Protein AF-A0A537E2J3-F1 (afdb_monomer_lite)

Secondary structure (DSSP, 8-state):
-TTSS----------SSS-THHHHTT-GGGB---TTTTTSSS-S-SSTTPPP-SS-SBSS----HHHHHHHHHHHH-S-S--TT---TT-S-SS-SSTTTTB-TTTSSBPHHHHHHHHHHHHHHHT-S-----S-------SEETTEEEEE-B----BTTTBSSSHHHHHH-B-SS-SSTT------SS--S---TTT--SHHHHHHHHHHS-BSEEEETTEEEEEEESSEEEEEEE-GGG-SS-PPTT--EEEEEEE-TT-B-TTSPBP-HHHHHHHHHHHHHHT-GGGGGGTTEEEEEEEETTEEEEEES---TTHHHHHH-SBP--HHHHBSS-HHHHHHHHHTT---GGGSSB-GGGGSTT--TTTTT----SSSEESS-GGGTTTTTSGGG-SSPPTT----PEESS-S-SS--TT--TTSHHHHHHHHHHTGGG--TTHHHHHHHTBTPPPPBPPSS--TTSHHHHHT-TTSTT--BPTTSTTPPSSSSPBPPPB-HHHHHHHHHH-S---SS-EETTEE--TTT-PPTT-PPPPS-EEEPPPPSSPPTT--SPPTTSPEEE--S-SSSTTS-TTTS-TT-

Radius of gyration: 25.93 Å; chains: 1; bounding box: 65×57×87 Å

pLDDT: mean 76.49, std 18.07, range [23.62, 98.62]

Structure (mmCIF, N/CA/C/O backbone):
data_AF-A0A537E2J3-F1
#
_entry.id   AF-A0A537E2J3-F1
#
loop_
_atom_site.group_PDB
_atom_site.id
_atom_site.type_symbol
_atom_site.label_atom_id
_atom_site.label_alt_id
_atom_site.label_comp_id
_atom_site.label_asym_id
_atom_site.label_entity_id
_atom_site.label_seq_id
_atom_site.pdbx_PDB_ins_code
_atom_site.Cartn_x
_atom_site.Cartn_y
_atom_site.Cartn_z
_atom_site.occupancy
_atom_site.B_iso_or_equiv
_atom_site.auth_seq_id
_atom_site.auth_comp_id
_atom_site.auth_asym_id
_atom_site.auth_atom_id
_atom_site.pdbx_PDB_model_num
ATOM 1 N N . MET A 1 1 ? 17.687 15.403 23.736 1.00 25.48 1 MET A N 1
ATOM 2 C CA . MET A 1 1 ? 16.658 15.844 24.706 1.00 25.48 1 MET A CA 1
ATOM 3 C C . MET A 1 1 ? 15.280 15.195 24.515 1.00 25.48 1 MET A C 1
ATOM 5 O O . MET A 1 1 ? 14.528 15.176 25.472 1.00 25.48 1 MET A O 1
ATOM 9 N N . ALA A 1 2 ? 14.959 14.573 23.372 1.00 26.92 2 ALA A N 1
ATOM 10 C CA . ALA A 1 2 ? 13.655 13.929 23.126 1.00 26.92 2 ALA A CA 1
ATOM 11 C C . ALA A 1 2 ? 13.539 12.438 23.547 1.00 26.92 2 ALA A C 1
ATOM 13 O O . ALA A 1 2 ? 12.649 11.749 23.069 1.00 26.92 2 ALA A O 1
ATOM 14 N N . MET A 1 3 ? 14.452 11.906 24.376 1.00 23.62 3 MET A N 1
ATOM 15 C CA . MET A 1 3 ? 14.365 10.521 24.899 1.00 23.62 3 MET A CA 1
ATOM 16 C C . MET A 1 3 ? 13.876 10.452 26.354 1.00 23.62 3 MET A C 1
ATOM 18 O O . MET A 1 3 ? 13.542 9.376 26.830 1.00 23.62 3 MET A O 1
ATOM 22 N N . SER A 1 4 ? 13.809 11.583 27.062 1.00 26.31 4 SER A N 1
ATOM 23 C CA . SER A 1 4 ? 13.528 11.611 28.506 1.00 26.31 4 SER A CA 1
ATOM 24 C C . SER A 1 4 ? 12.052 11.831 28.857 1.00 26.31 4 SER A C 1
ATOM 26 O O . SER A 1 4 ? 11.719 11.828 30.033 1.00 26.31 4 SER A O 1
ATOM 28 N N . TRP A 1 5 ? 11.183 12.038 27.860 1.00 25.59 5 TRP A N 1
ATOM 29 C CA . TRP A 1 5 ? 9.795 12.479 28.073 1.00 25.59 5 TRP A CA 1
ATOM 30 C C . TRP A 1 5 ? 8.735 11.570 27.436 1.00 25.59 5 TRP A C 1
ATOM 32 O O . TRP A 1 5 ? 7.557 11.882 27.521 1.00 25.59 5 TRP A O 1
ATOM 42 N N . GLY A 1 6 ? 9.118 10.470 26.775 1.00 29.50 6 GLY A N 1
ATOM 43 C CA . GLY A 1 6 ? 8.148 9.542 26.167 1.00 29.50 6 GLY A CA 1
ATOM 44 C C . GLY A 1 6 ? 7.271 10.138 25.055 1.00 29.50 6 GLY A C 1
ATOM 45 O O . GLY A 1 6 ? 6.302 9.511 24.654 1.00 29.50 6 GLY A O 1
ATOM 46 N N . MET A 1 7 ? 7.594 11.329 24.540 1.00 33.50 7 MET A N 1
ATOM 47 C CA . MET A 1 7 ? 6.721 12.059 23.618 1.00 33.50 7 MET A CA 1
ATOM 48 C C . MET A 1 7 ? 6.933 11.607 22.172 1.00 33.50 7 MET A C 1
ATOM 50 O O . MET A 1 7 ? 8.017 11.790 21.608 1.00 33.50 7 MET A O 1
ATOM 54 N N . TYR A 1 8 ? 5.888 11.038 21.572 1.00 39.81 8 TYR A N 1
ATOM 55 C CA . TYR A 1 8 ? 5.808 10.779 20.140 1.00 39.81 8 TYR A CA 1
ATOM 56 C C . TYR A 1 8 ? 5.172 11.987 19.446 1.00 39.81 8 TYR A C 1
ATOM 58 O O . TYR A 1 8 ? 3.992 12.264 19.619 1.00 39.81 8 TYR A O 1
ATOM 66 N N . THR A 1 9 ? 5.959 12.722 18.663 1.00 39.19 9 THR A N 1
ATOM 67 C CA . THR A 1 9 ? 5.446 13.681 17.679 1.00 39.19 9 THR A CA 1
ATOM 68 C C . THR A 1 9 ? 5.300 12.918 16.366 1.00 39.19 9 THR A C 1
ATOM 70 O O . THR A 1 9 ? 6.249 12.836 15.583 1.00 39.19 9 THR A O 1
ATOM 73 N N . ALA A 1 10 ? 4.171 12.234 16.185 1.00 43.91 10 ALA A N 1
ATOM 74 C CA . ALA A 1 10 ? 3.848 11.625 14.900 1.00 43.91 10 ALA A CA 1
ATOM 75 C C . ALA A 1 10 ? 3.782 12.723 13.832 1.00 43.91 10 ALA A C 1
ATOM 77 O O . ALA A 1 10 ? 3.267 13.804 14.109 1.00 43.91 10 ALA A O 1
ATOM 78 N N . GLY A 1 11 ? 4.240 12.440 12.612 1.00 44.47 11 GLY A N 1
ATOM 79 C CA . GLY A 1 11 ? 3.848 13.258 11.468 1.00 44.47 11 GLY A CA 1
ATOM 80 C C . GLY A 1 11 ? 2.328 13.185 11.326 1.00 44.47 11 GLY A C 1
ATOM 81 O O . GLY A 1 11 ? 1.771 12.094 11.189 1.00 44.47 11 GLY A O 1
ATOM 82 N N . PHE A 1 12 ? 1.653 14.328 11.421 1.00 50.12 12 PHE A N 1
ATOM 83 C CA . PHE A 1 12 ? 0.200 14.399 11.318 1.00 50.12 12 PHE A CA 1
ATOM 84 C C . PHE A 1 12 ? -0.210 14.235 9.851 1.00 50.12 12 PHE A C 1
ATOM 86 O O . PHE A 1 12 ? 0.031 15.107 9.016 1.00 50.12 12 PHE A O 1
ATOM 93 N N . GLY A 1 13 ? -0.825 13.101 9.521 1.00 49.31 13 GLY A N 1
ATOM 94 C CA . GLY A 1 13 ? -1.487 12.907 8.235 1.00 49.31 13 GLY A CA 1
ATOM 95 C C . GLY A 1 13 ? -2.960 13.284 8.347 1.00 49.31 13 GLY A C 1
ATOM 96 O O . GLY A 1 13 ? -3.644 12.714 9.186 1.00 49.31 13 GLY A O 1
ATOM 97 N N . VAL A 1 14 ? -3.438 14.177 7.473 1.00 56.12 14 VAL A N 1
ATOM 98 C CA . VAL A 1 14 ? -4.856 14.561 7.299 1.00 56.12 14 VAL A CA 1
ATOM 99 C C . VAL A 1 14 ? -5.506 15.136 8.566 1.00 56.12 14 VAL A C 1
ATOM 101 O O . VAL A 1 14 ? -6.127 14.440 9.360 1.00 56.12 14 VAL A O 1
ATOM 104 N N . VAL A 1 15 ? -5.381 16.458 8.711 1.00 58.16 15 VAL A N 1
ATOM 105 C CA . VAL A 1 15 ? -5.930 17.262 9.823 1.00 58.16 15 VAL A CA 1
ATOM 106 C C . VAL A 1 15 ? -7.208 18.018 9.442 1.00 58.16 15 VAL A C 1
ATOM 108 O O . VAL A 1 15 ? -7.598 18.969 10.115 1.00 58.16 15 VAL A O 1
ATOM 111 N N . PHE A 1 16 ? -7.840 17.651 8.323 1.00 59.03 16 PHE A N 1
ATOM 112 C CA . PHE A 1 16 ? -9.027 18.335 7.822 1.00 59.03 16 PHE A CA 1
ATOM 113 C C . PHE A 1 16 ? -10.144 17.340 7.469 1.00 59.03 16 PHE A C 1
ATOM 115 O O . PHE A 1 16 ? -9.893 16.401 6.713 1.00 59.03 16 PHE A O 1
ATOM 122 N N . PRO A 1 17 ? -11.384 17.557 7.947 1.00 61.22 17 PRO A N 1
ATOM 123 C CA . PRO A 1 17 ? -11.822 18.693 8.773 1.00 61.22 17 PRO A CA 1
ATOM 124 C C . PRO A 1 17 ? -11.400 18.634 10.256 1.00 61.22 17 PRO A C 1
ATOM 126 O O . PRO A 1 17 ? -11.631 19.602 10.971 1.00 61.22 17 PRO A O 1
ATOM 129 N N . PHE A 1 18 ? -10.794 17.535 10.702 1.00 72.50 18 PHE A N 1
ATOM 130 C CA . PHE A 1 18 ? -10.233 17.314 12.044 1.00 72.50 18 PHE A CA 1
ATOM 131 C C . PHE A 1 18 ? -9.154 16.221 11.956 1.00 72.50 18 PHE A C 1
ATOM 133 O O . PHE A 1 18 ? -9.018 15.581 10.911 1.00 72.50 18 PHE A O 1
ATOM 140 N N . ASP A 1 19 ? -8.375 16.004 13.015 1.00 74.00 19 ASP A N 1
ATOM 141 C CA . ASP A 1 19 ? -7.304 14.998 13.017 1.00 74.00 19 ASP A CA 1
ATOM 142 C C . ASP A 1 19 ? -7.856 13.557 13.080 1.00 74.00 19 ASP A C 1
ATOM 144 O O . ASP A 1 19 ? -8.513 13.159 14.046 1.00 74.00 19 ASP A O 1
ATOM 148 N N . GLN A 1 20 ? -7.559 12.737 12.064 1.00 76.19 20 GLN A N 1
ATOM 149 C CA . GLN A 1 20 ? -7.946 11.318 12.035 1.00 76.19 20 GLN A CA 1
ATOM 150 C C . GLN A 1 20 ? -7.349 10.496 13.197 1.00 76.19 20 GLN A C 1
ATOM 152 O O . GLN A 1 20 ? -7.912 9.463 13.585 1.00 76.19 20 GLN A O 1
ATOM 157 N N . SER A 1 21 ? -6.221 10.940 13.768 1.00 77.00 21 SER A N 1
ATOM 158 C CA . SER A 1 21 ? -5.542 10.259 14.876 1.00 77.00 21 SER A CA 1
ATOM 159 C C . SER A 1 21 ? -6.428 10.175 16.121 1.00 77.00 21 SER A C 1
ATOM 161 O O . SER A 1 21 ? -6.355 9.193 16.860 1.00 77.00 21 SER A O 1
ATOM 163 N N . LEU A 1 22 ? -7.361 11.121 16.291 1.00 81.38 22 LEU A N 1
ATOM 164 C CA . LEU A 1 22 ? -8.326 11.143 17.390 1.00 81.38 22 LEU A CA 1
ATOM 165 C C . LEU A 1 22 ? -9.147 9.854 17.469 1.00 81.38 22 LEU A C 1
ATOM 167 O O . LEU A 1 22 ? -9.421 9.346 18.556 1.00 81.38 22 LEU A O 1
ATOM 171 N N . TYR A 1 23 ? -9.501 9.269 16.329 1.00 86.69 23 TYR A N 1
ATOM 172 C CA . TYR A 1 23 ? -10.176 7.980 16.327 1.00 86.69 23 TYR A CA 1
ATOM 173 C C . TYR A 1 23 ? -9.179 6.818 16.304 1.00 86.69 23 TYR A C 1
ATOM 175 O O . TYR A 1 23 ? -9.228 5.953 17.176 1.00 86.69 23 TYR A O 1
ATOM 183 N N . LEU A 1 24 ? -8.265 6.784 15.333 1.00 81.19 24 LEU A N 1
ATOM 184 C CA . LEU A 1 24 ? -7.428 5.602 15.081 1.00 81.19 24 LEU A CA 1
ATOM 185 C C . LEU A 1 24 ? -6.311 5.380 16.109 1.00 81.19 24 LEU A C 1
ATOM 187 O O . LEU A 1 24 ? -5.890 4.241 16.303 1.00 81.19 24 LEU A O 1
ATOM 191 N N . GLY A 1 25 ? -5.830 6.448 16.743 1.00 79.69 25 GLY A N 1
ATOM 192 C CA . GLY A 1 25 ? -4.708 6.422 17.680 1.00 79.69 25 GLY A CA 1
ATOM 193 C C . GLY A 1 25 ? -5.104 6.489 19.152 1.00 79.69 25 GLY A C 1
ATOM 194 O O . GLY A 1 25 ? -4.273 6.186 19.994 1.00 79.69 25 GLY A O 1
ATOM 195 N N . TYR A 1 26 ? -6.344 6.867 19.475 1.00 83.31 26 TYR A N 1
ATOM 196 C CA . TYR A 1 26 ? -6.734 7.157 20.863 1.00 83.31 26 TYR A CA 1
ATOM 197 C C . TYR A 1 26 ? -8.080 6.553 21.284 1.00 83.31 26 TYR A C 1
ATOM 199 O O . TYR A 1 26 ? -8.459 6.636 22.448 1.00 83.31 26 TYR A O 1
ATOM 207 N N . ASN A 1 27 ? -8.861 5.970 20.369 1.00 88.81 27 ASN A N 1
ATOM 208 C CA . ASN A 1 27 ? -10.107 5.318 20.769 1.00 88.81 27 ASN A CA 1
ATOM 209 C C . ASN A 1 27 ? -9.804 4.025 21.538 1.00 88.81 27 ASN A C 1
ATOM 211 O O . ASN A 1 27 ? -9.046 3.173 21.067 1.00 88.81 27 ASN A O 1
ATOM 215 N N . SER A 1 28 ? -10.495 3.816 22.657 1.00 87.56 28 SER A N 1
ATOM 216 C CA . SER A 1 28 ? -10.290 2.693 23.574 1.00 87.56 28 SER A CA 1
ATOM 217 C C . SER A 1 28 ? -10.399 1.309 22.929 1.00 87.56 28 SER A C 1
ATOM 219 O O . SER A 1 28 ? -9.854 0.324 23.437 1.00 87.56 28 SER A O 1
ATOM 221 N N . ARG A 1 29 ? -11.078 1.195 21.781 1.00 88.00 29 ARG A N 1
ATOM 222 C CA . ARG A 1 29 ? -11.119 -0.044 20.988 1.00 88.00 29 ARG A CA 1
ATOM 223 C C . ARG A 1 29 ? -9.753 -0.479 20.456 1.00 88.00 29 ARG A C 1
ATOM 225 O O . ARG A 1 29 ? -9.593 -1.638 20.087 1.00 88.00 29 ARG A O 1
ATOM 232 N N . PHE A 1 30 ? -8.801 0.441 20.363 1.00 87.44 30 PHE A N 1
ATOM 233 C CA . PHE A 1 30 ? -7.457 0.186 19.862 1.00 87.44 30 PHE A CA 1
ATOM 234 C C . PHE A 1 30 ? -6.444 -0.000 20.990 1.00 87.44 30 PHE A C 1
ATOM 236 O O . PHE A 1 30 ? -5.266 -0.175 20.699 1.00 87.44 30 PHE A O 1
ATOM 243 N N . VAL A 1 31 ? -6.889 -0.035 22.251 1.00 83.75 31 VAL A N 1
ATOM 244 C CA . VAL A 1 31 ? -6.045 -0.390 23.396 1.00 83.75 31 VAL A CA 1
ATOM 245 C C . VAL A 1 31 ? -5.787 -1.889 23.407 1.00 83.75 31 VAL A C 1
ATOM 247 O O . VAL A 1 31 ? -6.716 -2.694 23.290 1.00 83.75 31 VAL A O 1
ATOM 250 N N . SER A 1 32 ? -4.522 -2.276 23.581 1.00 77.38 32 SER A N 1
ATOM 251 C CA . SER A 1 32 ? -4.145 -3.687 23.628 1.00 77.38 32 SER A CA 1
ATOM 252 C C . SER A 1 32 ? -4.845 -4.441 24.759 1.00 77.38 32 SER A C 1
ATOM 254 O O . SER A 1 32 ? -4.836 -4.024 25.913 1.00 77.38 32 SER A O 1
ATOM 256 N N . GLY A 1 33 ? -5.368 -5.625 24.440 1.00 63.81 33 GLY A N 1
ATOM 257 C CA . GLY A 1 33 ? -5.883 -6.578 25.421 1.00 63.81 33 GLY A CA 1
ATOM 258 C C . GLY A 1 33 ? -4.872 -7.616 25.931 1.00 63.81 33 GLY A C 1
ATOM 259 O O . GLY A 1 33 ? -5.315 -8.635 26.465 1.00 63.81 33 GLY A O 1
ATOM 260 N N . ILE A 1 34 ? -3.553 -7.462 25.728 1.00 70.38 34 ILE A N 1
ATOM 261 C CA . ILE A 1 34 ? -2.579 -8.480 26.184 1.00 70.38 34 ILE A CA 1
ATOM 262 C C . ILE A 1 34 ? -2.492 -8.565 27.712 1.00 70.38 34 ILE A C 1
ATOM 264 O O . ILE A 1 34 ? -2.634 -7.578 28.432 1.00 70.38 34 ILE A O 1
ATOM 268 N N . SER A 1 35 ? -2.228 -9.769 28.225 1.00 59.16 35 SER A N 1
ATOM 269 C CA . SER A 1 35 ? -2.251 -10.067 29.662 1.00 59.16 35 SER A CA 1
ATOM 270 C C . SER A 1 35 ? -1.239 -9.283 30.493 1.00 59.16 35 SER A C 1
ATOM 272 O O . SER A 1 35 ? -1.493 -9.067 31.668 1.00 59.16 35 SER A O 1
ATOM 274 N N . SER A 1 36 ? -0.131 -8.825 29.904 1.00 59.56 36 SER A N 1
ATOM 275 C CA . SER A 1 36 ? 0.853 -7.979 30.595 1.00 59.56 36 SER A CA 1
ATOM 276 C C . SER A 1 36 ? 0.339 -6.569 30.908 1.00 59.56 36 SER A C 1
ATOM 278 O O . SER A 1 36 ? 0.969 -5.865 31.686 1.00 59.56 36 SER A O 1
ATOM 280 N N . ILE A 1 37 ? -0.783 -6.162 30.305 1.00 55.88 37 ILE A N 1
ATOM 281 C CA . ILE A 1 37 ? -1.463 -4.877 30.540 1.00 55.88 37 ILE A CA 1
ATOM 282 C C . ILE A 1 37 ? -2.831 -5.105 31.222 1.00 55.88 37 ILE A C 1
ATOM 284 O O . ILE A 1 37 ? -3.402 -4.192 31.823 1.00 55.88 37 ILE A O 1
ATOM 288 N N . LYS A 1 38 ? -3.344 -6.349 31.220 1.00 50.12 38 LYS A N 1
ATOM 289 C CA . LYS A 1 38 ? -4.518 -6.743 32.015 1.00 50.12 38 LYS A CA 1
ATOM 290 C C . LYS A 1 38 ? -4.220 -6.562 33.507 1.00 50.12 38 LYS A C 1
ATOM 292 O O . LYS A 1 38 ? -3.364 -7.245 34.059 1.00 50.12 38 LYS A O 1
ATOM 297 N N . GLY A 1 39 ? -4.965 -5.670 34.159 1.00 50.06 39 GLY A N 1
ATOM 298 C CA . GLY A 1 39 ? -4.842 -5.387 35.596 1.00 50.06 39 GLY A CA 1
ATOM 299 C C . GLY A 1 39 ? -4.061 -4.117 35.952 1.00 50.06 39 GLY A C 1
ATOM 300 O O . GLY A 1 39 ? -3.938 -3.817 37.136 1.00 50.06 39 GLY A O 1
ATOM 301 N N . GLY A 1 40 ? -3.567 -3.364 34.961 1.00 52.28 40 GLY A N 1
ATOM 302 C CA . GLY A 1 40 ? -3.097 -1.990 35.169 1.00 52.28 40 GLY A CA 1
ATOM 303 C C . GLY A 1 40 ? -4.250 -1.012 35.426 1.00 52.28 40 GLY A C 1
ATOM 304 O O . GLY A 1 40 ? -5.423 -1.375 35.315 1.00 52.28 40 GLY A O 1
ATOM 305 N N . THR A 1 41 ? -3.919 0.234 35.767 1.00 51.44 41 THR A N 1
ATOM 306 C CA . THR A 1 41 ? -4.881 1.343 35.815 1.00 51.44 41 THR A CA 1
ATOM 307 C C . THR A 1 41 ? -4.629 2.239 34.599 1.00 51.44 41 THR A C 1
ATOM 309 O O . THR A 1 41 ? -3.566 2.859 34.558 1.00 51.44 41 THR A O 1
ATOM 312 N N . PRO A 1 42 ? -5.564 2.326 33.634 1.00 53.78 42 PRO A N 1
ATOM 313 C CA . PRO A 1 42 ? -6.865 1.651 33.598 1.00 53.78 42 PRO A CA 1
ATOM 314 C C . PRO A 1 42 ? -6.776 0.165 33.184 1.00 53.78 42 PRO A C 1
ATOM 316 O O . PRO A 1 42 ? -5.824 -0.274 32.540 1.00 53.78 42 PRO A O 1
ATOM 319 N N . THR A 1 43 ? -7.770 -0.635 33.588 1.00 61.81 43 THR A N 1
ATOM 320 C CA . THR A 1 43 ? -7.775 -2.093 33.381 1.00 61.81 43 THR A CA 1
ATOM 321 C C . THR A 1 43 ? -8.113 -2.433 31.931 1.00 61.81 43 THR A C 1
ATOM 323 O O . THR A 1 43 ? -9.268 -2.352 31.526 1.00 61.81 43 THR A O 1
ATOM 326 N N . ALA A 1 44 ? -7.112 -2.835 31.146 1.00 61.78 44 ALA A N 1
ATOM 327 C CA . ALA A 1 44 ? -7.304 -3.292 29.771 1.00 61.78 44 ALA A CA 1
ATOM 328 C C . ALA A 1 44 ? -7.909 -4.719 29.694 1.00 61.78 44 ALA A C 1
ATOM 330 O O . ALA A 1 44 ? -7.654 -5.540 30.584 1.00 61.78 44 ALA A O 1
ATOM 331 N N . PRO A 1 45 ? -8.645 -5.072 28.616 1.00 67.44 45 PRO A N 1
ATOM 332 C CA . PRO A 1 45 ? -9.013 -4.204 27.497 1.00 67.44 45 PRO A CA 1
ATOM 333 C C . PRO A 1 45 ? -10.119 -3.210 27.879 1.00 67.44 45 PRO A C 1
ATOM 335 O O . PRO A 1 45 ? -11.077 -3.570 28.558 1.00 67.44 45 PRO A O 1
ATOM 338 N N . CYS A 1 46 ? -10.007 -1.975 27.388 1.00 76.12 46 CYS A N 1
ATOM 339 C CA . CYS A 1 46 ? -11.001 -0.921 27.609 1.00 76.12 46 CYS A CA 1
ATOM 340 C C . CYS A 1 46 ? -12.331 -1.179 26.871 1.00 76.12 46 CYS A C 1
ATOM 342 O O . CYS A 1 46 ? -13.347 -0.559 27.175 1.00 76.12 46 CYS A O 1
ATOM 344 N N . SER A 1 47 ? -12.325 -2.069 25.872 1.00 81.44 47 SER A N 1
ATOM 345 C CA . SER A 1 47 ? -13.475 -2.408 25.038 1.00 81.44 47 SER A CA 1
ATOM 346 C C . SER A 1 47 ? -13.489 -3.900 24.714 1.00 81.44 47 SER A C 1
ATOM 348 O O . SER A 1 47 ? -12.451 -4.520 24.492 1.00 81.44 47 SER A O 1
ATOM 350 N N . SER A 1 48 ? -14.682 -4.486 24.604 1.00 81.56 48 SER A N 1
ATOM 351 C CA . SER A 1 48 ? -14.853 -5.854 24.091 1.00 81.56 48 SER A CA 1
ATOM 352 C C . SER A 1 48 ? -14.495 -5.989 22.607 1.00 81.56 48 SER A C 1
ATOM 354 O O . SER A 1 48 ? -14.320 -7.101 22.120 1.00 81.56 48 SER A O 1
ATOM 356 N N . SER A 1 49 ? -14.385 -4.865 21.890 1.00 83.25 49 SER A N 1
ATOM 357 C CA . SER A 1 49 ? -13.957 -4.820 20.488 1.00 83.25 49 SER A CA 1
ATOM 358 C C . SER A 1 49 ? -12.436 -4.764 20.320 1.00 83.25 49 SER A C 1
ATOM 360 O O . SER A 1 49 ? -11.960 -4.804 19.185 1.00 83.25 49 SER A O 1
ATOM 362 N N . SER A 1 50 ? -11.683 -4.636 21.415 1.00 84.00 50 SER A N 1
ATOM 363 C CA . SER A 1 50 ? -10.224 -4.597 21.387 1.00 84.00 50 SER A CA 1
ATOM 364 C C . SER A 1 50 ? -9.634 -5.962 21.056 1.00 84.00 50 SER A C 1
ATOM 366 O O . SER A 1 50 ? -10.082 -6.995 21.555 1.00 84.00 50 SER A O 1
ATOM 368 N N . VAL A 1 51 ? -8.568 -5.959 20.259 1.00 85.12 51 VAL A N 1
ATOM 369 C CA . VAL A 1 51 ? -7.825 -7.169 19.899 1.00 85.12 51 VAL A CA 1
ATOM 370 C C . VAL A 1 51 ? -6.526 -7.227 20.715 1.00 85.12 51 VAL A C 1
ATOM 372 O O . VAL A 1 51 ? -5.767 -6.256 20.723 1.00 85.12 51 VAL A O 1
ATOM 375 N N . PRO A 1 52 ? -6.233 -8.330 21.429 1.00 82.50 52 PRO A N 1
ATOM 376 C CA . PRO A 1 52 ? -4.953 -8.503 22.112 1.00 82.50 52 PRO A CA 1
ATOM 377 C C . PRO A 1 52 ? -3.780 -8.531 21.125 1.00 82.50 52 PRO A C 1
ATOM 379 O O . PRO A 1 52 ? -3.674 -9.442 20.311 1.00 82.50 52 PRO A O 1
ATOM 382 N N . THR A 1 53 ? -2.879 -7.555 21.227 1.00 83.81 53 THR A N 1
ATOM 383 C CA . THR A 1 53 ? -1.711 -7.427 20.341 1.00 83.81 53 THR A CA 1
ATOM 384 C C . THR A 1 53 ? -0.545 -6.683 21.011 1.00 83.81 53 THR A C 1
ATOM 386 O O . THR A 1 53 ? -0.776 -5.742 21.771 1.00 83.81 53 THR A O 1
ATOM 389 N N . PRO A 1 54 ? 0.724 -7.052 20.761 1.00 79.50 54 PRO A N 1
ATOM 390 C CA . PRO A 1 54 ? 1.891 -6.315 21.261 1.00 79.50 54 PRO A CA 1
ATOM 391 C C . PRO A 1 54 ? 2.184 -5.006 20.496 1.00 79.50 54 PRO A C 1
ATOM 393 O O . PRO A 1 54 ? 3.187 -4.350 20.786 1.00 79.50 54 PRO A O 1
ATOM 396 N N . SER A 1 55 ? 1.356 -4.657 19.508 1.00 82.00 55 SER A N 1
ATOM 397 C CA . SER A 1 55 ? 1.530 -3.510 18.608 1.00 82.00 55 SER A CA 1
ATOM 398 C C . SER A 1 55 ? 0.183 -2.837 18.323 1.00 82.00 55 SER A C 1
ATOM 400 O O . SER A 1 55 ? -0.251 -2.742 17.178 1.00 82.00 55 SER A O 1
ATOM 402 N N . ALA A 1 56 ? -0.512 -2.447 19.389 1.00 79.69 56 ALA A N 1
ATOM 403 C CA . ALA A 1 56 ? -1.838 -1.841 19.324 1.00 79.69 56 ALA A CA 1
ATOM 404 C C . ALA A 1 56 ? -1.804 -0.384 18.827 1.00 79.69 56 ALA A C 1
ATOM 406 O O . ALA A 1 56 ? -0.779 0.283 18.951 1.00 79.69 56 ALA A O 1
ATOM 407 N N . GLY A 1 57 ? -2.927 0.075 18.260 1.00 75.56 57 GLY A N 1
ATOM 408 C CA . GLY A 1 57 ? -3.111 1.432 17.723 1.00 75.56 57 GLY A CA 1
ATOM 409 C C . GLY A 1 57 ? -3.053 2.521 18.792 1.00 75.56 57 GLY A C 1
ATOM 410 O O . GLY A 1 57 ? -2.372 3.526 18.603 1.00 75.56 57 GLY A O 1
ATOM 411 N N . ASP A 1 58 ? -3.722 2.281 19.925 1.00 74.31 58 ASP A N 1
ATOM 412 C CA . ASP A 1 58 ? -3.706 3.183 21.074 1.00 74.31 58 ASP A CA 1
ATOM 413 C C . ASP A 1 58 ? -2.522 2.866 21.983 1.00 74.31 58 ASP A C 1
ATOM 415 O O . ASP A 1 58 ? -2.503 1.868 22.714 1.00 74.31 58 ASP A O 1
ATOM 419 N N . TYR A 1 59 ? -1.515 3.729 21.884 1.00 67.50 59 TYR A N 1
ATOM 420 C CA . TYR A 1 59 ? -0.267 3.644 22.629 1.00 67.50 59 TYR A CA 1
ATOM 421 C C . TYR A 1 59 ? -0.310 4.400 23.967 1.00 67.50 59 TYR A C 1
ATOM 423 O O . TYR A 1 59 ? 0.587 4.198 24.786 1.00 67.50 59 TYR A O 1
ATOM 431 N N . GLU A 1 60 ? -1.336 5.228 24.198 1.00 72.88 60 GLU A N 1
ATOM 432 C CA . GLU A 1 60 ? -1.567 5.944 25.463 1.00 72.88 60 GLU A CA 1
ATOM 433 C C . GLU A 1 60 ? -2.422 5.122 26.440 1.00 72.88 60 GLU A C 1
ATOM 435 O O . GLU A 1 60 ? -2.525 5.454 27.621 1.00 72.88 60 GLU A O 1
ATOM 440 N N . TYR A 1 61 ? -2.998 4.007 25.974 1.00 75.38 61 TYR A N 1
ATOM 441 C CA . TYR A 1 61 ? -3.845 3.112 26.765 1.00 75.38 61 TYR A CA 1
ATOM 442 C C . TYR A 1 61 ? -5.073 3.831 27.339 1.00 75.38 61 TYR A C 1
ATOM 444 O O . TYR A 1 61 ? -5.487 3.583 28.478 1.00 75.38 61 TYR A O 1
ATOM 452 N N . MET A 1 62 ? -5.668 4.734 26.556 1.00 78.62 62 MET A N 1
ATOM 453 C CA . MET A 1 62 ? -6.773 5.558 27.022 1.00 78.62 62 MET A CA 1
ATOM 454 C C . MET A 1 62 ? -8.078 4.750 27.088 1.00 78.62 62 MET A C 1
ATOM 456 O O . MET A 1 62 ? -8.565 4.234 26.086 1.00 78.62 62 MET A O 1
ATOM 460 N N . CYS A 1 63 ? -8.692 4.679 28.277 1.00 84.06 63 CYS A N 1
ATOM 461 C CA . CYS A 1 63 ? -10.016 4.078 28.498 1.00 84.06 63 CYS A CA 1
ATOM 462 C C . CYS A 1 63 ? -11.064 5.155 28.853 1.00 84.06 63 CYS A C 1
ATOM 464 O O . CYS A 1 63 ? -11.390 5.318 30.033 1.00 84.06 63 CYS A O 1
ATOM 466 N N . VAL A 1 64 ? -11.588 5.915 27.883 1.00 87.88 64 VAL A N 1
ATOM 467 C CA . VAL A 1 64 ? -12.494 7.050 28.166 1.00 87.88 64 VAL A CA 1
ATOM 468 C C . VAL A 1 64 ? -13.782 6.944 27.336 1.00 87.88 64 VAL A C 1
ATOM 470 O O . VAL A 1 64 ? -13.856 7.481 26.232 1.00 87.88 64 VAL A O 1
ATOM 473 N N . PRO A 1 65 ? -14.861 6.350 27.887 1.00 89.62 65 PRO A N 1
ATOM 474 C CA . PRO A 1 65 ? -16.091 6.093 27.131 1.00 89.62 65 PRO A CA 1
ATOM 475 C C . PRO A 1 65 ? -16.765 7.338 26.534 1.00 89.62 65 PRO A C 1
ATOM 477 O O . PRO A 1 65 ? -17.377 7.273 25.467 1.00 89.62 65 PRO A O 1
ATOM 480 N N . SER A 1 66 ? -16.675 8.489 27.210 1.00 90.44 66 SER A N 1
ATOM 481 C CA . SER A 1 66 ? -17.211 9.755 26.690 1.00 90.44 66 SER A CA 1
ATOM 482 C C . SER A 1 66 ? -16.454 10.229 25.447 1.00 90.44 66 SER A C 1
ATOM 484 O O . SER A 1 66 ? -17.083 10.704 24.501 1.00 90.44 66 SER A O 1
ATOM 486 N N . TYR A 1 67 ? -15.132 10.052 25.430 1.00 90.19 67 TYR A N 1
ATOM 487 C CA . TYR A 1 67 ? -14.279 10.327 24.280 1.00 90.19 67 TYR A CA 1
ATOM 488 C C . TYR A 1 67 ? -14.510 9.319 23.159 1.00 90.19 67 TYR A C 1
ATOM 490 O O . TYR A 1 67 ? -14.642 9.712 22.001 1.00 90.19 67 TYR A O 1
ATOM 498 N N . ASP A 1 68 ? -14.650 8.034 23.487 1.00 91.62 68 ASP A N 1
ATOM 499 C CA . ASP A 1 68 ? -14.924 6.994 22.495 1.00 91.62 68 ASP A CA 1
ATOM 500 C C . ASP A 1 68 ? -16.212 7.264 21.723 1.00 91.62 68 ASP A C 1
ATOM 502 O O . ASP A 1 68 ? -16.260 7.092 20.509 1.00 91.62 68 ASP A O 1
ATOM 506 N N . ASN A 1 69 ? -17.258 7.717 22.416 1.00 92.50 69 ASN A N 1
ATOM 507 C CA . ASN A 1 69 ? -18.527 8.072 21.792 1.00 92.50 69 ASN A CA 1
ATOM 508 C C . ASN A 1 69 ? -18.392 9.274 20.840 1.00 92.50 69 ASN A C 1
ATOM 510 O O . ASN A 1 69 ? -19.027 9.290 19.787 1.00 92.50 69 ASN A O 1
ATOM 514 N N . LEU A 1 70 ? -17.577 10.274 21.189 1.00 91.88 70 LEU A N 1
ATOM 515 C CA . LEU A 1 70 ? -17.335 11.440 20.333 1.00 91.88 70 LEU A CA 1
ATOM 516 C C . LEU A 1 70 ? -16.455 11.085 19.133 1.00 91.88 70 LEU A C 1
ATOM 518 O O . LEU A 1 70 ? -16.861 11.339 18.005 1.00 91.88 70 LEU A O 1
ATOM 522 N N . SER A 1 71 ? -15.316 10.426 19.349 1.00 90.69 71 SER A N 1
ATOM 523 C CA . SER A 1 71 ? -14.412 9.988 18.274 1.00 90.69 71 SER A CA 1
ATOM 524 C C . SER A 1 71 ? -15.063 8.960 17.337 1.00 90.69 71 SER A C 1
ATOM 526 O O . SER A 1 71 ? -14.807 8.963 16.136 1.00 90.69 71 SER A O 1
ATOM 528 N N . ASN A 1 72 ? -15.972 8.113 17.835 1.00 92.38 72 ASN A N 1
ATOM 529 C CA . ASN A 1 72 ? -16.755 7.220 16.981 1.00 92.38 72 ASN A CA 1
ATOM 530 C C . ASN A 1 72 ? -17.751 7.986 16.098 1.00 92.38 72 ASN A C 1
ATOM 532 O O . ASN A 1 72 ? -17.869 7.674 14.918 1.00 92.38 72 ASN A O 1
ATOM 536 N N . LYS A 1 73 ? -18.441 8.999 16.639 1.00 92.00 73 LYS A N 1
ATOM 537 C CA . LYS A 1 73 ? -19.330 9.869 15.848 1.00 92.00 73 LYS A CA 1
ATOM 538 C C . LYS A 1 73 ? -18.554 10.752 14.879 1.00 92.00 73 LYS A C 1
ATOM 540 O O . LYS A 1 73 ? -19.036 11.005 13.788 1.00 92.00 73 LYS A O 1
ATOM 545 N N . MET A 1 74 ? -17.364 11.194 15.262 1.00 90.00 74 MET A N 1
ATOM 546 C CA . MET A 1 74 ? -16.456 11.930 14.391 1.00 90.00 74 MET A CA 1
ATOM 547 C C . MET A 1 74 ? -16.163 11.129 13.116 1.00 90.00 74 MET A C 1
ATOM 549 O O . MET A 1 74 ? -16.268 11.673 12.023 1.00 90.00 74 MET A O 1
ATOM 553 N N . GLU A 1 75 ? -15.868 9.832 13.243 1.00 89.06 75 GLU A N 1
ATOM 554 C CA . GLU A 1 75 ? -15.627 8.983 12.076 1.00 89.06 75 GLU A CA 1
ATOM 555 C C . GLU A 1 75 ? -16.933 8.556 11.388 1.00 89.06 75 GLU A C 1
ATOM 557 O O . GLU A 1 75 ? -17.044 8.692 10.183 1.00 89.06 75 GLU A O 1
ATOM 562 N N . PHE A 1 76 ? -17.955 8.080 12.105 1.00 91.62 76 PHE A N 1
ATOM 563 C CA . PHE A 1 76 ? -19.113 7.400 11.495 1.00 91.62 76 PHE A CA 1
ATOM 564 C C . PHE A 1 76 ? -20.442 8.165 11.590 1.00 91.62 76 PHE A C 1
ATOM 566 O O . PHE A 1 76 ? -21.517 7.555 11.556 1.00 91.62 76 PHE A O 1
ATOM 573 N N . ALA A 1 77 ? -20.412 9.492 11.746 1.00 91.25 77 ALA A N 1
ATOM 574 C CA . ALA A 1 77 ? -21.635 10.291 11.749 1.00 91.25 77 ALA A CA 1
ATOM 575 C C . ALA A 1 77 ? -22.415 10.147 10.425 1.00 91.25 77 ALA A C 1
ATOM 577 O O . ALA A 1 77 ? -21.818 10.078 9.351 1.00 91.25 77 ALA A O 1
ATOM 578 N N . PRO A 1 78 ? -23.761 10.211 10.458 1.00 89.88 78 PRO A N 1
ATOM 579 C CA . PRO A 1 78 ? -24.592 10.121 9.250 1.00 89.88 78 PRO A CA 1
ATOM 580 C C . PRO A 1 78 ? -24.420 11.270 8.246 1.00 89.88 78 PRO A C 1
ATOM 582 O O . PRO A 1 78 ? -24.952 11.205 7.140 1.00 89.88 78 PRO A O 1
ATOM 585 N N . CYS A 1 79 ? -23.741 12.347 8.636 1.00 89.19 79 CYS A N 1
ATOM 586 C CA . CYS A 1 79 ? -23.447 13.491 7.789 1.00 89.19 79 CYS A CA 1
ATOM 587 C C . CYS A 1 79 ? -22.092 14.098 8.173 1.00 89.19 79 CYS A C 1
ATOM 589 O O . CYS A 1 79 ? -21.727 14.139 9.351 1.00 89.19 79 CYS A O 1
ATOM 591 N N . LEU A 1 80 ? -21.365 14.600 7.171 1.00 87.88 80 LEU A N 1
ATOM 592 C CA . LEU A 1 80 ? -20.093 15.295 7.379 1.00 87.88 80 LEU A CA 1
ATOM 593 C C . LEU A 1 80 ? -20.304 16.604 8.148 1.00 87.88 80 LEU A C 1
ATOM 595 O O . LEU A 1 80 ? -19.628 16.853 9.142 1.00 87.88 80 LEU A O 1
ATOM 599 N N . SER A 1 81 ? -21.263 17.409 7.690 1.00 88.75 81 SER A N 1
ATOM 600 C CA . SER A 1 81 ? -21.569 18.723 8.243 1.00 88.75 81 SER A CA 1
ATOM 601 C C . SER A 1 81 ? -23.066 18.935 8.462 1.00 88.75 81 SER A C 1
ATOM 603 O O . SER A 1 81 ? -23.915 18.274 7.857 1.00 88.75 81 SER A O 1
ATOM 605 N N . ALA A 1 82 ? -23.386 19.877 9.340 1.00 89.50 82 ALA A N 1
ATOM 606 C CA . ALA A 1 82 ? -24.720 20.312 9.702 1.00 89.50 82 ALA A CA 1
ATOM 607 C C . ALA A 1 82 ? -24.758 21.830 9.940 1.00 89.50 82 ALA A C 1
ATOM 609 O O . ALA A 1 82 ? -23.740 22.492 10.145 1.00 89.50 82 ALA A O 1
ATOM 610 N N . SER A 1 83 ? -25.964 22.403 9.926 1.00 87.31 83 SER A N 1
ATOM 611 C CA . SER A 1 83 ? -26.137 23.824 10.233 1.00 87.31 83 SER A CA 1
ATOM 612 C C . SER A 1 83 ? -25.666 24.127 11.657 1.00 87.31 83 SER A C 1
ATOM 614 O O . SER A 1 83 ? -26.049 23.439 12.602 1.00 87.31 83 SER A O 1
ATOM 616 N N . GLY A 1 84 ? -24.839 25.165 11.800 1.00 82.56 84 GLY A N 1
ATOM 617 C CA . GLY A 1 84 ? -24.297 25.613 13.082 1.00 82.56 84 GLY A CA 1
ATOM 618 C C . GLY A 1 84 ? -23.171 24.750 13.643 1.00 82.56 84 GLY A C 1
ATOM 619 O O . GLY A 1 84 ? -22.859 24.900 14.826 1.00 82.56 84 GLY A O 1
ATOM 620 N N . ASP A 1 85 ? -22.561 23.906 12.801 1.00 84.25 85 ASP A N 1
ATOM 621 C CA . ASP A 1 85 ? -21.213 23.394 13.046 1.00 84.25 85 ASP A CA 1
ATOM 622 C C . ASP A 1 85 ? -20.239 24.546 13.344 1.00 84.25 85 ASP A C 1
ATOM 624 O O . ASP A 1 85 ? -20.376 25.634 12.763 1.00 84.25 85 ASP A O 1
ATOM 628 N N . PRO A 1 86 ? -19.240 24.331 14.217 1.00 74.75 86 PRO A N 1
ATOM 629 C CA . PRO A 1 86 ? -18.196 25.319 14.430 1.00 74.75 86 PRO A CA 1
ATOM 630 C C . PRO A 1 86 ? -17.413 25.573 13.133 1.00 74.75 86 PRO A C 1
ATOM 632 O O . PRO A 1 86 ? -17.123 24.655 12.365 1.00 74.75 86 PRO A O 1
ATOM 635 N N . VAL A 1 87 ? -17.069 26.837 12.889 1.00 71.06 87 VAL A N 1
ATOM 636 C CA . VAL A 1 87 ? -16.294 27.274 11.719 1.00 71.06 87 VAL A CA 1
ATOM 637 C C . VAL A 1 87 ? -14.898 27.714 12.140 1.00 71.06 87 VAL A C 1
ATOM 639 O O . VAL A 1 87 ? -14.691 28.157 13.270 1.00 71.06 87 VAL A O 1
ATOM 642 N N . ILE A 1 88 ? -13.937 27.634 11.217 1.00 63.78 88 ILE A N 1
ATOM 643 C CA . ILE A 1 88 ? -12.570 28.118 11.447 1.00 63.78 88 ILE A CA 1
ATOM 644 C C . ILE A 1 88 ? -12.617 29.582 11.915 1.00 63.78 88 ILE A C 1
ATOM 646 O O . ILE A 1 88 ? -13.221 30.431 11.261 1.00 63.78 88 ILE A O 1
ATOM 650 N N . GLY A 1 89 ? -11.974 29.867 13.050 1.00 60.94 89 GLY A N 1
ATOM 651 C CA . GLY A 1 89 ? -11.938 31.202 13.658 1.00 60.94 89 GLY A CA 1
ATOM 652 C C . GLY A 1 89 ? -13.129 31.546 14.562 1.00 60.94 89 GLY A C 1
ATOM 653 O O . GLY A 1 89 ? -13.204 32.677 15.041 1.00 60.94 89 GLY A O 1
ATOM 654 N N . ALA A 1 90 ? -14.050 30.611 14.821 1.00 65.56 90 ALA A N 1
ATOM 655 C CA . ALA A 1 90 ? -15.111 30.807 15.805 1.00 65.56 90 ALA A CA 1
ATOM 656 C C . ALA A 1 90 ? -14.548 30.943 17.233 1.00 65.56 90 ALA A C 1
ATOM 658 O O . ALA A 1 90 ? -13.557 30.318 17.599 1.00 65.56 90 ALA A O 1
ATOM 659 N N . THR A 1 91 ? -15.216 31.744 18.067 1.00 65.25 91 THR A N 1
ATOM 660 C CA . THR A 1 91 ? -14.869 31.922 19.491 1.00 65.25 91 THR A CA 1
ATOM 661 C C . THR A 1 91 ? -15.404 30.805 20.389 1.00 65.25 91 THR A C 1
ATOM 663 O O . THR A 1 91 ? -15.080 30.763 21.574 1.00 65.25 91 THR A O 1
ATOM 666 N N . SER A 1 92 ? -16.234 29.914 19.840 1.00 66.12 92 SER A N 1
ATOM 667 C CA . SER A 1 92 ? -16.784 28.743 20.518 1.00 66.12 92 SER A CA 1
ATOM 668 C C . SER A 1 92 ? -16.586 27.505 19.653 1.00 66.12 92 SER A C 1
ATOM 670 O O . SER A 1 92 ? -16.909 27.514 18.465 1.00 66.12 92 SER A O 1
ATOM 672 N N . ASN A 1 93 ? -16.113 26.437 20.292 1.00 66.62 93 ASN A N 1
ATOM 673 C CA . ASN A 1 93 ? -15.937 25.105 19.710 1.00 66.62 93 ASN A CA 1
ATOM 674 C C . ASN A 1 93 ? -17.196 24.230 19.857 1.00 66.62 93 ASN A C 1
ATOM 676 O O . ASN A 1 93 ? -17.201 23.059 19.492 1.00 66.62 93 ASN A O 1
ATOM 680 N N . LEU A 1 94 ? -18.271 24.784 20.423 1.00 67.94 94 LEU A N 1
ATOM 681 C CA . LEU A 1 94 ? -19.555 24.109 20.578 1.00 67.94 94 LEU A CA 1
ATOM 682 C C . LEU A 1 94 ? -20.533 24.564 19.491 1.00 67.94 94 LEU A C 1
ATOM 684 O O . LEU A 1 94 ? -20.435 25.709 19.033 1.00 67.94 94 LEU A O 1
ATOM 688 N N . PRO A 1 95 ? -21.520 23.724 19.125 1.00 65.94 95 PRO A N 1
ATOM 689 C CA . PRO A 1 95 ? -22.605 24.160 18.267 1.00 65.94 95 PRO A CA 1
ATOM 690 C C . PRO A 1 95 ? -23.252 25.434 18.810 1.00 65.94 95 PRO A C 1
ATOM 692 O O . PRO A 1 95 ? -23.476 25.584 20.013 1.00 65.94 95 PRO A O 1
ATOM 695 N N . THR A 1 96 ? -23.558 26.360 17.909 1.00 62.84 96 THR A N 1
ATOM 696 C CA . THR A 1 96 ? -23.984 27.728 18.260 1.00 62.84 96 THR A CA 1
ATOM 697 C C . THR A 1 96 ? -25.321 27.803 19.008 1.00 62.84 96 THR A C 1
ATOM 699 O O . THR A 1 96 ? -25.653 28.852 19.559 1.00 62.84 96 THR A O 1
ATOM 702 N N . SER A 1 97 ? -26.104 26.719 19.047 1.00 60.50 97 SER A N 1
ATOM 703 C CA . SER A 1 97 ? -27.369 26.594 19.788 1.00 60.50 97 SER A CA 1
ATOM 704 C C . SER A 1 97 ? -27.768 25.118 19.979 1.00 60.50 97 SER A C 1
ATOM 706 O O . SER A 1 97 ? -27.312 24.263 19.215 1.00 60.50 97 SER A O 1
ATOM 708 N N . PRO A 1 98 ? -28.648 24.782 20.945 1.00 62.19 98 PRO A N 1
ATOM 709 C CA . PRO A 1 98 ? -29.215 23.437 21.070 1.00 62.19 98 PRO A CA 1
ATOM 710 C C . PRO A 1 98 ? -29.907 22.999 19.771 1.00 62.19 98 PRO A C 1
ATOM 712 O O . PRO A 1 98 ? -30.739 23.730 19.241 1.00 62.19 98 PRO A O 1
ATOM 715 N N . GLY A 1 99 ? -29.568 21.816 19.253 1.00 63.19 99 GLY A N 1
ATOM 716 C CA . GLY A 1 99 ? -30.097 21.311 17.978 1.00 63.19 99 GLY A CA 1
ATOM 717 C C . GLY A 1 99 ? -29.239 21.633 16.746 1.00 63.19 99 GLY A C 1
ATOM 718 O O . GLY A 1 99 ? -29.444 21.025 15.700 1.00 63.19 99 GLY A O 1
ATOM 719 N N . MET A 1 100 ? -28.265 22.540 16.865 1.00 74.75 100 MET A N 1
ATOM 720 C CA . MET A 1 100 ? -27.288 22.841 15.812 1.00 74.75 100 MET A CA 1
ATOM 721 C C . MET A 1 100 ? -26.118 21.854 15.857 1.00 74.75 100 MET A C 1
ATOM 723 O O . MET A 1 100 ? -25.861 21.231 16.887 1.00 74.75 100 MET A O 1
ATOM 727 N N . GLY A 1 101 ? -25.403 21.703 14.743 1.00 80.56 101 GLY A N 1
ATOM 728 C CA . GLY A 1 101 ? -24.314 20.730 14.617 1.00 80.56 101 GLY A CA 1
ATOM 729 C C . GLY A 1 101 ? -24.793 19.274 14.606 1.00 80.56 101 GLY A C 1
ATOM 730 O O . GLY A 1 101 ? -24.025 18.349 14.867 1.00 80.56 101 GLY A O 1
ATOM 731 N N . ILE A 1 102 ? -26.086 19.071 14.339 1.00 87.31 102 ILE A N 1
ATOM 732 C CA . ILE A 1 102 ? -26.771 17.781 14.338 1.00 87.31 102 ILE A CA 1
ATOM 733 C C . ILE A 1 102 ? -27.234 17.449 12.919 1.00 87.31 102 ILE A C 1
ATOM 735 O O . ILE A 1 102 ? -27.838 18.273 12.231 1.00 87.31 102 ILE A O 1
ATOM 739 N N . CYS A 1 103 ? -26.989 16.216 12.487 1.00 88.12 103 CYS A N 1
ATOM 740 C CA . CYS A 1 103 ? -27.442 15.706 11.206 1.00 88.12 103 CYS A CA 1
ATOM 741 C C . CYS A 1 103 ? -28.977 15.731 11.107 1.00 88.12 103 CYS A C 1
ATOM 743 O O . CYS A 1 103 ? -29.646 15.122 11.952 1.00 88.12 103 CYS A O 1
ATOM 745 N N . PRO A 1 104 ? -29.550 16.324 10.039 1.00 83.31 104 PRO A N 1
ATOM 746 C CA . PRO A 1 104 ? -30.998 16.507 9.903 1.00 83.31 104 PRO A CA 1
ATOM 747 C C . PRO A 1 104 ? -31.831 15.220 9.988 1.00 83.31 104 PRO A C 1
ATOM 749 O O . PRO A 1 104 ? -33.001 15.268 10.350 1.00 83.31 104 PRO A O 1
ATOM 752 N N . ALA A 1 105 ? -31.243 14.071 9.639 1.00 80.25 105 ALA A N 1
ATOM 753 C CA . ALA A 1 105 ? -31.949 12.796 9.523 1.00 80.25 105 ALA A CA 1
ATOM 754 C C . ALA A 1 105 ? -31.826 11.870 10.748 1.00 80.25 105 ALA A C 1
ATOM 756 O O . ALA A 1 105 ? -32.515 10.855 10.797 1.00 80.25 105 ALA A O 1
ATOM 757 N N . SER A 1 106 ? -30.941 12.156 11.711 1.00 80.88 106 SER A N 1
ATOM 758 C CA . SER A 1 106 ? -30.575 11.175 12.750 1.00 80.88 106 SER A CA 1
ATOM 759 C C . SER A 1 106 ? -30.544 11.711 14.178 1.00 80.88 106 SER A C 1
ATOM 761 O O . SER A 1 106 ? -30.317 10.930 15.100 1.00 80.88 106 SER A O 1
ATOM 763 N N . ASN A 1 107 ? -30.736 13.019 14.386 1.00 82.19 107 ASN A N 1
ATOM 764 C CA . ASN A 1 107 ? -30.528 13.681 15.679 1.00 82.19 107 ASN A CA 1
ATOM 765 C C . ASN A 1 107 ? -29.150 13.379 16.329 1.00 82.19 107 ASN A C 1
ATOM 767 O O . ASN A 1 107 ? -28.968 13.565 17.532 1.00 82.19 107 ASN A O 1
ATOM 771 N N . SER A 1 108 ? -28.163 12.935 15.538 1.00 88.50 108 SER A N 1
ATOM 772 C CA . SER A 1 108 ? -26.770 12.735 15.953 1.00 88.50 108 SER A CA 1
ATOM 773 C C . SER A 1 108 ? -25.919 13.933 15.555 1.00 88.50 108 SER A C 1
ATOM 775 O O . SER A 1 108 ? -26.197 14.558 14.538 1.00 88.50 108 SER A O 1
ATOM 777 N N . LEU A 1 109 ? -24.845 14.205 16.303 1.00 90.19 109 LEU A N 1
ATOM 778 C CA . LEU A 1 109 ? -23.818 15.161 15.881 1.00 90.19 109 LEU A CA 1
ATOM 779 C C . LEU A 1 109 ? -23.337 14.849 14.456 1.00 90.19 109 LEU A C 1
ATOM 781 O O . LEU A 1 109 ? -23.228 13.673 14.088 1.00 90.19 109 LEU A O 1
ATOM 785 N N . SER A 1 110 ? -23.052 15.903 13.693 1.00 91.12 110 SER A N 1
ATOM 786 C CA . SER A 1 110 ? -22.254 15.818 12.471 1.00 91.12 110 SER A CA 1
ATOM 787 C C . SER A 1 110 ? -20.834 15.350 12.794 1.00 91.12 110 SER A C 1
ATOM 789 O O . SER A 1 110 ? -20.381 15.443 13.941 1.00 91.12 110 SER A O 1
ATOM 791 N N . ALA A 1 111 ? -20.116 14.881 11.776 1.00 89.81 111 ALA A N 1
ATOM 792 C CA . ALA A 1 111 ? -18.718 14.499 11.921 1.00 89.81 111 ALA A CA 1
ATOM 793 C C . ALA A 1 111 ? -17.869 15.677 12.441 1.00 89.81 111 ALA A C 1
ATOM 795 O O . ALA A 1 111 ? -17.113 15.508 13.394 1.00 89.81 111 ALA A O 1
ATOM 796 N N . ILE A 1 112 ? -18.057 16.885 11.885 1.00 86.69 112 ILE A N 1
ATOM 797 C CA . ILE A 1 112 ? -17.333 18.107 12.292 1.00 86.69 112 ILE A CA 1
ATOM 798 C C . ILE A 1 112 ? -17.600 18.453 13.758 1.00 86.69 112 ILE A C 1
ATOM 800 O O . ILE A 1 112 ? -16.663 18.627 14.538 1.00 86.69 112 ILE A O 1
ATOM 804 N N . SER A 1 113 ? -18.871 18.514 14.160 1.00 87.75 113 SER A N 1
ATOM 805 C CA . SER A 1 113 ? -19.226 18.850 15.541 1.00 87.75 113 SER A CA 1
ATOM 806 C C . SER A 1 113 ? -18.747 17.798 16.542 1.00 87.75 113 SER A C 1
ATOM 808 O O . SER A 1 113 ? -18.403 18.146 17.672 1.00 87.75 113 SER A O 1
ATOM 810 N N . ALA A 1 114 ? -18.726 16.519 16.155 1.00 89.88 114 ALA A N 1
ATOM 811 C CA . ALA A 1 114 ? -18.195 15.446 16.987 1.00 89.88 114 ALA A CA 1
ATOM 812 C C . ALA A 1 114 ? -16.663 15.486 17.088 1.00 89.88 114 ALA A C 1
ATOM 814 O O . ALA A 1 114 ? -16.144 15.294 18.185 1.00 89.88 114 ALA A O 1
ATOM 815 N N . GLY A 1 115 ? -15.953 15.780 15.993 1.00 85.50 115 GLY A N 1
ATOM 816 C CA . GLY A 1 115 ? -14.492 15.894 15.975 1.00 85.50 115 GLY A CA 1
ATOM 817 C C . GLY A 1 115 ? -13.982 17.020 16.863 1.00 85.50 115 GLY A C 1
ATOM 818 O O . GLY A 1 115 ? -13.154 16.790 17.736 1.00 85.50 115 GLY A O 1
ATOM 819 N N . ILE A 1 116 ? -14.576 18.208 16.751 1.00 81.25 116 ILE A N 1
ATOM 820 C CA . ILE A 1 116 ? -14.190 19.359 17.579 1.00 81.25 116 ILE A CA 1
ATOM 821 C C . ILE A 1 116 ? -14.481 19.105 19.069 1.00 81.25 116 ILE A C 1
ATOM 823 O O . ILE A 1 116 ? -13.689 19.465 19.939 1.00 81.25 116 ILE A O 1
ATOM 827 N N . GLN A 1 117 ? -15.599 18.446 19.391 1.00 85.62 117 GLN A N 1
ATOM 828 C CA . GLN A 1 117 ? -15.887 18.043 20.771 1.00 85.62 117 GLN A CA 1
ATOM 829 C C . GLN A 1 117 ? -14.938 16.945 21.272 1.00 85.62 117 GLN A C 1
ATOM 831 O O . GLN A 1 117 ? -14.618 16.925 22.461 1.00 85.62 117 GLN A O 1
ATOM 836 N N . ALA A 1 118 ? -14.491 16.039 20.396 1.00 85.50 118 ALA A N 1
ATOM 837 C CA . ALA A 1 118 ? -13.478 15.046 20.734 1.00 85.50 118 ALA A CA 1
ATOM 838 C C . ALA A 1 118 ? -12.142 15.730 21.064 1.00 85.50 118 ALA A C 1
ATOM 840 O O . ALA A 1 118 ? -11.575 15.426 22.108 1.00 85.50 118 ALA A O 1
ATOM 841 N N . GLU A 1 119 ? -11.695 16.697 20.254 1.00 80.75 119 GLU A N 1
ATOM 842 C CA . GLU A 1 119 ? -10.495 17.513 20.509 1.00 80.75 119 GLU A CA 1
ATOM 843 C C . GLU A 1 119 ? -10.581 18.282 21.834 1.00 80.75 119 GLU A C 1
ATOM 845 O O . GLU A 1 119 ? -9.651 18.243 22.640 1.00 80.75 119 GLU A O 1
ATOM 850 N N . ASP A 1 120 ? -11.709 18.948 22.102 1.00 80.31 120 ASP A N 1
ATOM 851 C CA . ASP A 1 120 ? -11.931 19.690 23.350 1.00 80.31 120 ASP A CA 1
ATOM 852 C C . ASP A 1 120 ? -11.903 18.765 24.576 1.00 80.31 120 ASP A C 1
ATOM 854 O O . ASP A 1 120 ? -11.245 19.068 25.574 1.00 80.31 120 ASP A O 1
ATOM 858 N N . LEU A 1 121 ? -12.568 17.606 24.504 1.00 83.62 121 LEU A N 1
ATOM 859 C CA . LEU A 1 121 ? -12.520 16.616 25.579 1.00 83.62 121 LEU A CA 1
ATOM 860 C C . LEU A 1 121 ? -11.108 16.048 25.755 1.00 83.62 121 LEU A C 1
ATOM 862 O O . LEU A 1 121 ? -10.665 15.874 26.891 1.00 83.62 121 LEU A O 1
ATOM 866 N N . PHE A 1 122 ? -10.398 15.800 24.654 1.00 80.81 122 PHE A N 1
ATOM 867 C CA . PHE A 1 122 ? -9.029 15.302 24.675 1.00 80.81 122 PHE A CA 1
ATOM 868 C C . PHE A 1 122 ? -8.086 16.286 25.374 1.00 80.81 122 PHE A C 1
ATOM 870 O O . PHE A 1 122 ? -7.336 15.913 26.279 1.00 80.81 122 PHE A O 1
ATOM 877 N N . GLY A 1 123 ? -8.195 17.571 25.023 1.00 77.56 123 GLY A N 1
ATOM 878 C CA . GLY A 1 123 ? -7.445 18.657 25.644 1.00 77.56 123 GLY A CA 1
ATOM 879 C C . GLY A 1 123 ? -7.788 18.854 27.123 1.00 77.56 123 GLY A C 1
ATOM 880 O O . GLY A 1 123 ? -6.883 18.976 27.946 1.00 77.56 123 GLY A O 1
ATOM 881 N N . LYS A 1 124 ? -9.077 18.822 27.494 1.00 81.50 124 LYS A N 1
ATOM 882 C CA . LYS A 1 124 ? -9.529 18.911 28.899 1.00 81.50 124 LYS A CA 1
ATOM 883 C C . LYS A 1 124 ? -9.023 17.758 29.758 1.00 81.50 124 LYS A C 1
ATOM 885 O O . LYS A 1 124 ? -8.727 17.962 30.933 1.00 81.50 124 LYS A O 1
ATOM 890 N N . GLY A 1 125 ? -8.948 16.561 29.179 1.00 80.00 125 GLY A N 1
ATOM 891 C CA . GLY A 1 125 ? -8.391 15.381 29.831 1.00 80.00 125 GLY A CA 1
ATOM 892 C C . GLY A 1 125 ? -6.870 15.413 29.964 1.00 80.00 125 GLY A C 1
ATOM 893 O O . GLY A 1 125 ? -6.330 14.643 30.754 1.00 80.00 125 GLY A O 1
ATOM 894 N N . ALA A 1 126 ? -6.193 16.299 29.219 1.00 78.69 126 ALA A N 1
ATOM 895 C CA . ALA A 1 126 ? -4.738 16.363 29.110 1.00 78.69 126 ALA A CA 1
ATOM 896 C C . ALA A 1 126 ? -4.112 14.981 28.833 1.00 78.69 126 ALA A C 1
ATOM 898 O O . ALA A 1 126 ? -3.060 14.653 29.382 1.00 78.69 126 ALA A O 1
ATOM 899 N N . TYR A 1 127 ? -4.781 14.164 28.006 1.00 74.56 127 TYR A N 1
ATOM 900 C CA . TYR A 1 127 ? -4.415 12.756 27.799 1.00 74.56 127 TYR A CA 1
ATOM 901 C C . TYR A 1 127 ? -3.024 12.590 27.187 1.00 74.56 127 TYR A C 1
ATOM 903 O O . TYR A 1 127 ? -2.321 11.641 27.507 1.00 74.56 127 TYR A O 1
ATOM 911 N N . THR A 1 128 ? -2.591 13.565 26.390 1.00 70.19 128 THR A N 1
ATOM 912 C CA . THR A 1 128 ? -1.193 13.734 25.986 1.00 70.19 128 THR A CA 1
ATOM 913 C C . THR A 1 128 ? -0.750 15.144 26.338 1.00 70.19 128 THR A C 1
ATOM 915 O O . THR A 1 128 ? -1.537 16.081 26.185 1.00 70.19 128 THR A O 1
ATOM 918 N N . ILE A 1 129 ? 0.510 15.334 26.737 1.00 59.19 129 ILE A N 1
ATOM 919 C CA . ILE A 1 129 ? 1.085 16.680 26.848 1.00 59.19 129 ILE A CA 1
ATOM 920 C C . ILE A 1 129 ? 1.182 17.242 25.422 1.00 59.19 129 ILE A C 1
ATOM 922 O O . ILE A 1 129 ? 1.965 16.702 24.636 1.00 59.19 129 ILE A O 1
ATOM 926 N N . PRO A 1 130 ? 0.432 18.298 25.054 1.00 47.91 130 PRO A N 1
ATOM 927 C CA . PRO A 1 130 ? 0.494 18.837 23.707 1.00 47.91 130 PRO A CA 1
ATOM 928 C C . PRO A 1 130 ? 1.861 19.496 23.504 1.00 47.91 130 PRO A C 1
ATOM 930 O O . PRO A 1 130 ? 2.083 20.645 23.883 1.00 47.91 130 PRO A O 1
ATOM 933 N N . VAL A 1 131 ? 2.799 18.776 22.889 1.00 46.62 131 VAL A N 1
ATOM 934 C CA . VAL A 1 131 ? 3.892 19.424 22.165 1.00 46.62 131 VAL A CA 1
ATOM 935 C C . VAL A 1 131 ? 3.340 19.739 20.795 1.00 46.62 131 VAL A C 1
ATOM 937 O O . VAL A 1 131 ? 3.361 18.929 19.874 1.00 46.62 131 VAL A O 1
ATOM 940 N N . PHE A 1 132 ? 2.798 20.942 20.688 1.00 44.75 132 PHE A N 1
ATOM 941 C CA . PHE A 1 132 ? 2.548 21.537 19.396 1.00 44.75 132 PHE A CA 1
ATOM 942 C C . PHE A 1 132 ? 3.904 21.834 18.753 1.00 44.75 132 PHE A C 1
ATOM 944 O O . PHE A 1 132 ? 4.671 22.662 19.251 1.00 44.75 132 PHE A O 1
ATOM 951 N N . THR A 1 133 ? 4.209 21.143 17.659 1.00 49.06 133 THR A N 1
ATOM 952 C CA . THR A 1 133 ? 5.203 21.620 16.701 1.00 49.06 133 THR A CA 1
ATOM 953 C C . THR A 1 133 ? 4.452 22.267 15.547 1.00 49.06 133 THR A C 1
ATOM 955 O O . THR A 1 133 ? 3.557 21.667 14.959 1.00 49.06 133 THR A O 1
ATOM 958 N N . THR A 1 134 ? 4.777 23.520 15.236 1.00 45.56 134 THR A N 1
ATOM 959 C CA . THR A 1 134 ? 4.205 24.226 14.078 1.00 45.56 134 THR A CA 1
ATOM 960 C C . THR A 1 134 ? 4.737 23.688 12.754 1.00 45.56 134 THR A C 1
ATOM 962 O O . THR A 1 134 ? 4.159 23.964 11.706 1.00 45.56 134 THR A O 1
ATOM 965 N N . SER A 1 135 ? 5.882 22.999 12.777 1.00 57.06 135 SER A N 1
ATOM 966 C CA . SER A 1 135 ? 6.600 22.569 11.583 1.00 57.06 135 SER A CA 1
ATOM 967 C C . SER A 1 135 ? 7.587 21.461 11.925 1.00 57.06 135 SER A C 1
ATOM 969 O O . SER A 1 135 ? 8.475 21.649 12.756 1.00 57.06 135 SER A O 1
ATOM 971 N N . ASP A 1 136 ? 7.507 20.354 11.195 1.00 63.78 136 ASP A N 1
ATOM 972 C CA . ASP A 1 136 ? 8.625 19.425 11.077 1.00 63.78 136 ASP A CA 1
ATOM 973 C C . ASP A 1 136 ? 9.583 19.925 9.995 1.00 63.78 136 ASP A C 1
ATOM 975 O O . ASP A 1 136 ? 9.175 20.273 8.884 1.00 63.78 136 ASP A O 1
ATOM 979 N N . GLN A 1 137 ? 10.870 20.003 10.331 1.00 69.50 137 GLN A N 1
ATOM 980 C CA . GLN A 1 137 ? 11.914 20.456 9.418 1.00 69.50 137 GLN A CA 1
ATOM 981 C C . GLN A 1 137 ? 12.883 19.317 9.142 1.00 69.50 137 GLN A C 1
ATOM 983 O O . GLN A 1 137 ? 13.613 18.860 10.021 1.00 69.50 137 GLN A O 1
ATOM 988 N N . PHE A 1 138 ? 12.920 18.891 7.886 1.00 76.56 138 PHE A N 1
ATOM 989 C CA . PHE A 1 138 ? 13.865 17.896 7.414 1.00 76.56 138 PHE A CA 1
ATOM 990 C C . PHE A 1 138 ? 14.934 18.573 6.563 1.00 76.56 138 PHE A C 1
ATOM 992 O O . PHE A 1 138 ? 14.637 19.241 5.573 1.00 76.56 138 PHE A O 1
ATOM 999 N N . GLY A 1 139 ? 16.192 18.391 6.953 1.00 77.50 139 GLY A N 1
ATOM 1000 C CA . GLY A 1 139 ? 17.335 18.821 6.159 1.00 77.50 139 GLY A CA 1
ATOM 1001 C C . GLY A 1 139 ? 17.763 17.732 5.181 1.00 77.50 139 GLY A C 1
ATOM 1002 O O . GLY A 1 139 ? 17.812 16.555 5.535 1.00 77.50 139 GLY A O 1
ATOM 1003 N N . TYR A 1 140 ? 18.143 18.131 3.971 1.00 82.94 140 TYR A N 1
ATOM 1004 C CA . TYR A 1 140 ? 18.918 17.295 3.061 1.00 82.94 140 TYR A CA 1
ATOM 1005 C C . TYR A 1 140 ? 20.068 18.104 2.475 1.00 82.94 140 TYR A C 1
ATOM 1007 O O . TYR A 1 140 ? 20.033 19.334 2.418 1.00 82.94 140 TYR A O 1
ATOM 1015 N N . LEU A 1 141 ? 21.109 17.406 2.036 1.00 83.06 141 LEU A N 1
ATOM 1016 C CA . LEU A 1 141 ? 22.203 18.039 1.317 1.00 83.06 141 LEU A CA 1
ATOM 1017 C C . LEU A 1 141 ? 21.717 18.384 -0.089 1.00 83.06 141 LEU A C 1
ATOM 1019 O O . LEU A 1 141 ? 21.485 17.481 -0.885 1.00 83.06 141 LEU A O 1
ATOM 1023 N N . GLN A 1 142 ? 21.587 19.673 -0.408 1.00 81.38 142 GLN A N 1
ATOM 1024 C CA . GLN A 1 142 ? 21.201 20.108 -1.755 1.00 81.38 142 GLN A CA 1
ATOM 1025 C C . GLN A 1 142 ? 22.212 19.633 -2.810 1.00 81.38 142 GLN A C 1
ATOM 1027 O O . GLN A 1 142 ? 21.822 19.239 -3.909 1.00 81.38 142 GLN A O 1
ATOM 1032 N N . HIS A 1 143 ? 23.499 19.610 -2.451 1.00 81.19 143 HIS A N 1
ATOM 1033 C CA . HIS A 1 143 ? 24.602 19.181 -3.308 1.00 81.19 143 HIS A CA 1
ATOM 1034 C C . HIS A 1 143 ? 25.507 18.175 -2.588 1.00 81.19 143 HIS A C 1
ATOM 1036 O O . HIS A 1 143 ? 25.613 18.202 -1.359 1.00 81.19 143 HIS A O 1
ATOM 1042 N N . THR A 1 144 ? 26.215 17.324 -3.336 1.00 77.94 144 THR A N 1
ATOM 1043 C CA . THR A 1 144 ? 27.328 16.544 -2.769 1.00 77.94 144 THR A CA 1
ATOM 1044 C C . THR A 1 144 ? 28.388 17.510 -2.209 1.00 77.94 144 THR A C 1
ATOM 1046 O O . THR A 1 144 ? 28.788 18.434 -2.923 1.00 77.94 144 THR A O 1
ATOM 1049 N N . PRO A 1 145 ? 28.874 17.331 -0.962 1.00 77.25 145 PRO A N 1
ATOM 1050 C CA . PRO A 1 145 ? 29.925 18.182 -0.406 1.00 77.25 145 PRO A CA 1
ATOM 1051 C C . PRO A 1 145 ? 31.142 18.263 -1.337 1.00 77.25 145 PRO A C 1
ATOM 1053 O O . PRO A 1 145 ? 31.665 17.240 -1.771 1.00 77.25 145 PRO A O 1
ATOM 1056 N N . GLY A 1 146 ? 31.567 19.484 -1.671 1.00 79.00 146 GLY A N 1
ATOM 1057 C CA . GLY A 1 146 ? 32.677 19.728 -2.600 1.00 79.00 146 GLY A CA 1
ATOM 1058 C C . GLY A 1 146 ? 32.327 19.630 -4.093 1.00 79.00 146 GLY A C 1
ATOM 1059 O O . GLY A 1 146 ? 33.209 19.827 -4.922 1.00 79.00 146 GLY A O 1
ATOM 1060 N N . ASN A 1 147 ? 31.067 19.368 -4.459 1.00 77.12 147 ASN A N 1
ATOM 1061 C CA . ASN A 1 147 ? 30.617 19.326 -5.851 1.00 77.12 147 ASN A CA 1
ATOM 1062 C C . ASN A 1 147 ? 29.216 19.945 -6.002 1.00 77.12 147 ASN A C 1
ATOM 1064 O O . ASN A 1 147 ? 28.199 19.259 -5.916 1.00 77.12 147 ASN A O 1
ATOM 1068 N N . SER A 1 148 ? 29.150 21.249 -6.278 1.00 76.56 148 SER A N 1
ATOM 1069 C CA . SER A 1 148 ? 27.884 21.969 -6.493 1.00 76.56 148 SER A CA 1
ATOM 1070 C C . SER A 1 148 ? 27.116 21.512 -7.742 1.00 76.56 148 SER A C 1
ATOM 1072 O O . SER A 1 148 ? 25.896 21.652 -7.796 1.00 76.56 148 SER A O 1
ATOM 1074 N N . ALA A 1 149 ? 27.783 20.898 -8.726 1.00 68.12 149 ALA A N 1
ATOM 1075 C CA . ALA A 1 149 ? 27.118 20.315 -9.895 1.00 68.12 149 ALA A CA 1
ATOM 1076 C C . ALA A 1 149 ? 26.359 19.015 -9.554 1.00 68.12 149 ALA A C 1
ATOM 1078 O O . ALA A 1 149 ? 25.456 18.605 -10.284 1.00 68.12 149 ALA A O 1
ATOM 1079 N N . ALA A 1 150 ? 26.674 18.379 -8.424 1.00 74.62 150 ALA A N 1
ATOM 1080 C CA . ALA A 1 150 ? 26.002 17.191 -7.912 1.00 74.62 150 ALA A CA 1
ATOM 1081 C C . ALA A 1 150 ? 24.744 17.536 -7.103 1.00 74.62 150 ALA A C 1
ATOM 1083 O O . ALA A 1 150 ? 24.644 17.210 -5.918 1.00 74.62 150 ALA A O 1
ATOM 1084 N N . THR A 1 151 ? 23.801 18.238 -7.727 1.00 79.31 151 THR A N 1
ATOM 1085 C CA . THR A 1 151 ? 22.562 18.674 -7.070 1.00 79.31 151 THR A CA 1
ATOM 1086 C C . THR A 1 151 ? 21.538 17.544 -7.033 1.00 79.31 151 THR A C 1
ATOM 1088 O O . THR A 1 151 ? 21.296 16.909 -8.061 1.00 79.31 151 THR A O 1
ATOM 1091 N N . TRP A 1 152 ? 20.899 17.323 -5.883 1.00 80.62 152 TRP A N 1
ATOM 1092 C CA . TRP A 1 152 ? 19.727 16.454 -5.801 1.00 80.62 152 TRP A CA 1
ATOM 1093 C C . TRP A 1 152 ? 18.542 17.080 -6.536 1.00 80.62 152 TRP A C 1
ATOM 1095 O O . TRP A 1 152 ? 18.175 18.229 -6.311 1.00 80.62 152 TRP A O 1
ATOM 1105 N N . GLN A 1 153 ? 17.949 16.304 -7.431 1.00 78.75 153 GLN A N 1
ATOM 1106 C CA . GLN A 1 153 ? 16.826 16.685 -8.272 1.00 78.75 153 GLN A CA 1
ATOM 1107 C C . GLN A 1 153 ? 15.589 15.890 -7.865 1.00 78.75 153 GLN A C 1
ATOM 1109 O O . GLN A 1 153 ? 15.698 14.740 -7.439 1.00 78.75 153 GLN A O 1
ATOM 1114 N N . ARG A 1 154 ? 14.408 16.492 -8.060 1.00 77.62 154 ARG A N 1
ATOM 1115 C CA . ARG A 1 154 ? 13.099 15.850 -7.839 1.00 77.62 154 ARG A CA 1
ATOM 1116 C C . ARG A 1 154 ? 12.892 15.290 -6.421 1.00 77.62 154 ARG A C 1
ATOM 1118 O O . ARG A 1 154 ? 12.235 14.268 -6.245 1.00 77.62 154 ARG A O 1
ATOM 1125 N N . VAL A 1 155 ? 13.437 15.974 -5.416 1.00 80.88 155 VAL A N 1
ATOM 1126 C CA . VAL A 1 155 ? 13.077 15.752 -4.008 1.00 80.88 155 VAL A CA 1
ATOM 1127 C C . VAL A 1 155 ? 11.632 16.213 -3.813 1.00 80.88 155 VAL A C 1
ATOM 1129 O O . VAL A 1 155 ? 11.298 17.336 -4.190 1.00 80.88 155 VAL A O 1
ATOM 1132 N N . ILE A 1 156 ? 10.771 15.349 -3.273 1.00 81.88 156 ILE A N 1
ATOM 1133 C CA . ILE A 1 156 ? 9.337 15.619 -3.132 1.00 81.88 156 ILE A CA 1
ATOM 1134 C C . ILE A 1 156 ? 9.058 15.998 -1.681 1.00 81.88 156 ILE A C 1
ATOM 1136 O O . ILE A 1 156 ? 9.191 15.187 -0.768 1.00 81.88 156 ILE A O 1
ATOM 1140 N N . ASN A 1 157 ? 8.664 17.250 -1.466 1.00 80.69 157 ASN A N 1
ATOM 1141 C CA . ASN A 1 157 ? 8.202 17.688 -0.159 1.00 80.69 157 ASN A CA 1
ATOM 1142 C C . ASN A 1 157 ? 6.734 17.280 0.009 1.00 80.69 157 ASN A C 1
ATOM 1144 O O . ASN A 1 157 ? 5.859 17.946 -0.540 1.00 80.69 157 ASN A O 1
ATOM 1148 N N . ASN A 1 158 ? 6.491 16.167 0.701 1.00 79.62 158 ASN A N 1
ATOM 1149 C CA . ASN A 1 158 ? 5.153 15.637 0.925 1.00 79.62 158 ASN A CA 1
ATOM 1150 C C . ASN A 1 158 ? 4.373 16.543 1.895 1.00 79.62 158 ASN A C 1
ATOM 1152 O O . ASN A 1 158 ? 4.852 16.822 2.997 1.00 79.62 158 ASN A O 1
ATOM 1156 N N . GLU A 1 159 ? 3.182 16.993 1.510 1.00 75.50 159 GLU A N 1
ATOM 1157 C CA . GLU A 1 159 ? 2.314 17.808 2.356 1.00 75.50 159 GLU A CA 1
ATOM 1158 C C . GLU A 1 159 ? 1.951 17.067 3.657 1.00 75.50 159 GLU A C 1
ATOM 1160 O O . GLU A 1 159 ? 1.293 16.030 3.656 1.00 75.50 159 GLU A O 1
ATOM 1165 N N . GLY A 1 160 ? 2.398 17.605 4.795 1.00 70.06 160 GLY A N 1
ATOM 1166 C CA . GLY A 1 160 ? 2.199 17.012 6.125 1.00 70.06 160 GLY A CA 1
ATOM 1167 C C . GLY A 1 160 ? 3.247 15.970 6.549 1.00 70.06 160 GLY A C 1
ATOM 1168 O O . GLY A 1 160 ? 3.307 15.636 7.725 1.00 70.06 160 GLY A O 1
ATOM 1169 N N . SER A 1 161 ? 4.111 15.492 5.643 1.00 73.69 161 SER A N 1
ATOM 1170 C CA . SER A 1 161 ? 5.121 14.453 5.945 1.00 73.69 161 SER A CA 1
ATOM 1171 C C . SER A 1 161 ? 6.570 14.875 5.658 1.00 73.69 161 SER A C 1
ATOM 1173 O O . SER A 1 161 ? 7.501 14.295 6.214 1.00 73.69 161 SER A O 1
ATOM 1175 N N . GLY A 1 162 ? 6.793 15.899 4.834 1.00 79.12 162 GLY A N 1
ATOM 1176 C CA . GLY A 1 162 ? 8.127 16.399 4.515 1.00 79.12 162 GLY A CA 1
ATOM 1177 C C . GLY A 1 162 ? 8.861 15.582 3.445 1.00 79.12 162 GLY A C 1
ATOM 1178 O O . GLY A 1 162 ? 8.267 14.883 2.621 1.00 79.12 162 GLY A O 1
ATOM 1179 N N . ILE A 1 163 ? 10.192 15.688 3.423 1.00 82.62 163 ILE A N 1
ATOM 1180 C CA . ILE A 1 163 ? 11.026 15.086 2.365 1.00 82.62 163 ILE A CA 1
ATOM 1181 C C . ILE A 1 163 ? 11.356 13.608 2.602 1.00 82.62 163 ILE A C 1
ATOM 1183 O O . ILE A 1 163 ? 11.656 12.905 1.639 1.00 82.62 163 ILE A O 1
ATOM 1187 N N . ALA A 1 164 ? 11.336 13.136 3.853 1.00 82.06 164 ALA A N 1
ATOM 1188 C CA . ALA A 1 164 ? 11.588 11.738 4.198 1.00 82.06 164 ALA A CA 1
ATOM 1189 C C . ALA A 1 164 ? 10.313 10.927 3.937 1.00 82.06 164 ALA A C 1
ATOM 1191 O O . ALA A 1 164 ? 9.566 10.605 4.850 1.00 82.06 164 ALA A O 1
ATOM 1192 N N . SER A 1 165 ? 10.022 10.691 2.659 1.00 82.94 165 SER A N 1
ATOM 1193 C CA . SER A 1 165 ? 8.791 10.041 2.226 1.00 82.94 165 SER A CA 1
ATOM 1194 C C . SER A 1 165 ? 9.030 9.090 1.059 1.00 82.94 165 SER A C 1
ATOM 1196 O O . SER A 1 165 ? 9.974 9.245 0.273 1.00 82.94 165 SER A O 1
ATOM 1198 N N . TYR A 1 166 ? 8.108 8.139 0.913 1.00 85.81 166 TYR A N 1
ATOM 1199 C CA . TYR A 1 166 ? 8.078 7.149 -0.161 1.00 85.81 166 TYR A CA 1
ATOM 1200 C C . TYR A 1 166 ? 8.329 7.758 -1.553 1.00 85.81 166 TYR A C 1
ATOM 1202 O O . TYR A 1 166 ? 9.148 7.258 -2.329 1.00 85.81 166 TYR A O 1
ATOM 1210 N N . PHE A 1 167 ? 7.679 8.885 -1.860 1.00 83.94 167 PHE A N 1
ATOM 1211 C CA . PHE A 1 167 ? 7.779 9.540 -3.165 1.00 83.94 167 PHE A CA 1
ATOM 1212 C C . PHE A 1 167 ? 9.156 10.157 -3.426 1.00 83.94 167 PHE A C 1
ATOM 1214 O O . PHE A 1 167 ? 9.659 10.070 -4.550 1.00 83.94 167 PHE A O 1
ATOM 1221 N N . THR A 1 168 ? 9.800 10.726 -2.402 1.00 84.38 168 THR A N 1
ATOM 1222 C CA . THR A 1 168 ? 11.185 11.199 -2.525 1.00 84.38 168 THR A CA 1
ATOM 1223 C C . THR A 1 168 ? 12.112 10.047 -2.856 1.00 84.38 168 THR A C 1
ATOM 1225 O O . THR A 1 168 ? 12.889 10.158 -3.801 1.00 84.38 168 THR A O 1
ATOM 1228 N N . TRP A 1 169 ? 12.017 8.916 -2.154 1.00 86.12 169 TRP A N 1
ATOM 1229 C CA . TRP A 1 169 ? 12.864 7.765 -2.469 1.00 86.12 169 TRP A CA 1
ATOM 1230 C C . TRP A 1 169 ? 12.584 7.229 -3.877 1.00 86.12 169 TRP A C 1
ATOM 1232 O O . TRP A 1 169 ? 13.516 6.874 -4.595 1.00 86.12 169 TRP A O 1
ATOM 1242 N N . LEU A 1 170 ? 11.328 7.239 -4.328 1.00 82.25 170 LEU A N 1
ATOM 1243 C CA . LEU A 1 170 ? 10.961 6.753 -5.658 1.00 82.25 170 LEU A CA 1
ATOM 1244 C C . LEU A 1 170 ? 11.533 7.600 -6.815 1.00 82.25 170 LEU A C 1
ATOM 1246 O O . LEU A 1 170 ? 11.871 7.022 -7.858 1.00 82.25 170 LEU A O 1
ATOM 1250 N N . ASN A 1 171 ? 11.626 8.928 -6.649 1.00 78.56 171 ASN A N 1
ATOM 1251 C CA . ASN A 1 171 ? 11.867 9.884 -7.744 1.00 78.56 171 ASN A CA 1
ATOM 1252 C C . ASN A 1 171 ? 13.162 10.712 -7.624 1.00 78.56 171 ASN A C 1
ATOM 1254 O O . ASN A 1 171 ? 13.646 11.221 -8.639 1.00 78.56 171 ASN A O 1
ATOM 1258 N N . ALA A 1 172 ? 13.726 10.873 -6.424 1.00 80.38 172 ALA A N 1
ATOM 1259 C CA . ALA A 1 172 ? 14.908 11.705 -6.230 1.00 80.38 172 ALA A CA 1
ATOM 1260 C C . ALA A 1 172 ? 16.149 11.084 -6.881 1.00 80.38 172 ALA A C 1
ATOM 1262 O O . ALA A 1 172 ? 16.401 9.880 -6.790 1.00 80.38 172 ALA A O 1
ATOM 1263 N N . TRP A 1 173 ? 16.961 11.921 -7.521 1.00 78.31 173 TRP A N 1
ATOM 1264 C CA . TRP A 1 173 ? 18.201 11.485 -8.158 1.00 78.31 173 TRP A CA 1
ATOM 1265 C C . TRP A 1 173 ? 19.275 12.565 -8.101 1.00 78.31 173 TRP A C 1
ATOM 1267 O O . TRP A 1 173 ? 18.996 13.748 -7.919 1.00 78.31 173 TRP A O 1
ATOM 1277 N N . ASN A 1 174 ? 20.523 12.147 -8.272 1.00 75.62 174 ASN A N 1
ATOM 1278 C CA . ASN A 1 174 ? 21.680 13.026 -8.337 1.00 75.62 174 ASN A CA 1
ATOM 1279 C C . ASN A 1 174 ? 22.612 12.490 -9.438 1.00 75.62 174 ASN A C 1
ATOM 1281 O O . ASN A 1 174 ? 22.859 11.282 -9.454 1.00 75.62 174 ASN A O 1
ATOM 1285 N N . PRO A 1 175 ? 23.094 13.329 -10.376 1.00 72.31 175 PRO A N 1
ATOM 1286 C CA . PRO A 1 175 ? 23.987 12.880 -11.447 1.00 72.31 175 PRO A CA 1
ATOM 1287 C C . PRO A 1 175 ? 25.378 12.479 -10.943 1.00 72.31 175 PRO A C 1
ATOM 1289 O O . PRO A 1 175 ? 26.036 11.663 -11.575 1.00 72.31 175 PRO A O 1
ATOM 1292 N N . ASN A 1 176 ? 25.825 13.051 -9.822 1.00 75.94 176 ASN A N 1
ATOM 1293 C CA . ASN A 1 176 ? 27.162 12.865 -9.261 1.00 75.94 176 ASN A CA 1
ATOM 1294 C C . ASN A 1 176 ? 27.090 12.676 -7.726 1.00 75.94 176 ASN A C 1
ATOM 1296 O O . ASN A 1 176 ? 27.677 13.459 -6.970 1.00 75.94 176 ASN A O 1
ATOM 1300 N N . PRO A 1 177 ? 26.332 11.683 -7.224 1.00 75.88 177 PRO A N 1
ATOM 1301 C CA . PRO A 1 177 ? 26.144 11.502 -5.790 1.00 75.88 177 PRO A CA 1
ATOM 1302 C C . PRO A 1 177 ? 27.461 11.095 -5.121 1.00 75.88 177 PRO A C 1
ATOM 1304 O O . PRO A 1 177 ? 28.312 10.463 -5.743 1.00 75.88 177 PRO A O 1
ATOM 1307 N N . ALA A 1 178 ? 27.588 11.362 -3.818 1.00 76.12 178 ALA A N 1
ATOM 1308 C CA . ALA A 1 178 ? 28.708 10.857 -3.013 1.00 76.12 178 ALA A CA 1
ATOM 1309 C C . ALA A 1 178 ? 28.884 9.328 -3.128 1.00 76.12 178 ALA A C 1
ATOM 1311 O O . ALA A 1 178 ? 30.001 8.822 -3.082 1.00 76.12 178 ALA A O 1
ATOM 1312 N N . GLN A 1 179 ? 27.775 8.598 -3.298 1.00 79.12 179 GLN A N 1
ATOM 1313 C CA . GLN A 1 179 ? 27.758 7.170 -3.591 1.00 79.12 179 GLN A CA 1
ATOM 1314 C C . GLN A 1 179 ? 26.864 6.905 -4.805 1.00 79.12 179 GLN A C 1
ATOM 1316 O O . GLN A 1 179 ? 25.654 7.139 -4.770 1.00 79.12 179 GLN A O 1
ATOM 1321 N N . THR A 1 180 ? 27.470 6.406 -5.882 1.00 76.94 180 THR A N 1
ATOM 1322 C CA . THR A 1 180 ? 26.788 6.145 -7.158 1.00 76.94 180 THR A CA 1
ATOM 1323 C C . THR A 1 180 ? 25.548 5.268 -6.972 1.00 76.94 180 THR A C 1
ATOM 1325 O O . THR A 1 180 ? 25.588 4.236 -6.303 1.00 76.94 180 THR A O 1
ATOM 1328 N N . GLY A 1 181 ? 24.427 5.688 -7.569 1.00 75.12 181 GLY A N 1
ATOM 1329 C CA . GLY A 1 181 ? 23.183 4.913 -7.614 1.00 75.12 181 GLY A CA 1
ATOM 1330 C C . GLY A 1 181 ? 22.478 4.701 -6.269 1.00 75.12 181 GLY A C 1
ATOM 1331 O O . GLY A 1 181 ? 21.638 3.802 -6.185 1.00 75.12 181 GLY A O 1
ATOM 1332 N N . THR A 1 182 ? 22.818 5.492 -5.243 1.00 80.38 182 THR A N 1
ATOM 1333 C CA . THR A 1 182 ? 22.347 5.307 -3.863 1.00 80.38 182 THR A CA 1
ATOM 1334 C C . THR A 1 182 ? 21.701 6.582 -3.315 1.00 80.38 182 THR A C 1
ATOM 1336 O O . THR A 1 182 ? 22.283 7.663 -3.397 1.00 80.38 182 THR A O 1
ATOM 1339 N N . VAL A 1 183 ? 20.522 6.443 -2.703 1.00 85.25 183 VAL A N 1
ATOM 1340 C CA . VAL A 1 183 ? 19.921 7.447 -1.810 1.00 85.25 183 VAL A CA 1
ATOM 1341 C C . VAL A 1 183 ? 20.237 7.024 -0.378 1.00 85.25 183 VAL A C 1
ATOM 1343 O O . VAL A 1 183 ? 20.037 5.863 -0.031 1.00 85.25 183 VAL A O 1
ATOM 1346 N N . ARG A 1 184 ? 20.760 7.935 0.449 1.00 86.62 184 ARG A N 1
ATOM 1347 C CA . ARG A 1 184 ? 21.051 7.664 1.864 1.00 86.62 184 ARG A CA 1
ATOM 1348 C C . ARG A 1 184 ? 20.229 8.599 2.738 1.00 86.62 184 ARG A C 1
ATOM 1350 O O . ARG A 1 184 ? 20.406 9.811 2.660 1.00 86.62 184 ARG A O 1
ATOM 1357 N N . GLN A 1 185 ? 19.378 8.018 3.574 1.00 85.44 185 GLN A N 1
ATOM 1358 C CA . GLN A 1 185 ? 18.595 8.717 4.585 1.00 85.44 185 GLN A CA 1
ATOM 1359 C C . GLN A 1 185 ? 19.103 8.299 5.965 1.00 85.44 185 GLN A C 1
ATOM 1361 O O . GLN A 1 185 ? 19.297 7.113 6.224 1.00 85.44 185 GLN A O 1
ATOM 1366 N N . ALA A 1 186 ? 19.343 9.272 6.840 1.00 83.19 186 ALA A N 1
ATOM 1367 C CA . ALA A 1 186 ? 19.646 8.994 8.237 1.00 83.19 186 ALA A CA 1
ATOM 1368 C C . ALA A 1 186 ? 18.342 8.911 9.035 1.00 83.19 186 ALA A C 1
ATOM 1370 O O . ALA A 1 186 ? 17.461 9.759 8.872 1.00 83.19 186 ALA A O 1
ATOM 1371 N N . PHE A 1 187 ? 18.249 7.916 9.914 1.00 80.75 187 PHE A N 1
ATOM 1372 C CA . PHE A 1 187 ? 17.168 7.787 10.886 1.00 80.75 187 PHE A CA 1
ATOM 1373 C C . PHE A 1 187 ? 17.675 8.112 12.286 1.00 80.75 187 PHE A C 1
ATOM 1375 O O . PHE A 1 187 ? 18.839 7.880 12.615 1.00 80.75 187 PHE A O 1
ATOM 1382 N N . LYS A 1 188 ? 16.783 8.649 13.123 1.00 78.25 188 LYS A N 1
ATOM 1383 C CA . LYS A 1 188 ? 17.084 8.972 14.526 1.00 78.25 188 LYS A CA 1
ATOM 1384 C C . LYS A 1 188 ? 17.402 7.718 15.352 1.00 78.25 188 LYS A C 1
ATOM 1386 O O . LYS A 1 188 ? 18.149 7.803 16.322 1.00 78.25 188 LYS A O 1
ATOM 1391 N N . GLN A 1 189 ? 16.811 6.582 14.994 1.00 80.69 189 GLN A N 1
ATOM 1392 C CA . GLN A 1 189 ? 16.959 5.295 15.673 1.00 80.69 189 GLN A CA 1
ATOM 1393 C C . GLN A 1 189 ? 16.717 4.150 14.681 1.00 80.69 189 GLN A C 1
ATOM 1395 O O . GLN A 1 189 ? 16.184 4.371 13.594 1.00 80.69 189 GLN A O 1
ATOM 1400 N N . SER A 1 190 ? 17.106 2.935 15.066 1.00 84.56 190 SER A N 1
ATOM 1401 C CA . SER A 1 190 ? 16.826 1.722 14.294 1.00 84.56 190 SER A CA 1
ATOM 1402 C C . SER A 1 190 ? 15.337 1.369 14.303 1.00 84.56 190 SER A C 1
ATOM 1404 O O . SER A 1 190 ? 14.589 1.785 15.192 1.00 84.56 190 SER A O 1
ATOM 1406 N N . THR A 1 191 ? 14.925 0.551 13.335 1.00 88.81 191 THR A N 1
ATOM 1407 C CA . THR A 1 191 ? 13.619 -0.115 13.354 1.00 88.81 191 THR A CA 1
ATOM 1408 C C . THR A 1 191 ? 13.493 -0.997 14.591 1.00 88.81 191 THR A C 1
ATOM 1410 O O . THR A 1 191 ? 14.455 -1.642 15.018 1.00 88.81 191 THR A O 1
ATOM 1413 N N . ARG A 1 192 ? 12.287 -1.060 15.148 1.00 90.19 192 ARG A N 1
ATOM 1414 C CA . ARG A 1 192 ? 11.903 -2.081 16.122 1.00 90.19 192 ARG A CA 1
ATOM 1415 C C . ARG A 1 192 ? 11.652 -3.408 15.413 1.00 90.19 192 ARG A C 1
ATOM 1417 O O . ARG A 1 192 ? 12.036 -4.452 15.929 1.00 90.19 192 ARG A O 1
ATOM 1424 N N . THR A 1 193 ? 10.989 -3.366 14.259 1.00 93.12 193 THR A N 1
ATOM 1425 C CA . THR A 1 193 ? 10.588 -4.558 13.507 1.00 93.12 193 THR A CA 1
ATOM 1426 C C . THR A 1 193 ? 10.298 -4.216 12.050 1.00 93.12 193 THR A C 1
ATOM 1428 O O . THR A 1 193 ? 9.853 -3.117 11.736 1.00 93.12 193 THR A O 1
ATOM 1431 N N . THR A 1 194 ? 10.511 -5.176 11.153 1.00 95.06 194 THR A N 1
ATOM 1432 C CA . THR A 1 194 ? 10.075 -5.104 9.746 1.00 95.06 194 THR A CA 1
ATOM 1433 C C . THR A 1 194 ? 8.857 -5.991 9.480 1.00 95.06 194 THR A C 1
ATOM 1435 O O . THR A 1 194 ? 8.457 -6.194 8.334 1.00 95.06 194 THR A O 1
ATOM 1438 N N . ASN A 1 195 ? 8.251 -6.535 10.539 1.00 96.31 195 ASN A N 1
ATOM 1439 C CA . ASN A 1 195 ? 7.041 -7.334 10.461 1.00 96.31 195 ASN A CA 1
ATOM 1440 C C . ASN A 1 195 ? 5.814 -6.415 10.322 1.00 96.31 195 ASN A C 1
ATOM 1442 O O . ASN A 1 195 ? 5.531 -5.655 11.251 1.00 96.31 195 ASN A O 1
ATOM 1446 N N . PRO A 1 196 ? 5.043 -6.493 9.220 1.00 95.69 196 PRO A N 1
ATOM 1447 C CA . PRO A 1 196 ? 3.885 -5.631 9.000 1.00 95.69 196 PRO A CA 1
ATOM 1448 C C . PRO A 1 196 ? 2.794 -5.787 10.074 1.00 95.69 196 PRO A C 1
ATOM 1450 O O . PRO A 1 196 ? 2.059 -4.838 10.330 1.00 95.69 196 PRO A O 1
ATOM 1453 N N . TYR A 1 197 ? 2.693 -6.924 10.768 1.00 95.25 197 TYR A N 1
ATOM 1454 C CA . TYR A 1 197 ? 1.738 -7.072 11.876 1.00 95.25 197 TYR A CA 1
ATOM 1455 C C . TYR A 1 197 ? 2.179 -6.356 13.160 1.00 95.25 197 TYR A C 1
ATOM 1457 O O . TYR A 1 197 ? 1.363 -6.134 14.052 1.00 95.25 197 TYR A O 1
ATOM 1465 N N . LEU A 1 198 ? 3.467 -6.015 13.267 1.00 93.31 198 LEU A N 1
ATOM 1466 C CA . LEU A 1 198 ? 4.080 -5.495 14.487 1.00 93.31 198 LEU A CA 1
ATOM 1467 C C . LEU A 1 198 ? 4.662 -4.089 14.342 1.00 93.31 198 LEU A C 1
ATOM 1469 O O . LEU A 1 198 ? 4.956 -3.477 15.371 1.00 93.31 198 LEU A O 1
ATOM 1473 N N . ALA A 1 199 ? 4.848 -3.594 13.119 1.00 92.44 199 ALA A N 1
ATOM 1474 C CA . ALA A 1 199 ? 5.351 -2.256 12.837 1.00 92.44 199 ALA A CA 1
ATOM 1475 C C . ALA A 1 199 ? 4.435 -1.192 13.456 1.00 92.44 199 ALA A C 1
ATOM 1477 O O . ALA A 1 199 ? 3.221 -1.211 13.248 1.00 92.44 199 ALA A O 1
ATOM 1478 N N . THR A 1 200 ? 5.020 -0.277 14.229 1.00 86.31 200 THR A N 1
ATOM 1479 C CA . THR A 1 200 ? 4.279 0.809 14.898 1.00 86.31 200 THR A CA 1
ATOM 1480 C C . THR A 1 200 ? 4.986 2.152 14.813 1.00 86.31 200 THR A C 1
ATOM 1482 O O . THR A 1 200 ? 4.358 3.185 15.012 1.00 86.31 200 THR A O 1
ATOM 1485 N N . THR A 1 201 ? 6.296 2.165 14.559 1.00 83.44 201 THR A N 1
ATOM 1486 C CA . THR A 1 201 ? 7.074 3.405 14.536 1.00 83.44 201 THR A CA 1
ATOM 1487 C C . THR A 1 201 ? 7.224 3.935 13.118 1.00 83.44 201 THR A C 1
ATOM 1489 O O . THR A 1 201 ? 7.230 3.168 12.156 1.00 83.44 201 THR A O 1
ATOM 1492 N N . LEU A 1 202 ? 7.425 5.249 12.989 1.00 81.88 202 LEU A N 1
ATOM 1493 C CA . LEU A 1 202 ? 7.729 5.884 11.705 1.00 81.88 202 LEU A CA 1
ATOM 1494 C C . LEU A 1 202 ? 8.914 5.205 10.994 1.00 81.88 202 LEU A C 1
ATOM 1496 O O . LEU A 1 202 ? 8.837 4.928 9.806 1.00 81.88 202 LEU A O 1
ATOM 1500 N N . TRP A 1 203 ? 9.959 4.823 11.735 1.00 86.06 203 TRP A N 1
ATOM 1501 C CA . TRP A 1 203 ? 11.131 4.147 11.166 1.00 86.06 203 TRP A CA 1
ATOM 1502 C C . TRP A 1 203 ? 10.824 2.732 10.670 1.00 86.06 203 TRP A C 1
ATOM 1504 O O . TRP A 1 203 ? 11.389 2.311 9.663 1.00 86.06 203 TRP A O 1
ATOM 1514 N N . ASP A 1 204 ? 9.930 2.002 11.350 1.00 91.25 204 ASP A N 1
ATOM 1515 C CA . ASP A 1 204 ? 9.455 0.703 10.860 1.00 91.25 204 ASP A CA 1
ATOM 1516 C C . ASP A 1 204 ? 8.741 0.892 9.517 1.00 91.25 204 ASP A C 1
ATOM 1518 O O . ASP A 1 204 ? 9.041 0.185 8.556 1.00 91.25 204 ASP A O 1
ATOM 1522 N N . PHE A 1 205 ? 7.842 1.878 9.427 1.00 90.12 205 PHE A N 1
ATOM 1523 C CA . PHE A 1 205 ? 7.068 2.150 8.215 1.00 90.12 205 PHE A CA 1
ATOM 1524 C C . PHE A 1 205 ? 7.883 2.768 7.076 1.00 90.12 205 PHE A C 1
ATOM 1526 O O . PHE A 1 205 ? 7.572 2.490 5.921 1.00 90.12 205 PHE A O 1
ATOM 1533 N N . ASP A 1 206 ? 8.969 3.487 7.356 1.00 88.56 206 ASP A N 1
ATOM 1534 C CA . ASP A 1 206 ? 9.911 3.932 6.324 1.00 88.56 206 ASP A CA 1
ATOM 1535 C C . ASP A 1 206 ? 10.522 2.736 5.564 1.00 88.56 206 ASP A C 1
ATOM 1537 O O . ASP A 1 206 ? 10.730 2.792 4.348 1.00 88.56 206 ASP A O 1
ATOM 1541 N N . VAL A 1 207 ? 10.768 1.618 6.262 1.00 91.81 207 VAL A N 1
ATOM 1542 C CA . VAL A 1 207 ? 11.266 0.370 5.661 1.00 91.81 207 VAL A CA 1
ATOM 1543 C C . VAL A 1 207 ? 10.118 -0.477 5.105 1.00 91.81 207 VAL A C 1
ATOM 1545 O O . VAL A 1 207 ? 10.146 -0.853 3.935 1.00 91.81 207 VAL A O 1
ATOM 1548 N N . VAL A 1 208 ? 9.093 -0.766 5.912 1.00 94.56 208 VAL A N 1
ATOM 1549 C CA . VAL A 1 208 ? 7.958 -1.627 5.535 1.00 94.56 208 VAL A CA 1
ATOM 1550 C C . VAL A 1 208 ? 7.176 -1.025 4.365 1.00 94.56 208 VAL A C 1
ATOM 1552 O O . VAL A 1 208 ? 6.953 -1.716 3.374 1.00 94.56 208 VAL A O 1
ATOM 1555 N N . GLY A 1 209 ? 6.837 0.264 4.415 1.00 92.38 209 GLY A N 1
ATOM 1556 C CA . GLY A 1 209 ? 6.118 0.966 3.345 1.00 92.38 209 GLY A CA 1
ATOM 1557 C C . GLY A 1 209 ? 6.935 1.164 2.063 1.00 92.38 209 GLY A C 1
ATOM 1558 O O . GLY A 1 209 ? 6.375 1.423 1.004 1.00 92.38 209 GLY A O 1
ATOM 1559 N N . SER A 1 210 ? 8.261 0.998 2.118 1.00 92.12 210 SER A N 1
ATOM 1560 C CA . SER A 1 210 ? 9.102 0.944 0.914 1.00 92.12 210 SER A CA 1
ATOM 1561 C C . SER A 1 210 ? 9.052 -0.426 0.221 1.00 92.12 210 SER A C 1
ATOM 1563 O O . SER A 1 210 ? 9.276 -0.513 -0.991 1.00 92.12 210 SER A O 1
ATOM 1565 N N . ILE A 1 211 ? 8.772 -1.490 0.982 1.00 95.38 211 ILE A N 1
ATOM 1566 C CA . ILE A 1 211 ? 8.790 -2.887 0.524 1.00 95.38 211 ILE A CA 1
ATOM 1567 C C . ILE A 1 211 ? 7.397 -3.371 0.118 1.00 95.38 211 ILE A C 1
ATOM 1569 O O . ILE A 1 211 ? 7.279 -4.098 -0.865 1.00 95.38 211 ILE A O 1
ATOM 1573 N N . TYR A 1 212 ? 6.346 -2.971 0.830 1.00 96.88 212 TYR A N 1
ATOM 1574 C CA . TYR A 1 212 ? 4.961 -3.357 0.559 1.00 96.88 212 TYR A CA 1
ATOM 1575 C C . TYR A 1 212 ? 4.151 -2.142 0.095 1.00 96.88 212 TYR A C 1
ATOM 1577 O O . TYR A 1 212 ? 4.248 -1.082 0.706 1.00 96.88 212 TYR A O 1
ATOM 1585 N N . ASP A 1 213 ? 3.337 -2.292 -0.953 1.00 95.38 213 ASP A N 1
ATOM 1586 C CA . ASP A 1 213 ? 2.385 -1.248 -1.355 1.00 95.38 213 ASP A CA 1
ATOM 1587 C C . ASP A 1 213 ? 1.043 -1.392 -0.616 1.00 95.38 213 ASP A C 1
ATOM 1589 O O . ASP A 1 213 ? 0.724 -2.441 -0.051 1.00 95.38 213 ASP A O 1
ATOM 1593 N N . SER A 1 214 ? 0.245 -0.329 -0.670 1.00 94.69 214 SER A N 1
ATOM 1594 C CA . SER A 1 214 ? -1.139 -0.234 -0.198 1.00 94.69 214 SER A CA 1
ATOM 1595 C C . SER A 1 214 ? -2.114 -0.082 -1.378 1.00 94.69 214 SER A C 1
ATOM 1597 O O . SER A 1 214 ? -1.697 0.205 -2.505 1.00 94.69 214 SER A O 1
ATOM 1599 N N . LEU A 1 215 ? -3.423 -0.273 -1.148 1.00 94.62 215 LEU A N 1
ATOM 1600 C CA . LEU A 1 215 ? -4.420 -0.158 -2.227 1.00 94.62 215 LEU A CA 1
ATOM 1601 C C . LEU A 1 215 ? -4.447 1.247 -2.837 1.00 94.62 215 LEU A C 1
ATOM 1603 O O . LEU A 1 215 ? -4.400 1.366 -4.064 1.00 94.62 215 LEU A O 1
ATOM 1607 N N . ASP A 1 216 ? -4.447 2.268 -1.978 1.00 89.31 216 ASP A N 1
ATOM 1608 C CA . ASP A 1 216 ? -4.331 3.677 -2.352 1.00 89.31 216 ASP A CA 1
ATOM 1609 C C . ASP A 1 216 ? -3.117 4.297 -1.657 1.00 89.31 216 ASP A C 1
ATOM 1611 O O . ASP A 1 216 ? -2.654 3.809 -0.623 1.00 89.31 216 ASP A O 1
ATOM 1615 N N . VAL A 1 217 ? -2.635 5.414 -2.193 1.00 85.56 217 VAL A N 1
ATOM 1616 C CA . VAL A 1 217 ? -1.640 6.274 -1.541 1.00 85.56 217 VAL A CA 1
ATOM 1617 C C . VAL A 1 217 ? -2.141 7.710 -1.486 1.00 85.56 217 VAL A C 1
ATOM 1619 O O . VAL A 1 217 ? -2.916 8.150 -2.334 1.00 85.56 217 VAL A O 1
ATOM 1622 N N . ILE A 1 218 ? -1.677 8.464 -0.495 1.00 81.56 218 ILE A N 1
ATOM 1623 C CA . ILE A 1 218 ? -1.968 9.895 -0.387 1.00 81.56 218 ILE A CA 1
ATOM 1624 C C . ILE A 1 218 ? -1.184 10.647 -1.470 1.00 81.56 218 ILE A C 1
ATOM 1626 O O . ILE A 1 218 ? 0.006 10.388 -1.672 1.00 81.56 218 ILE A O 1
ATOM 1630 N N . ASN A 1 219 ? -1.832 11.588 -2.159 1.00 79.69 219 ASN A N 1
ATOM 1631 C CA . ASN A 1 219 ? -1.155 12.486 -3.087 1.00 79.69 219 ASN A CA 1
ATOM 1632 C C . ASN A 1 219 ? -0.140 13.344 -2.309 1.00 79.69 219 ASN A C 1
ATOM 1634 O O . ASN A 1 219 ? -0.545 14.128 -1.448 1.00 79.69 219 ASN A O 1
ATOM 1638 N N . PRO A 1 220 ? 1.167 13.267 -2.622 1.00 80.06 220 PRO A N 1
ATOM 1639 C CA . PRO A 1 220 ? 2.183 13.972 -1.850 1.00 80.06 220 PRO A CA 1
ATOM 1640 C C . PRO A 1 220 ? 2.086 15.498 -1.950 1.00 80.06 220 PRO A C 1
ATOM 1642 O O . PRO A 1 220 ? 2.742 16.199 -1.191 1.00 80.06 220 PRO A O 1
ATOM 1645 N N . LEU A 1 221 ? 1.321 16.034 -2.900 1.00 77.94 221 LEU A N 1
ATOM 1646 C CA . LEU A 1 221 ? 1.159 17.476 -3.108 1.00 77.94 221 LEU A CA 1
ATOM 1647 C C . LEU A 1 221 ? -0.231 17.983 -2.708 1.00 77.94 221 LEU A C 1
ATOM 1649 O O . LEU A 1 221 ? -0.501 19.174 -2.844 1.00 77.94 221 LEU A O 1
ATOM 1653 N N . SER A 1 222 ? -1.112 17.074 -2.280 1.00 77.12 222 SER A N 1
ATOM 1654 C CA . SER A 1 222 ? -2.452 17.381 -1.790 1.00 77.12 222 SER A CA 1
ATOM 1655 C C . SER A 1 222 ? -2.903 16.269 -0.846 1.00 77.12 222 SER A C 1
ATOM 1657 O O . SER A 1 222 ? -3.496 15.280 -1.277 1.00 77.12 222 SER A O 1
ATOM 1659 N N . ASN A 1 223 ? -2.615 16.399 0.447 1.00 72.94 223 ASN A N 1
ATOM 1660 C CA . ASN A 1 223 ? -2.816 15.303 1.402 1.00 72.94 223 ASN A CA 1
ATOM 1661 C C . ASN A 1 223 ? -4.291 14.893 1.610 1.00 72.94 223 ASN A C 1
ATOM 1663 O O . ASN A 1 223 ? -4.560 13.812 2.129 1.00 72.94 223 ASN A O 1
ATOM 1667 N N . GLY A 1 224 ? -5.243 15.716 1.158 1.00 71.62 224 GLY A N 1
ATOM 1668 C CA . GLY A 1 224 ? -6.673 15.401 1.110 1.00 71.62 224 GLY A CA 1
ATOM 1669 C C . GLY A 1 224 ? -7.110 14.580 -0.112 1.00 71.62 224 GLY A C 1
ATOM 1670 O O . GLY A 1 224 ? -8.302 14.319 -0.271 1.00 71.62 224 GLY A O 1
ATOM 1671 N N . GLN A 1 225 ? -6.190 14.198 -1.003 1.00 77.19 225 GLN A N 1
ATOM 1672 C CA . GLN A 1 225 ? -6.483 13.395 -2.191 1.00 77.19 225 GLN A CA 1
ATOM 1673 C C . GLN A 1 225 ? -5.850 12.006 -2.093 1.00 77.19 225 GLN A C 1
ATOM 1675 O O . GLN A 1 225 ? -4.653 11.868 -1.846 1.00 77.19 225 GLN A O 1
ATOM 1680 N N . LEU A 1 226 ? -6.655 10.976 -2.362 1.00 79.94 226 LEU A N 1
ATOM 1681 C CA . LEU A 1 226 ? -6.188 9.600 -2.521 1.00 79.94 226 LEU A CA 1
ATOM 1682 C C . LEU A 1 226 ? -5.994 9.282 -4.000 1.00 79.94 226 LEU A C 1
ATOM 1684 O O . LEU A 1 226 ? -6.842 9.619 -4.829 1.00 79.94 226 LEU A O 1
ATOM 1688 N N . LEU A 1 227 ? -4.894 8.601 -4.297 1.00 81.25 227 LEU A N 1
ATOM 1689 C CA . LEU A 1 227 ? -4.575 8.058 -5.606 1.00 81.25 227 LEU A CA 1
ATOM 1690 C C . LEU A 1 227 ? -4.747 6.540 -5.535 1.00 81.25 227 LEU A C 1
ATOM 1692 O O . LEU A 1 227 ? -4.089 5.894 -4.715 1.00 81.25 227 LEU A O 1
ATOM 1696 N N . ASP A 1 228 ? -5.591 5.967 -6.397 1.00 83.75 228 ASP A N 1
ATOM 1697 C CA . ASP A 1 228 ? -5.632 4.511 -6.573 1.00 83.75 228 ASP A CA 1
ATOM 1698 C C . ASP A 1 228 ? -4.233 4.024 -6.977 1.00 83.75 228 ASP A C 1
ATOM 1700 O O . ASP A 1 228 ? -3.689 4.415 -8.016 1.00 83.75 228 ASP A O 1
ATOM 1704 N N . TRP A 1 229 ? -3.623 3.192 -6.132 1.00 88.06 229 TRP A N 1
ATOM 1705 C CA . TRP A 1 229 ? -2.217 2.833 -6.265 1.00 88.06 229 TRP A CA 1
ATOM 1706 C C . TRP A 1 229 ? -2.048 1.431 -6.834 1.00 88.06 229 TRP A C 1
ATOM 1708 O O . TRP A 1 229 ? -1.599 1.293 -7.973 1.00 88.06 229 TRP A O 1
ATOM 1718 N N . MET A 1 230 ? -2.464 0.400 -6.096 1.00 91.44 230 MET A N 1
ATOM 1719 C CA . MET A 1 230 ? -2.520 -0.986 -6.583 1.00 91.44 230 MET A CA 1
ATOM 1720 C C . MET A 1 230 ? -3.806 -1.281 -7.365 1.00 91.44 230 MET A C 1
ATOM 1722 O O . MET A 1 230 ? -3.927 -2.336 -7.989 1.00 91.44 230 MET A O 1
ATOM 1726 N N . SER A 1 231 ? -4.779 -0.373 -7.343 1.00 87.50 231 SER A N 1
ATOM 1727 C CA . SER A 1 231 ? -6.040 -0.520 -8.064 1.00 87.50 231 SER A CA 1
ATOM 1728 C C . SER A 1 231 ? -6.050 0.315 -9.357 1.00 87.50 231 SER A C 1
ATOM 1730 O O . SER A 1 231 ? -5.253 1.238 -9.533 1.00 87.50 231 SER A O 1
ATOM 1732 N N . THR A 1 232 ? -6.914 -0.042 -10.307 1.00 79.62 232 THR A N 1
ATOM 1733 C CA . THR A 1 232 ? -7.258 0.800 -11.467 1.00 79.62 232 THR A CA 1
ATOM 1734 C C . THR A 1 232 ? -8.430 1.735 -11.161 1.00 79.62 232 THR A C 1
ATOM 1736 O O . THR A 1 232 ? -8.900 2.434 -12.052 1.00 79.62 232 THR A O 1
ATOM 1739 N N . GLY A 1 233 ? -8.979 1.670 -9.949 1.00 78.62 233 GLY A N 1
ATOM 1740 C CA . GLY A 1 233 ? -10.179 2.381 -9.550 1.00 78.62 233 GLY A CA 1
ATOM 1741 C C . GLY A 1 233 ? -11.000 1.619 -8.517 1.00 78.62 233 GLY A C 1
ATOM 1742 O O . GLY A 1 233 ? -10.929 0.388 -8.380 1.00 78.62 233 GLY A O 1
ATOM 1743 N N . SER A 1 234 ? -11.853 2.381 -7.842 1.00 86.19 234 SER A N 1
ATOM 1744 C CA . SER A 1 234 ? -12.826 1.891 -6.876 1.00 86.19 234 SER A CA 1
ATOM 1745 C C . SER A 1 234 ? -14.194 2.532 -7.083 1.00 86.19 234 SER A C 1
ATOM 1747 O O . SER A 1 234 ? -14.297 3.719 -7.389 1.00 86.19 234 SER A O 1
ATOM 1749 N N . ILE A 1 235 ? -15.255 1.747 -6.895 1.00 88.00 235 ILE A N 1
ATOM 1750 C CA . ILE A 1 235 ? -16.640 2.232 -6.915 1.00 88.00 235 ILE A CA 1
ATOM 1751 C C . ILE A 1 235 ? -17.352 1.883 -5.613 1.00 88.00 235 ILE A C 1
ATOM 1753 O O . ILE A 1 235 ? -17.062 0.867 -4.980 1.00 88.00 235 ILE A O 1
ATOM 1757 N N . VAL A 1 236 ? -18.312 2.719 -5.235 1.00 90.94 236 VAL A N 1
ATOM 1758 C CA . VAL A 1 236 ? -19.169 2.499 -4.070 1.00 90.94 236 VAL A CA 1
ATOM 1759 C C . VAL A 1 236 ? -20.468 1.839 -4.518 1.00 90.94 236 VAL A C 1
ATOM 1761 O O . VAL A 1 236 ? -21.120 2.304 -5.451 1.00 90.94 236 VAL A O 1
ATOM 1764 N N . LEU A 1 237 ? -20.851 0.759 -3.844 1.00 93.25 237 LEU A N 1
ATOM 1765 C CA . LEU A 1 237 ? -22.046 -0.025 -4.124 1.00 93.25 237 LEU A CA 1
ATOM 1766 C C . LEU A 1 237 ? -22.914 -0.142 -2.869 1.00 93.25 237 LEU A C 1
ATOM 1768 O O . LEU A 1 237 ? -22.432 -0.438 -1.773 1.00 93.25 237 LEU A O 1
ATOM 1772 N N . VAL A 1 238 ? -24.218 0.047 -3.058 1.00 92.56 238 VAL A N 1
ATOM 1773 C CA . VAL A 1 238 ? -25.239 -0.331 -2.075 1.00 92.56 238 VAL A CA 1
ATOM 1774 C C . VAL A 1 238 ? -25.512 -1.833 -2.160 1.00 92.56 238 VAL A C 1
ATOM 1776 O O . VAL A 1 238 ? -25.331 -2.439 -3.216 1.00 92.56 238 VAL A O 1
ATOM 1779 N N . ASN A 1 239 ? -26.004 -2.437 -1.077 1.00 91.81 239 ASN A N 1
ATOM 1780 C CA . ASN A 1 239 ? -26.238 -3.886 -1.021 1.00 91.81 239 ASN A CA 1
ATOM 1781 C C . ASN A 1 239 ? -27.158 -4.404 -2.140 1.00 91.81 239 ASN A C 1
ATOM 1783 O O . ASN A 1 239 ? -26.951 -5.508 -2.633 1.00 91.81 239 ASN A O 1
ATOM 1787 N N . SER A 1 240 ? -28.142 -3.611 -2.581 1.00 92.88 240 SER A N 1
ATOM 1788 C CA . SER A 1 240 ? -29.051 -3.984 -3.676 1.00 92.88 240 SER A CA 1
ATOM 1789 C C . SER A 1 240 ? -28.381 -4.055 -5.055 1.00 92.88 240 SER A C 1
ATOM 1791 O O . SER A 1 240 ? -28.965 -4.622 -5.972 1.00 92.88 240 SER A O 1
ATOM 1793 N N . ALA A 1 241 ? -27.174 -3.502 -5.211 1.00 94.25 241 ALA A N 1
ATOM 1794 C CA . ALA A 1 241 ? -26.386 -3.570 -6.441 1.00 94.25 241 ALA A CA 1
ATOM 1795 C C . ALA A 1 241 ? -25.423 -4.776 -6.474 1.00 94.25 241 ALA A C 1
ATOM 1797 O O . ALA A 1 241 ? -24.712 -4.971 -7.463 1.00 94.25 241 ALA A O 1
ATOM 1798 N N . LEU A 1 242 ? -25.363 -5.574 -5.401 1.00 95.75 242 LEU A N 1
ATOM 1799 C CA . LEU A 1 242 ? -24.497 -6.747 -5.313 1.00 95.75 242 LEU A CA 1
ATOM 1800 C C . LEU A 1 242 ? -25.162 -7.981 -5.930 1.00 95.75 242 LEU A C 1
ATOM 1802 O O . LEU A 1 242 ? -26.367 -8.189 -5.832 1.00 95.75 242 LEU A O 1
ATOM 1806 N N . THR A 1 243 ? -24.344 -8.838 -6.536 1.00 94.81 243 THR A N 1
ATOM 1807 C CA . THR A 1 243 ? -24.767 -10.114 -7.140 1.00 94.81 243 THR A CA 1
ATOM 1808 C C . THR A 1 243 ? -24.685 -11.293 -6.165 1.00 94.81 243 THR A C 1
ATOM 1810 O O . THR A 1 243 ? -24.900 -12.438 -6.552 1.00 94.81 243 THR A O 1
ATOM 1813 N N . TYR A 1 244 ? -24.363 -11.019 -4.901 1.00 96.00 244 TYR A N 1
ATOM 1814 C CA . TYR A 1 244 ? -24.232 -11.978 -3.810 1.00 96.00 244 TYR A CA 1
ATOM 1815 C C . TYR A 1 244 ? -24.780 -11.360 -2.519 1.00 96.00 244 TYR A C 1
ATOM 1817 O O . TYR A 1 244 ? -24.941 -10.143 -2.418 1.00 96.00 244 TYR A O 1
ATOM 1825 N N . THR A 1 245 ? -25.054 -12.195 -1.516 1.00 96.31 245 THR A N 1
ATOM 1826 C CA . THR A 1 245 ? -25.439 -11.719 -0.183 1.00 96.31 245 THR A CA 1
ATOM 1827 C C . THR A 1 245 ? -24.195 -11.225 0.559 1.00 96.31 245 THR A C 1
ATOM 1829 O O . THR A 1 245 ? -23.315 -12.045 0.835 1.00 96.31 245 THR A O 1
ATOM 1832 N N . PRO A 1 246 ? -24.083 -9.922 0.882 1.00 95.88 246 PRO A N 1
ATOM 1833 C CA . PRO A 1 246 ? -22.931 -9.420 1.617 1.00 95.88 246 PRO A CA 1
ATOM 1834 C C . PRO A 1 246 ? -22.895 -9.983 3.047 1.00 95.88 246 PRO A C 1
ATOM 1836 O O . PRO A 1 246 ? -23.929 -10.430 3.558 1.00 95.88 246 PRO A O 1
ATOM 1839 N N . PRO A 1 247 ? -21.726 -9.949 3.713 1.00 95.38 247 PRO A N 1
ATOM 1840 C CA . PRO A 1 247 ? -21.610 -10.294 5.124 1.00 95.38 247 PRO A CA 1
ATOM 1841 C C . PRO A 1 247 ? -22.662 -9.595 5.997 1.00 95.38 247 PRO A C 1
ATOM 1843 O O . PRO A 1 247 ? -23.130 -8.489 5.716 1.00 95.38 247 PRO A O 1
ATOM 1846 N N . GLN A 1 248 ? -23.055 -10.245 7.091 1.00 95.06 248 GLN A N 1
ATOM 1847 C CA . GLN A 1 248 ? -24.062 -9.684 7.984 1.00 95.06 248 GLN A CA 1
ATOM 1848 C C . GLN A 1 248 ? -23.620 -8.314 8.524 1.00 95.06 248 GLN A C 1
ATOM 1850 O O . GLN A 1 248 ? -22.485 -8.134 8.961 1.00 95.06 248 GLN A O 1
ATOM 1855 N N . GLY A 1 249 ? -24.545 -7.353 8.519 1.00 94.12 249 GLY A N 1
ATOM 1856 C CA . GLY A 1 249 ? -24.298 -6.001 9.020 1.00 94.12 249 GLY A CA 1
ATOM 1857 C C . GLY A 1 249 ? -23.589 -5.075 8.031 1.00 94.12 249 GLY A C 1
ATOM 1858 O O . GLY A 1 249 ? -23.328 -3.932 8.387 1.00 94.12 249 GLY A O 1
ATOM 1859 N N . THR A 1 250 ? -23.296 -5.517 6.802 1.00 96.44 250 THR A N 1
ATOM 1860 C CA . THR A 1 250 ? -22.806 -4.619 5.749 1.00 96.44 250 THR A CA 1
ATOM 1861 C C . THR A 1 250 ? -23.842 -3.538 5.435 1.00 96.44 250 THR A C 1
ATOM 1863 O O . THR A 1 250 ? -25.000 -3.845 5.149 1.00 96.44 250 THR A O 1
ATOM 1866 N N . VAL A 1 251 ? -23.411 -2.277 5.432 1.00 94.31 251 VAL A N 1
ATOM 1867 C CA . VAL A 1 251 ? -24.215 -1.109 5.027 1.00 94.31 251 VAL A CA 1
ATOM 1868 C C . VAL A 1 251 ? -23.728 -0.499 3.712 1.00 94.31 251 VAL A C 1
ATOM 1870 O O . VAL A 1 251 ? -24.507 0.139 3.008 1.00 94.31 251 VAL A O 1
ATOM 1873 N N . LEU A 1 252 ? -22.451 -0.702 3.372 1.00 93.94 252 LEU A N 1
ATOM 1874 C CA . LEU A 1 252 ? -21.816 -0.172 2.169 1.00 93.94 252 LEU A CA 1
ATOM 1875 C C . LEU A 1 252 ? -20.734 -1.135 1.673 1.00 93.94 252 LEU A C 1
ATOM 1877 O O . LEU A 1 252 ? -20.117 -1.853 2.462 1.00 93.94 252 LEU A O 1
ATOM 1881 N N . THR A 1 253 ? -20.486 -1.142 0.366 1.00 96.31 253 THR A N 1
ATOM 1882 C CA . THR A 1 253 ? -19.427 -1.947 -0.248 1.00 96.31 253 THR A CA 1
ATOM 1883 C C . THR A 1 253 ? -18.562 -1.099 -1.168 1.00 96.31 253 THR A C 1
ATOM 1885 O O . THR A 1 253 ? -19.081 -0.348 -1.989 1.00 96.31 253 THR A O 1
ATOM 1888 N N . TYR A 1 254 ? -17.244 -1.255 -1.066 1.00 95.31 254 TYR A N 1
ATOM 1889 C CA . TYR A 1 254 ? -16.286 -0.708 -2.024 1.00 95.31 254 TYR A CA 1
ATOM 1890 C C . TYR A 1 254 ? -15.808 -1.824 -2.947 1.00 95.31 254 TYR A C 1
ATOM 1892 O O . TYR A 1 254 ? -15.216 -2.794 -2.477 1.00 95.31 254 TYR A O 1
ATOM 1900 N N . ARG A 1 255 ? -16.046 -1.693 -4.252 1.00 95.25 255 ARG A N 1
ATOM 1901 C CA . ARG A 1 255 ? -15.528 -2.619 -5.264 1.00 95.25 255 ARG A CA 1
ATOM 1902 C C . ARG A 1 255 ? -14.245 -2.072 -5.858 1.00 95.25 255 ARG A C 1
ATOM 1904 O O . ARG A 1 255 ? -14.253 -0.970 -6.400 1.00 95.25 255 ARG A O 1
ATOM 1911 N N . PHE A 1 256 ? -13.189 -2.872 -5.814 1.00 94.12 256 PHE A N 1
ATOM 1912 C CA . PHE A 1 256 ? -11.872 -2.550 -6.353 1.00 94.12 256 PHE A CA 1
ATOM 1913 C C . PHE A 1 256 ? -11.513 -3.488 -7.499 1.00 94.12 256 PHE A C 1
ATOM 1915 O O . PHE A 1 256 ? -11.865 -4.670 -7.492 1.00 94.12 256 PHE A O 1
ATOM 1922 N N . THR A 1 257 ? -10.754 -2.964 -8.460 1.00 90.75 257 THR A N 1
ATOM 1923 C CA . THR A 1 257 ? -10.099 -3.770 -9.497 1.00 90.75 257 THR A CA 1
ATOM 1924 C C . THR A 1 257 ? -8.590 -3.573 -9.394 1.00 90.75 257 THR A C 1
ATOM 1926 O O . THR A 1 257 ? -8.112 -2.449 -9.484 1.00 90.75 257 THR A O 1
ATOM 1929 N N . LEU A 1 258 ? -7.839 -4.650 -9.161 1.00 91.12 258 LEU A N 1
ATOM 1930 C CA . LEU A 1 258 ? -6.379 -4.636 -9.083 1.00 91.12 258 LEU A CA 1
ATOM 1931 C C . LEU A 1 258 ? -5.747 -4.392 -10.454 1.00 91.12 258 LEU A C 1
ATOM 1933 O O . LEU A 1 258 ? -6.230 -4.880 -11.478 1.00 91.12 258 LEU A O 1
ATOM 1937 N N . GLN A 1 259 ? -4.602 -3.715 -10.442 1.00 82.94 259 GLN A N 1
ATOM 1938 C CA . GLN A 1 259 ? -3.733 -3.581 -11.605 1.00 82.94 259 GLN A CA 1
ATOM 1939 C C . GLN A 1 259 ? -3.249 -4.978 -12.069 1.00 82.94 259 GLN A C 1
ATOM 1941 O O . GLN A 1 259 ? -2.812 -5.798 -11.258 1.00 82.94 259 GLN A O 1
ATOM 1946 N N . PRO A 1 260 ? -3.288 -5.298 -13.374 1.00 75.81 260 PRO A N 1
ATOM 1947 C CA . PRO A 1 260 ? -3.011 -6.653 -13.880 1.00 75.81 260 PRO A CA 1
ATOM 1948 C C . PRO A 1 260 ? -1.523 -7.045 -13.847 1.00 75.81 260 PRO A C 1
ATOM 1950 O O . PRO A 1 260 ? -1.158 -8.226 -13.936 1.00 75.81 260 PRO A O 1
ATOM 1953 N N . ASN A 1 261 ? -0.637 -6.055 -13.753 1.00 76.50 261 ASN A N 1
ATOM 1954 C CA . ASN A 1 261 ? 0.812 -6.222 -13.755 1.00 76.50 261 ASN A CA 1
ATOM 1955 C C . ASN A 1 261 ? 1.418 -6.265 -12.343 1.00 76.50 261 ASN A C 1
ATOM 1957 O O . ASN A 1 261 ? 2.640 -6.335 -12.234 1.00 76.50 261 ASN A O 1
ATOM 1961 N N . LEU A 1 262 ? 0.599 -6.293 -11.286 1.00 86.81 262 LEU A N 1
ATOM 1962 C CA . LEU A 1 262 ? 1.103 -6.454 -9.925 1.00 86.81 262 LEU A CA 1
ATOM 1963 C C . LEU A 1 262 ? 1.777 -7.812 -9.746 1.00 86.81 262 LEU A C 1
ATOM 1965 O O . LEU A 1 262 ? 1.195 -8.871 -10.009 1.00 86.81 262 LEU A O 1
ATOM 1969 N N . VAL A 1 263 ? 3.010 -7.761 -9.264 1.00 89.69 263 VAL A N 1
ATOM 1970 C CA . VAL A 1 263 ? 3.803 -8.923 -8.884 1.00 89.69 263 VAL A CA 1
ATOM 1971 C C . VAL A 1 263 ? 4.465 -8.653 -7.543 1.00 89.69 263 VAL A C 1
ATOM 1973 O O . VAL A 1 263 ? 4.850 -7.526 -7.236 1.00 89.69 263 VAL A O 1
ATOM 1976 N N . TRP A 1 264 ? 4.593 -9.705 -6.753 1.00 93.44 264 TRP A N 1
ATOM 1977 C CA . TRP A 1 264 ? 5.497 -9.748 -5.622 1.00 93.44 264 TRP A CA 1
ATOM 1978 C C . TRP A 1 264 ? 6.945 -9.712 -6.127 1.00 93.44 264 TRP A C 1
ATOM 1980 O O . TRP A 1 264 ? 7.239 -10.062 -7.272 1.00 93.44 264 TRP A O 1
ATOM 1990 N N . GLN A 1 265 ? 7.877 -9.324 -5.261 1.00 91.06 265 GLN A N 1
ATOM 1991 C CA . GLN A 1 265 ? 9.306 -9.242 -5.590 1.00 91.06 265 GLN A CA 1
ATOM 1992 C C . GLN A 1 265 ? 9.938 -10.600 -5.954 1.00 91.06 265 GLN A C 1
ATOM 1994 O O . GLN A 1 265 ? 11.024 -10.631 -6.527 1.00 91.06 265 GLN A O 1
ATOM 1999 N N . ASP A 1 266 ? 9.259 -11.715 -5.664 1.00 89.19 266 ASP A N 1
ATOM 2000 C CA . ASP A 1 266 ? 9.636 -13.069 -6.094 1.00 89.19 266 ASP A CA 1
ATOM 2001 C C . ASP A 1 266 ? 9.088 -13.453 -7.488 1.00 89.19 266 ASP A C 1
ATOM 2003 O O . ASP A 1 266 ? 9.297 -14.574 -7.953 1.00 89.19 266 ASP A O 1
ATOM 2007 N N . GLY A 1 267 ? 8.371 -12.539 -8.150 1.00 87.38 267 GLY A N 1
ATOM 2008 C CA . GLY A 1 267 ? 7.762 -12.719 -9.468 1.00 87.38 267 GLY A CA 1
ATOM 2009 C C . GLY A 1 267 ? 6.364 -13.345 -9.459 1.00 87.38 267 GLY A C 1
ATOM 2010 O O . GLY A 1 267 ? 5.726 -13.409 -10.513 1.00 87.38 267 GLY A O 1
ATOM 2011 N N . THR A 1 268 ? 5.851 -13.792 -8.309 1.00 90.31 268 THR A N 1
ATOM 2012 C CA . THR A 1 268 ? 4.480 -14.314 -8.218 1.00 90.31 268 THR A CA 1
ATOM 2013 C C . THR A 1 268 ? 3.447 -13.191 -8.308 1.00 90.31 268 THR A C 1
ATOM 2015 O O . THR A 1 268 ? 3.732 -12.033 -8.022 1.00 90.31 268 THR A O 1
ATOM 2018 N N . LYS A 1 269 ? 2.229 -13.503 -8.761 1.00 91.38 269 LYS A N 1
ATOM 2019 C CA . LYS A 1 269 ? 1.174 -12.495 -8.946 1.00 91.38 269 LYS A CA 1
ATOM 2020 C C . LYS A 1 269 ? 0.582 -12.055 -7.610 1.00 91.38 269 LYS A C 1
ATOM 2022 O O . LYS A 1 269 ? 0.278 -12.900 -6.773 1.00 91.38 269 LYS A O 1
ATOM 2027 N N . VAL A 1 270 ? 0.349 -10.750 -7.468 1.00 95.25 270 VAL A N 1
ATOM 2028 C CA . VAL A 1 270 ? -0.538 -10.222 -6.423 1.00 95.25 270 VAL A CA 1
ATOM 2029 C C . VAL A 1 270 ? -1.977 -10.445 -6.869 1.00 95.25 270 VAL A C 1
ATOM 2031 O O . VAL A 1 270 ? -2.319 -10.171 -8.021 1.00 95.25 270 VAL A O 1
ATOM 2034 N N . THR A 1 271 ? -2.824 -10.938 -5.971 1.00 97.00 271 THR A N 1
ATOM 2035 C CA . THR A 1 271 ? -4.224 -11.242 -6.277 1.00 97.00 271 THR A CA 1
ATOM 2036 C C . THR A 1 271 ? -5.176 -10.703 -5.219 1.00 97.00 271 THR A C 1
ATOM 2038 O O . THR A 1 271 ? -4.794 -10.360 -4.101 1.00 97.00 271 THR A O 1
ATOM 2041 N N . SER A 1 272 ? -6.466 -10.697 -5.544 1.00 98.12 272 SER A N 1
ATOM 2042 C CA . SER A 1 272 ? -7.541 -10.388 -4.602 1.00 98.12 272 SER A CA 1
ATOM 2043 C C . SER A 1 272 ? -7.562 -11.306 -3.374 1.00 98.12 272 SER A C 1
ATOM 2045 O O . SER A 1 272 ? -8.081 -10.909 -2.332 1.00 98.12 272 SER A O 1
ATOM 2047 N N . TRP A 1 273 ? -6.968 -12.503 -3.452 1.00 98.44 273 TRP A N 1
ATOM 2048 C CA . TRP A 1 273 ? -6.809 -13.390 -2.297 1.00 98.44 273 TRP A CA 1
ATOM 2049 C C . TRP A 1 273 ? -5.784 -12.872 -1.293 1.00 98.44 273 TRP A C 1
ATOM 2051 O O . TRP A 1 273 ? -6.001 -13.027 -0.096 1.00 98.44 273 TRP A O 1
ATOM 2061 N N . ASP A 1 274 ? -4.716 -12.216 -1.752 1.00 98.62 274 ASP A N 1
ATOM 2062 C CA . ASP A 1 274 ? -3.738 -11.581 -0.864 1.00 98.62 274 ASP A CA 1
ATOM 2063 C C . ASP A 1 274 ? -4.360 -10.385 -0.135 1.00 98.62 274 ASP A C 1
ATOM 2065 O O . ASP A 1 274 ? -4.132 -10.196 1.060 1.00 98.62 274 ASP A O 1
ATOM 2069 N N . VAL A 1 275 ? -5.224 -9.624 -0.819 1.00 98.38 275 VAL A N 1
ATOM 2070 C CA . VAL A 1 275 ? -5.997 -8.539 -0.197 1.00 98.38 275 VAL A CA 1
ATOM 2071 C C . VAL A 1 275 ? -6.972 -9.098 0.838 1.00 98.38 275 VAL A C 1
ATOM 2073 O O . VAL A 1 275 ? -6.968 -8.662 1.986 1.00 98.38 275 VAL A O 1
ATOM 2076 N N . ARG A 1 276 ? -7.768 -10.114 0.478 1.00 98.12 276 ARG A N 1
ATOM 2077 C CA . ARG A 1 276 ? -8.683 -10.780 1.420 1.00 98.12 276 ARG A CA 1
ATOM 2078 C C . ARG A 1 276 ? -7.941 -11.310 2.645 1.00 98.12 276 ARG A C 1
ATOM 2080 O O . ARG A 1 276 ? -8.385 -11.060 3.762 1.00 98.12 276 ARG A O 1
ATOM 2087 N N . PHE A 1 277 ? -6.816 -11.994 2.437 1.00 98.56 277 PHE A N 1
ATOM 2088 C CA . PHE A 1 277 ? -5.964 -12.472 3.519 1.00 98.56 277 PHE A CA 1
ATOM 2089 C C . PHE A 1 277 ? -5.511 -11.320 4.402 1.00 98.56 277 PHE A C 1
ATOM 2091 O O . PHE A 1 277 ? -5.827 -11.342 5.583 1.00 98.56 277 PHE A O 1
ATOM 2098 N N . THR A 1 278 ? -4.875 -10.298 3.826 1.00 98.31 278 THR A N 1
ATOM 2099 C CA . THR A 1 278 ? -4.357 -9.136 4.560 1.00 98.31 278 THR A CA 1
ATOM 2100 C C . THR A 1 278 ? -5.433 -8.520 5.446 1.00 98.31 278 THR A C 1
ATOM 2102 O O . THR A 1 278 ? -5.212 -8.311 6.631 1.00 98.31 278 THR A O 1
ATOM 2105 N N . TYR A 1 279 ? -6.621 -8.257 4.906 1.00 97.94 279 TYR A N 1
ATOM 2106 C CA . TYR A 1 279 ? -7.663 -7.549 5.648 1.00 97.94 279 TYR A CA 1
ATOM 2107 C C . TYR A 1 279 ? -8.217 -8.384 6.800 1.00 97.94 279 TYR A C 1
ATOM 2109 O O . TYR A 1 279 ? -8.425 -7.862 7.897 1.00 97.94 279 TYR A O 1
ATOM 2117 N N . LEU A 1 280 ? -8.446 -9.680 6.570 1.00 96.75 280 LEU A N 1
ATOM 2118 C CA . LEU A 1 280 ? -8.968 -10.578 7.597 1.00 96.75 280 LEU A CA 1
ATOM 2119 C C . LEU A 1 280 ? -7.913 -10.874 8.666 1.00 96.75 280 LEU A C 1
ATOM 2121 O O . LEU A 1 280 ? -8.196 -10.741 9.857 1.00 96.75 280 LEU A O 1
ATOM 2125 N N . SER A 1 281 ? -6.690 -11.215 8.260 1.00 96.88 281 SER A N 1
ATOM 2126 C CA . SER A 1 281 ? -5.609 -11.574 9.174 1.00 96.88 281 SER A CA 1
ATOM 2127 C C . SER A 1 281 ? -5.117 -10.375 9.980 1.00 96.88 281 SER A C 1
ATOM 2129 O O . SER A 1 281 ? -4.905 -10.496 11.182 1.00 96.88 281 SER A O 1
ATOM 2131 N N . CYS A 1 282 ? -4.964 -9.207 9.356 1.00 94.00 282 CYS A N 1
ATOM 2132 C CA . CYS A 1 282 ? -4.412 -8.019 10.000 1.00 94.00 282 CYS A CA 1
ATOM 2133 C C . CYS A 1 282 ? -5.392 -7.409 11.002 1.00 94.00 282 CYS A C 1
ATOM 2135 O O . CYS A 1 282 ? -4.996 -7.037 12.109 1.00 94.00 282 CYS A O 1
ATOM 2137 N N . LYS A 1 283 ? -6.691 -7.410 10.668 1.00 92.44 283 LYS A N 1
ATOM 2138 C CA . LYS A 1 283 ? -7.755 -7.075 11.618 1.00 92.44 283 LYS A CA 1
ATOM 2139 C C . LYS A 1 283 ? -7.792 -8.061 12.787 1.00 92.44 283 LYS A C 1
ATOM 2141 O O . LYS A 1 283 ? -7.851 -7.629 13.934 1.00 92.44 283 LYS A O 1
ATOM 2146 N N . ALA A 1 284 ? -7.736 -9.367 12.514 1.00 92.56 284 ALA A N 1
ATOM 2147 C CA . ALA A 1 284 ? -7.754 -10.398 13.554 1.00 92.56 284 ALA A CA 1
ATOM 2148 C C . ALA A 1 284 ? -6.508 -10.368 14.455 1.00 92.56 284 ALA A C 1
ATOM 2150 O O . ALA A 1 284 ? -6.601 -10.705 15.631 1.00 92.56 284 ALA A O 1
ATOM 2151 N N . ALA A 1 285 ? -5.360 -9.943 13.923 1.00 92.06 285 ALA A N 1
ATOM 2152 C CA . ALA A 1 285 ? -4.119 -9.761 14.670 1.00 92.06 285 ALA A CA 1
ATOM 2153 C C . ALA A 1 285 ? -4.068 -8.441 15.460 1.00 92.06 285 ALA A C 1
ATOM 2155 O O . ALA A 1 285 ? -3.168 -8.260 16.277 1.00 92.06 285 ALA A O 1
ATOM 2156 N N . GLY A 1 286 ? -4.993 -7.505 15.215 1.00 88.94 286 GLY A N 1
ATOM 2157 C CA . GLY A 1 286 ? -5.000 -6.197 15.871 1.00 88.94 286 GLY A CA 1
ATOM 2158 C C . GLY A 1 286 ? -3.776 -5.348 15.531 1.00 88.94 286 GLY A C 1
ATOM 2159 O O . GLY A 1 286 ? -3.310 -4.592 16.377 1.00 88.94 286 GLY A O 1
ATOM 2160 N N . ALA A 1 287 ? -3.207 -5.508 14.335 1.00 90.44 287 ALA A N 1
ATOM 2161 C CA . ALA A 1 287 ? -2.009 -4.771 13.950 1.00 90.44 287 ALA A CA 1
ATOM 2162 C C . ALA A 1 287 ? -2.284 -3.262 13.866 1.00 90.44 287 ALA A C 1
ATOM 2164 O O . ALA A 1 287 ? -3.326 -2.849 13.351 1.00 90.44 287 ALA A O 1
ATOM 2165 N N . PHE A 1 288 ? -1.315 -2.451 14.297 1.00 88.56 288 PHE A N 1
ATOM 2166 C CA . PHE A 1 288 ? -1.383 -0.985 14.308 1.00 88.56 288 PHE A CA 1
ATOM 2167 C C . PHE A 1 288 ? -1.896 -0.388 12.988 1.00 88.56 288 PHE A C 1
ATOM 2169 O O . PHE A 1 288 ? -2.896 0.327 12.979 1.00 88.56 288 PHE A O 1
ATOM 2176 N N . GLN A 1 289 ? -1.286 -0.755 11.854 1.00 89.25 289 GLN A N 1
ATOM 2177 C CA . GLN A 1 289 ? -1.678 -0.231 10.536 1.00 89.25 289 GLN A CA 1
ATOM 2178 C C . GLN A 1 289 ? -3.107 -0.605 10.106 1.00 89.25 289 GLN A C 1
ATOM 2180 O O . GLN A 1 289 ? -3.639 -0.020 9.171 1.00 89.25 289 GLN A O 1
ATOM 2185 N N . CYS A 1 290 ? -3.738 -1.569 10.776 1.00 90.06 290 CYS A N 1
ATOM 2186 C CA . CYS A 1 290 ? -5.049 -2.103 10.426 1.00 90.06 290 CYS A CA 1
ATOM 2187 C C . CYS A 1 290 ? -6.175 -1.610 11.341 1.00 90.06 290 CYS A C 1
ATOM 2189 O O . CYS A 1 290 ? -7.302 -2.096 11.223 1.00 90.06 290 CYS A O 1
ATOM 2191 N N . GLY A 1 291 ? -5.925 -0.614 12.203 1.00 86.12 291 GLY A N 1
ATOM 2192 C CA . GLY A 1 291 ? -6.976 0.039 12.995 1.00 86.12 291 GLY A CA 1
ATOM 2193 C C . GLY A 1 291 ? -8.131 0.561 12.126 1.00 86.12 291 GLY A C 1
ATOM 2194 O O . GLY A 1 291 ? -9.306 0.377 12.457 1.00 86.12 291 GLY A O 1
ATOM 2195 N N . GLY A 1 292 ? -7.803 1.078 10.936 1.00 86.81 292 GLY A N 1
ATOM 2196 C CA . GLY A 1 292 ? -8.756 1.524 9.914 1.00 86.81 292 GLY A CA 1
ATOM 2197 C C . GLY A 1 292 ? -9.695 0.441 9.372 1.00 86.81 292 GLY A C 1
ATOM 2198 O O . GLY A 1 292 ? -10.729 0.757 8.792 1.00 86.81 292 GLY A O 1
ATOM 2199 N N . LEU A 1 293 ? -9.394 -0.842 9.606 1.00 92.62 293 LEU A N 1
ATOM 2200 C CA . LEU A 1 293 ? -10.222 -1.981 9.189 1.00 92.62 293 LEU A CA 1
ATOM 2201 C C . LEU A 1 293 ? -11.327 -2.325 10.202 1.00 92.62 293 LEU A C 1
ATOM 2203 O O . LEU A 1 293 ? -12.108 -3.263 10.004 1.00 92.62 293 LEU A O 1
ATOM 2207 N N . ALA A 1 294 ? -11.432 -1.559 11.290 1.00 90.25 294 ALA A N 1
ATOM 2208 C CA . ALA A 1 294 ? -12.500 -1.651 12.278 1.00 90.25 294 ALA A CA 1
ATOM 2209 C C . ALA A 1 294 ? -13.914 -1.868 11.684 1.00 90.25 294 ALA A C 1
ATOM 2211 O O . ALA A 1 294 ? -14.577 -2.812 12.137 1.00 90.25 294 ALA A O 1
ATOM 2212 N N . PRO A 1 295 ? -14.376 -1.102 10.671 1.00 93.44 295 PRO A N 1
ATOM 2213 C CA . PRO A 1 295 ? -15.716 -1.266 10.108 1.00 93.44 295 PRO A CA 1
ATOM 2214 C C . PRO A 1 295 ? -15.847 -2.422 9.100 1.00 93.44 295 PRO A C 1
ATOM 2216 O O . PRO A 1 295 ? -16.954 -2.731 8.668 1.00 93.44 295 PRO A O 1
ATOM 2219 N N . VAL A 1 296 ? -14.755 -3.094 8.712 1.00 96.06 296 VAL A N 1
ATOM 2220 C CA . VAL A 1 296 ? -14.798 -4.187 7.722 1.00 96.06 296 VAL A CA 1
ATOM 2221 C C . VAL A 1 296 ? -15.587 -5.380 8.258 1.00 96.06 296 VAL A C 1
ATOM 2223 O O . VAL A 1 296 ? -15.219 -5.993 9.257 1.00 96.06 296 VAL A O 1
ATOM 2226 N N . THR A 1 297 ? -16.656 -5.744 7.566 1.00 96.38 297 THR A N 1
ATOM 2227 C CA . THR A 1 297 ? -17.472 -6.940 7.843 1.00 96.38 297 THR A CA 1
ATOM 2228 C C . THR A 1 297 ? -16.988 -8.165 7.075 1.00 96.38 297 THR A C 1
ATOM 2230 O O . THR A 1 297 ? -17.178 -9.288 7.528 1.00 96.38 297 THR A O 1
ATOM 2233 N N . GLY A 1 298 ? -16.317 -7.957 5.942 1.00 96.06 298 GLY A N 1
ATOM 2234 C CA . GLY A 1 298 ? -15.676 -9.014 5.175 1.00 96.06 298 GLY A CA 1
ATOM 2235 C C . GLY A 1 298 ? -15.064 -8.495 3.881 1.00 96.06 298 GLY A C 1
ATOM 2236 O O . GLY A 1 298 ? -15.220 -7.326 3.522 1.00 96.06 298 GLY A O 1
ATOM 2237 N N . VAL A 1 299 ? -14.359 -9.392 3.194 1.00 97.62 299 VAL A N 1
ATOM 2238 C CA . VAL A 1 299 ? -13.836 -9.166 1.847 1.00 97.62 299 VAL A CA 1
ATOM 2239 C C . VAL A 1 299 ? -14.297 -10.313 0.958 1.00 97.62 299 VAL A C 1
ATOM 2241 O O . VAL A 1 299 ? -14.001 -11.483 1.233 1.00 97.62 299 VAL A O 1
ATOM 2244 N N . THR A 1 300 ? -15.023 -9.966 -0.101 1.00 97.19 300 THR A N 1
ATOM 2245 C CA . THR A 1 300 ? -15.579 -10.913 -1.067 1.00 97.19 300 THR A CA 1
ATOM 2246 C C . THR A 1 300 ? -14.751 -10.875 -2.344 1.00 97.19 300 THR A C 1
ATOM 2248 O O . THR A 1 300 ? -14.657 -9.844 -3.004 1.00 97.19 300 THR A O 1
ATOM 2251 N N . VAL A 1 301 ? -14.138 -12.001 -2.706 1.00 97.25 301 VAL A N 1
ATOM 2252 C CA . VAL A 1 301 ? -13.364 -12.127 -3.950 1.00 97.25 301 VAL A CA 1
ATOM 2253 C C . VAL A 1 301 ? -14.312 -12.499 -5.084 1.00 97.25 301 VAL A C 1
ATOM 2255 O O . VAL A 1 301 ? -15.003 -13.511 -5.002 1.00 97.25 301 VAL A O 1
ATOM 2258 N N . LEU A 1 302 ? -14.337 -11.683 -6.137 1.00 96.06 302 LEU A N 1
ATOM 2259 C CA . LEU A 1 302 ? -15.158 -11.915 -7.330 1.00 96.06 302 LEU A CA 1
ATOM 2260 C C . LEU A 1 302 ? -14.338 -12.599 -8.426 1.00 96.06 302 LEU A C 1
ATOM 2262 O O . LEU A 1 302 ? -14.804 -13.524 -9.083 1.00 96.06 302 LEU A O 1
ATOM 2266 N N . THR A 1 303 ? -13.098 -12.145 -8.607 1.00 94.69 303 THR A N 1
ATOM 2267 C CA . THR A 1 303 ? -12.101 -12.720 -9.520 1.00 94.69 303 THR A CA 1
ATOM 2268 C C . THR A 1 303 ? -10.700 -12.531 -8.919 1.00 94.69 303 THR A C 1
ATOM 2270 O O . THR A 1 303 ? -10.562 -11.787 -7.948 1.00 94.69 303 THR A O 1
ATOM 2273 N N . PRO A 1 304 ? -9.627 -13.120 -9.485 1.00 94.25 304 PRO A N 1
ATOM 2274 C CA . PRO A 1 304 ? -8.263 -12.887 -8.999 1.00 94.25 304 PRO A CA 1
ATOM 2275 C C . PRO A 1 304 ? -7.809 -11.418 -8.987 1.00 94.25 304 PRO A C 1
ATOM 2277 O O . PRO A 1 304 ? -6.817 -11.112 -8.331 1.00 94.25 304 PRO A O 1
ATOM 2280 N N . SER A 1 305 ? -8.502 -10.522 -9.697 1.00 93.44 305 SER A N 1
ATOM 2281 C CA . SER A 1 305 ? -8.194 -9.091 -9.759 1.00 93.44 305 SER A CA 1
ATOM 2282 C C . SER A 1 305 ? -9.369 -8.193 -9.374 1.00 93.44 305 SER A C 1
ATOM 2284 O O . SER A 1 305 ? -9.258 -6.984 -9.522 1.00 93.44 305 SER A O 1
ATOM 2286 N N . GLN A 1 306 ? -10.501 -8.730 -8.917 1.00 95.44 306 GLN A N 1
ATOM 2287 C CA . GLN A 1 306 ? -11.655 -7.923 -8.524 1.00 95.44 306 GLN A CA 1
ATOM 2288 C C . GLN A 1 306 ? -12.249 -8.443 -7.226 1.00 95.44 306 GLN A C 1
ATOM 2290 O O . GLN A 1 306 ? -12.507 -9.639 -7.073 1.00 95.44 306 GLN A O 1
ATOM 2295 N N . PHE A 1 307 ? -12.489 -7.525 -6.303 1.00 97.69 307 PHE A N 1
ATOM 2296 C CA . PHE A 1 307 ? -12.969 -7.843 -4.973 1.00 97.69 307 PHE A CA 1
ATOM 2297 C C . PHE A 1 307 ? -13.768 -6.689 -4.392 1.00 97.69 307 PHE A C 1
ATOM 2299 O O . PHE A 1 307 ? -13.633 -5.535 -4.800 1.00 97.69 307 PHE A O 1
ATOM 2306 N N . ASP A 1 308 ? -14.568 -7.039 -3.402 1.00 98.12 308 ASP A N 1
ATOM 2307 C CA . ASP A 1 308 ? -15.413 -6.132 -2.659 1.00 98.12 308 ASP A CA 1
ATOM 2308 C C . ASP A 1 308 ? -14.960 -6.106 -1.202 1.00 98.12 308 ASP A C 1
ATOM 2310 O O . ASP A 1 308 ? -14.795 -7.156 -0.579 1.00 98.12 308 ASP A O 1
ATOM 2314 N N . ILE A 1 309 ? -14.787 -4.908 -0.650 1.00 97.81 309 ILE A N 1
ATOM 2315 C CA . ILE A 1 309 ? -14.610 -4.693 0.783 1.00 97.81 309 ILE A CA 1
ATOM 2316 C C . ILE A 1 309 ? -15.941 -4.213 1.351 1.00 97.81 309 ILE A C 1
ATOM 2318 O O . ILE A 1 309 ? -16.433 -3.138 1.001 1.00 97.81 309 ILE A O 1
ATOM 2322 N N . ASN A 1 310 ? -16.534 -5.020 2.224 1.00 97.56 310 ASN A N 1
ATOM 2323 C CA . ASN A 1 310 ? -17.846 -4.768 2.802 1.00 97.56 310 ASN A CA 1
ATOM 2324 C C . ASN A 1 310 ? -17.685 -4.121 4.186 1.00 97.56 310 ASN A C 1
ATOM 2326 O O . ASN A 1 310 ? -16.987 -4.674 5.041 1.00 97.56 310 ASN A O 1
ATOM 2330 N N . VAL A 1 311 ? -18.355 -3.000 4.459 1.00 96.44 311 VAL A N 1
ATOM 2331 C CA . VAL A 1 311 ? -18.245 -2.265 5.736 1.00 96.44 311 VAL A CA 1
ATOM 2332 C C . VAL A 1 311 ? -19.599 -2.097 6.432 1.00 96.44 311 VAL A C 1
ATOM 2334 O O . VAL A 1 311 ? -20.628 -2.007 5.766 1.00 96.44 311 VAL A O 1
ATOM 2337 N N . ASN A 1 312 ? -19.613 -2.059 7.769 1.00 95.12 312 ASN A N 1
ATOM 2338 C CA . ASN A 1 312 ? -20.817 -1.805 8.586 1.00 95.12 312 ASN A CA 1
ATOM 2339 C C . ASN A 1 312 ? -21.015 -0.333 8.969 1.00 95.12 312 ASN A C 1
ATOM 2341 O O . ASN A 1 312 ? -22.068 0.029 9.489 1.00 95.12 312 ASN A O 1
ATOM 2345 N N . ALA A 1 313 ? -20.018 0.503 8.706 1.00 91.25 313 ALA A N 1
ATOM 2346 C CA . ALA A 1 313 ? -20.057 1.940 8.892 1.00 91.25 313 ALA A CA 1
ATOM 2347 C C . ALA A 1 313 ? -19.064 2.590 7.923 1.00 91.25 313 ALA A C 1
ATOM 2349 O O . ALA A 1 313 ? -18.103 1.950 7.489 1.00 91.25 313 ALA A O 1
ATOM 2350 N N . PHE A 1 314 ? -19.307 3.847 7.571 1.00 90.12 314 PHE A N 1
ATOM 2351 C CA . PHE A 1 314 ? -18.396 4.640 6.758 1.00 90.12 314 PHE A CA 1
ATOM 2352 C C . PHE A 1 314 ? -18.448 6.104 7.185 1.00 90.12 314 PHE A C 1
ATOM 2354 O O . PHE A 1 314 ? -19.380 6.530 7.866 1.00 90.12 314 PHE A O 1
ATOM 2361 N N . GLY A 1 315 ? -17.422 6.837 6.782 1.00 86.94 315 GLY A N 1
ATOM 2362 C CA . GLY A 1 315 ? -17.031 8.097 7.373 1.00 86.94 315 GLY A CA 1
ATOM 2363 C C . GLY A 1 315 ? -16.125 8.926 6.474 1.00 86.94 315 GLY A C 1
ATOM 2364 O O . GLY A 1 315 ? -15.708 8.434 5.418 1.00 86.94 315 GLY A O 1
ATOM 2365 N N . PRO A 1 316 ? -15.778 10.157 6.888 1.00 81.19 316 PRO A N 1
ATOM 2366 C CA . PRO A 1 316 ? -14.900 11.040 6.124 1.00 81.19 316 PRO A CA 1
ATOM 2367 C C . PRO A 1 316 ? -13.530 10.416 5.828 1.00 81.19 316 PRO A C 1
ATOM 2369 O O . PRO A 1 316 ? -13.029 10.571 4.716 1.00 81.19 316 PRO A O 1
ATOM 2372 N N . PHE A 1 317 ? -12.962 9.650 6.768 1.00 83.38 317 PHE A N 1
ATOM 2373 C CA . PHE A 1 317 ? -11.651 9.010 6.602 1.00 83.38 317 PHE A CA 1
ATOM 2374 C C . PHE A 1 317 ? -11.729 7.519 6.294 1.00 83.38 317 PHE A C 1
ATOM 2376 O O . PHE A 1 317 ? -10.691 6.868 6.147 1.00 83.38 317 PHE A O 1
ATOM 2383 N N . THR A 1 318 ? -12.933 6.956 6.147 1.00 87.06 318 THR A N 1
ATOM 2384 C CA . THR A 1 318 ? -13.091 5.508 6.000 1.00 87.06 318 THR A CA 1
ATOM 2385 C C . THR A 1 318 ? -12.375 4.999 4.762 1.00 87.06 318 THR A C 1
ATOM 2387 O O . THR A 1 318 ? -11.642 4.030 4.885 1.00 87.06 318 THR A O 1
ATOM 2390 N N . LYS A 1 319 ? -12.510 5.642 3.589 1.00 86.94 319 LYS A N 1
ATOM 2391 C CA . LYS A 1 319 ? -11.805 5.172 2.379 1.00 86.94 319 LYS A CA 1
ATOM 2392 C C . LYS A 1 319 ? -10.289 5.181 2.592 1.00 86.94 319 LYS A C 1
ATOM 2394 O O . LYS A 1 319 ? -9.665 4.152 2.382 1.00 86.94 319 LYS A O 1
ATOM 2399 N N . GLN A 1 320 ? -9.731 6.295 3.069 1.00 85.56 320 GLN A N 1
ATOM 2400 C CA . GLN A 1 320 ? -8.296 6.429 3.343 1.00 85.56 320 GLN A CA 1
ATOM 2401 C C . GLN A 1 320 ? -7.805 5.347 4.306 1.00 85.56 320 GLN A C 1
ATOM 2403 O O . GLN A 1 320 ? -6.861 4.619 4.011 1.00 85.56 320 GLN A O 1
ATOM 2408 N N . SER A 1 321 ? -8.470 5.210 5.449 1.00 87.19 321 SER A N 1
ATOM 2409 C CA . SER A 1 321 ? -8.105 4.253 6.494 1.00 87.19 321 SER A CA 1
ATOM 2410 C C . SER A 1 321 ? -8.272 2.805 6.031 1.00 87.19 321 SER A C 1
ATOM 2412 O O . SER A 1 321 ? -7.520 1.925 6.446 1.00 87.19 321 SER A O 1
ATOM 2414 N N . LEU A 1 322 ? -9.248 2.557 5.154 1.00 92.25 322 LEU A N 1
ATOM 2415 C CA . LEU A 1 322 ? -9.505 1.257 4.554 1.00 92.25 322 LEU A CA 1
ATOM 2416 C C . LEU A 1 322 ? -8.409 0.867 3.570 1.00 92.25 322 LEU A C 1
ATOM 2418 O O . LEU A 1 322 ? -8.112 -0.316 3.482 1.00 92.25 322 LEU A O 1
ATOM 2422 N N . THR A 1 323 ? -7.837 1.813 2.824 1.00 93.25 323 THR A N 1
ATOM 2423 C CA . THR A 1 323 ? -6.893 1.540 1.728 1.00 93.25 323 THR A CA 1
ATOM 2424 C C . THR A 1 323 ? -5.425 1.774 2.081 1.00 93.25 323 THR A C 1
ATOM 2426 O O . THR A 1 323 ? -4.564 1.363 1.307 1.00 93.25 323 THR A O 1
ATOM 2429 N N . SER A 1 324 ? -5.139 2.355 3.253 1.00 89.06 324 SER A N 1
ATOM 2430 C CA . SER A 1 324 ? -3.787 2.604 3.787 1.00 89.06 324 SER A CA 1
ATOM 2431 C C . SER A 1 324 ? -2.967 1.371 4.206 1.00 89.06 324 SER A C 1
ATOM 2433 O O . SER A 1 324 ? -1.740 1.452 4.120 1.00 89.06 324 SER A O 1
ATOM 2435 N N . PRO A 1 325 ? -3.549 0.248 4.684 1.00 93.69 325 PRO A N 1
ATOM 2436 C CA . PRO A 1 325 ? -2.745 -0.901 5.090 1.00 93.69 325 PRO A CA 1
ATOM 2437 C C . PRO A 1 325 ? -1.904 -1.457 3.940 1.00 93.69 325 PRO A C 1
ATOM 2439 O O . PRO A 1 325 ? -2.362 -1.563 2.800 1.00 93.69 325 PRO A O 1
ATOM 2442 N N . THR A 1 326 ? -0.682 -1.867 4.265 1.00 96.44 326 THR A N 1
ATOM 2443 C CA . THR A 1 326 ? 0.183 -2.596 3.333 1.00 96.44 326 THR A CA 1
ATOM 2444 C C . THR A 1 326 ? -0.405 -3.967 3.004 1.00 96.44 326 THR A C 1
ATOM 2446 O O . THR A 1 326 ? -0.908 -4.664 3.887 1.00 96.44 326 THR A O 1
ATOM 2449 N N . ILE A 1 327 ? -0.339 -4.378 1.735 1.00 98.31 327 ILE A N 1
ATOM 2450 C CA . ILE A 1 327 ? -0.803 -5.698 1.294 1.00 98.31 327 ILE A CA 1
ATOM 2451 C C . ILE A 1 327 ? 0.286 -6.738 1.551 1.00 98.31 327 ILE A C 1
ATOM 2453 O O . ILE A 1 327 ? 1.433 -6.583 1.135 1.00 98.31 327 ILE A O 1
ATOM 2457 N N . ILE A 1 328 ? -0.091 -7.821 2.229 1.00 98.12 328 ILE A N 1
ATOM 2458 C CA . ILE A 1 328 ? 0.801 -8.870 2.724 1.00 98.12 328 ILE A CA 1
ATOM 2459 C C . ILE A 1 328 ? 0.593 -10.151 1.891 1.00 98.12 328 ILE A C 1
ATOM 2461 O O . ILE A 1 328 ? -0.548 -10.590 1.726 1.00 98.12 328 ILE A O 1
ATOM 2465 N N . PRO A 1 329 ? 1.660 -10.808 1.393 1.00 97.62 329 PRO A N 1
ATOM 2466 C CA . PRO A 1 329 ? 1.525 -12.016 0.581 1.00 97.62 329 PRO A CA 1
ATOM 2467 C C . PRO A 1 329 ? 1.063 -13.210 1.421 1.00 97.62 329 PRO A C 1
ATOM 2469 O O . PRO A 1 329 ? 1.814 -13.737 2.253 1.00 97.62 329 PRO A O 1
ATOM 2472 N N . GLY A 1 330 ? -0.149 -13.707 1.163 1.00 97.69 330 GLY A N 1
ATOM 2473 C CA . GLY A 1 330 ? -0.719 -14.816 1.937 1.00 97.69 330 GLY A CA 1
ATOM 2474 C C . GLY A 1 330 ? 0.105 -16.101 1.835 1.00 97.69 330 GLY A C 1
ATOM 2475 O O . GLY A 1 330 ? 0.218 -16.852 2.804 1.00 97.69 330 GLY A O 1
ATOM 2476 N N . ARG A 1 331 ? 0.808 -16.295 0.713 1.00 96.94 331 ARG A N 1
ATOM 2477 C CA . ARG A 1 331 ? 1.750 -17.405 0.492 1.00 96.94 331 ARG A CA 1
ATOM 2478 C C . ARG A 1 331 ? 2.813 -17.542 1.587 1.00 96.94 331 ARG A C 1
ATOM 2480 O O . ARG A 1 331 ? 3.207 -18.661 1.907 1.00 96.94 331 ARG A O 1
ATOM 2487 N N . TYR A 1 332 ? 3.305 -16.421 2.111 1.00 97.62 332 TYR A N 1
ATOM 2488 C CA . TYR A 1 332 ? 4.374 -16.400 3.112 1.00 97.62 332 TYR A CA 1
ATOM 2489 C C . TYR A 1 332 ? 3.836 -16.257 4.528 1.00 97.62 332 TYR A C 1
ATOM 2491 O O . TYR A 1 332 ? 4.441 -16.767 5.468 1.00 97.62 332 TYR A O 1
ATOM 2499 N N . TRP A 1 333 ? 2.701 -15.582 4.693 1.00 98.12 333 TRP A N 1
ATOM 2500 C CA . TRP A 1 333 ? 2.222 -15.154 6.004 1.00 98.12 333 TRP A CA 1
ATOM 2501 C C . TRP A 1 333 ? 1.046 -15.962 6.543 1.00 98.12 333 TRP A C 1
ATOM 2503 O O . TRP A 1 333 ? 0.794 -15.906 7.745 1.00 98.12 333 TRP A O 1
ATOM 2513 N N . SER A 1 334 ? 0.347 -16.723 5.701 1.00 97.50 334 SER A N 1
ATOM 2514 C CA . SER A 1 334 ? -0.779 -17.545 6.143 1.00 97.50 334 SER A CA 1
ATOM 2515 C C . SER A 1 334 ? -0.348 -18.797 6.905 1.00 97.50 334 SER A C 1
ATOM 2517 O O . SER A 1 334 ? 0.818 -19.199 6.902 1.00 97.50 334 SER A O 1
ATOM 2519 N N . THR A 1 335 ? -1.332 -19.419 7.547 1.00 95.25 335 THR A N 1
ATOM 2520 C CA . THR A 1 335 ? -1.276 -20.765 8.138 1.00 95.25 335 THR A CA 1
ATOM 2521 C C . THR A 1 335 ? -1.077 -21.876 7.103 1.00 95.25 335 THR A C 1
ATOM 2523 O O . THR A 1 335 ? -0.716 -22.995 7.466 1.00 95.25 335 THR A O 1
ATOM 2526 N N . CYS A 1 336 ? -1.320 -21.599 5.820 1.00 95.12 336 CYS A N 1
ATOM 2527 C CA . CYS A 1 336 ? -1.205 -22.575 4.747 1.00 95.12 336 CYS A CA 1
ATOM 2528 C C . CYS A 1 336 ? 0.198 -22.562 4.137 1.00 95.12 336 CYS A C 1
ATOM 2530 O O . CYS A 1 336 ? 0.825 -21.517 3.971 1.00 95.12 336 CYS A O 1
ATOM 2532 N N . ALA A 1 337 ? 0.691 -23.743 3.756 1.00 95.00 337 ALA A N 1
ATOM 2533 C CA . ALA A 1 337 ? 1.964 -23.843 3.055 1.00 95.00 337 ALA A CA 1
ATOM 2534 C C . ALA A 1 337 ? 1.903 -23.075 1.726 1.00 95.00 337 ALA A C 1
ATOM 2536 O O . ALA A 1 337 ? 0.915 -23.156 0.993 1.00 95.00 337 ALA A O 1
ATOM 2537 N N . GLY A 1 338 ? 2.985 -22.379 1.369 1.00 94.38 338 GLY A N 1
ATOM 2538 C CA . GLY A 1 338 ? 2.997 -21.514 0.189 1.00 94.38 338 GLY A CA 1
ATOM 2539 C C . GLY A 1 338 ? 2.709 -22.231 -1.140 1.00 94.38 338 GLY A C 1
ATOM 2540 O O . GLY A 1 338 ? 2.170 -21.621 -2.058 1.00 94.38 338 GLY A O 1
ATOM 2541 N N . SER A 1 339 ? 3.028 -23.522 -1.268 1.00 95.19 339 SER A N 1
ATOM 2542 C CA . SER A 1 339 ? 2.661 -24.324 -2.448 1.00 95.19 339 SER A CA 1
ATOM 2543 C C . SER A 1 339 ? 1.156 -24.596 -2.533 1.00 95.19 339 SER A C 1
ATOM 2545 O O . SER A 1 339 ? 0.587 -24.561 -3.625 1.00 95.19 339 SER A O 1
ATOM 2547 N N . ILE A 1 340 ? 0.508 -24.821 -1.387 1.00 95.94 340 ILE A N 1
ATOM 2548 C CA . ILE A 1 340 ? -0.944 -25.002 -1.291 1.00 95.94 340 ILE A CA 1
ATOM 2549 C C . ILE A 1 340 ? -1.636 -23.684 -1.630 1.00 95.94 340 ILE A C 1
ATOM 2551 O O . ILE A 1 340 ? -2.486 -23.665 -2.512 1.00 95.94 340 ILE A O 1
ATOM 2555 N N . TRP A 1 341 ? -1.172 -22.573 -1.046 1.00 97.06 341 TRP A N 1
ATOM 2556 C CA . TRP A 1 341 ? -1.668 -21.231 -1.365 1.00 97.06 341 TRP A CA 1
ATOM 2557 C C . TRP A 1 341 ? -1.677 -20.961 -2.874 1.00 97.06 341 TRP A C 1
ATOM 2559 O O . TRP A 1 341 ? -2.698 -20.576 -3.434 1.00 97.06 341 TRP A O 1
ATOM 2569 N N . LEU A 1 342 ? -0.551 -21.195 -3.557 1.00 95.44 342 LEU A N 1
ATOM 2570 C CA . LEU A 1 342 ? -0.456 -20.967 -5.001 1.00 95.44 342 LEU A CA 1
ATOM 2571 C C . LEU A 1 342 ? -1.389 -21.877 -5.811 1.00 95.44 342 LEU A C 1
ATOM 2573 O O . LEU A 1 342 ? -1.972 -21.428 -6.797 1.00 95.44 342 LEU A O 1
ATOM 2577 N N . THR A 1 343 ? -1.542 -23.136 -5.394 1.00 96.56 343 THR A N 1
ATOM 2578 C CA . THR A 1 343 ? -2.457 -24.087 -6.040 1.00 96.56 343 THR A CA 1
ATOM 2579 C C . THR A 1 343 ? -3.898 -23.598 -5.922 1.00 96.56 343 THR A C 1
ATOM 2581 O O . THR A 1 343 ? -4.596 -23.481 -6.928 1.00 96.56 343 THR A O 1
ATOM 2584 N N . ASP A 1 344 ? -4.306 -23.211 -4.719 1.00 96.50 344 ASP A N 1
ATOM 2585 C CA . ASP A 1 344 ? -5.648 -22.728 -4.410 1.00 96.50 344 ASP A CA 1
ATOM 2586 C C . ASP A 1 344 ? -5.981 -21.409 -5.126 1.00 96.50 344 ASP A C 1
ATOM 2588 O O . ASP A 1 344 ? -7.071 -21.239 -5.682 1.00 96.50 344 ASP A O 1
ATOM 2592 N N . VAL A 1 345 ? -5.016 -20.487 -5.199 1.00 95.69 345 VAL A N 1
ATOM 2593 C CA . VAL A 1 345 ? -5.141 -19.260 -5.997 1.00 95.69 345 VAL A CA 1
ATOM 2594 C C . VAL A 1 345 ? -5.338 -19.596 -7.477 1.00 95.69 345 VAL A C 1
ATOM 2596 O O . VAL A 1 345 ? -6.203 -19.002 -8.122 1.00 95.69 345 VAL A O 1
ATOM 2599 N N . SER A 1 346 ? -4.583 -20.558 -8.020 1.00 93.81 346 SER A N 1
ATOM 2600 C CA . SER A 1 346 ? -4.644 -20.916 -9.445 1.00 93.81 346 SER A CA 1
ATOM 2601 C C . SER A 1 346 ? -5.986 -21.521 -9.870 1.00 93.81 346 SER A C 1
ATOM 2603 O O . SER A 1 346 ? -6.445 -21.263 -10.982 1.00 93.81 346 SER A O 1
ATOM 2605 N N . ILE A 1 347 ? -6.649 -22.262 -8.976 1.00 94.81 347 ILE A N 1
ATOM 2606 C CA . ILE A 1 347 ? -7.999 -22.802 -9.205 1.00 94.81 347 ILE A CA 1
ATOM 2607 C C . ILE A 1 347 ? -9.107 -21.802 -8.839 1.00 94.81 347 ILE A C 1
ATOM 2609 O O . ILE A 1 347 ? -10.288 -22.114 -8.976 1.00 94.81 347 ILE A O 1
ATOM 2613 N N . GLY A 1 348 ? -8.742 -20.605 -8.366 1.00 94.44 348 GLY A N 1
ATOM 2614 C CA . GLY A 1 348 ? -9.676 -19.539 -8.017 1.00 94.44 348 GLY A CA 1
ATOM 2615 C C . GLY A 1 348 ? -10.436 -19.773 -6.712 1.00 94.44 348 GLY A C 1
ATOM 2616 O O . GLY A 1 348 ? -11.543 -19.259 -6.564 1.00 94.44 348 GLY A O 1
ATOM 2617 N N . ARG A 1 349 ? -9.883 -20.548 -5.771 1.00 94.31 349 ARG A N 1
ATOM 2618 C CA . ARG A 1 349 ? -10.547 -20.866 -4.503 1.00 94.31 349 ARG A CA 1
ATOM 2619 C C . ARG A 1 349 ? -9.538 -21.091 -3.382 1.00 94.31 349 ARG A C 1
ATOM 2621 O O . ARG A 1 349 ? -9.056 -22.204 -3.210 1.00 94.31 349 ARG A O 1
ATOM 2628 N N . VAL A 1 350 ? -9.312 -20.064 -2.562 1.00 96.69 350 VAL A N 1
ATOM 2629 C CA . VAL A 1 350 ? -8.516 -20.188 -1.333 1.00 96.69 350 VAL A CA 1
ATOM 2630 C C . VAL A 1 350 ? -9.430 -20.406 -0.120 1.00 96.69 350 VAL A C 1
ATOM 2632 O O . VAL A 1 350 ? -10.310 -19.573 0.119 1.00 96.69 350 VAL A O 1
ATOM 2635 N N . PRO A 1 351 ? -9.264 -21.502 0.648 1.00 95.06 351 PRO A N 1
ATOM 2636 C CA . PRO A 1 351 ? -10.076 -21.780 1.829 1.00 95.06 351 PRO A CA 1
ATOM 2637 C C . PRO A 1 351 ? -9.956 -20.702 2.911 1.00 95.06 351 PRO A C 1
ATOM 2639 O O . PRO A 1 351 ? -8.885 -20.138 3.133 1.00 95.06 351 PRO A O 1
ATOM 2642 N N . ASP A 1 352 ? -11.032 -20.488 3.670 1.00 93.50 352 ASP A N 1
ATOM 2643 C CA . ASP A 1 352 ? -11.044 -19.533 4.788 1.00 93.50 352 ASP A CA 1
ATOM 2644 C C . ASP A 1 352 ? -10.039 -19.898 5.891 1.00 93.50 352 ASP A C 1
ATOM 2646 O O . ASP A 1 352 ? -9.504 -19.014 6.557 1.00 93.50 352 ASP A O 1
ATOM 2650 N N . SER A 1 353 ? -9.695 -21.183 6.034 1.00 93.38 353 SER A N 1
ATOM 2651 C CA . SER A 1 353 ? -8.637 -21.637 6.945 1.00 93.38 353 SER A CA 1
ATOM 2652 C C . SER A 1 353 ? -7.255 -21.069 6.604 1.00 93.38 353 SER A C 1
ATOM 2654 O O . SER A 1 353 ? -6.409 -20.994 7.491 1.00 93.38 3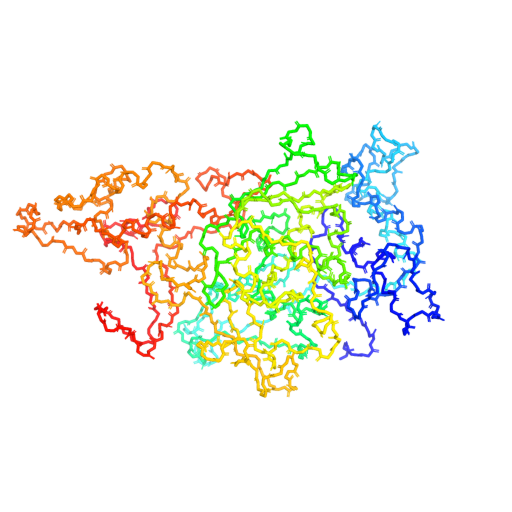53 SER A O 1
ATOM 2656 N N . CYS A 1 354 ? -7.031 -20.651 5.351 1.00 95.56 354 CYS A N 1
ATOM 2657 C CA . CYS A 1 354 ? -5.812 -19.973 4.906 1.00 95.56 354 CYS A CA 1
ATOM 2658 C C . CYS A 1 354 ? -5.891 -18.442 5.041 1.00 95.56 354 CYS A C 1
ATOM 2660 O O . CYS A 1 354 ? -4.898 -17.762 4.809 1.00 95.56 354 CYS A O 1
ATOM 2662 N N . MET A 1 355 ? -7.039 -17.868 5.424 1.00 96.44 355 MET A N 1
ATOM 2663 C CA . MET A 1 355 ? -7.216 -16.414 5.598 1.00 96.44 355 MET A CA 1
ATOM 2664 C C . MET A 1 355 ? -6.774 -15.914 6.985 1.00 96.44 355 MET A C 1
ATOM 2666 O O . MET A 1 355 ? -7.116 -14.808 7.395 1.00 96.44 355 MET A O 1
ATOM 2670 N N . SER A 1 356 ? -6.027 -16.736 7.724 1.00 95.94 356 SER A N 1
ATOM 2671 C CA . SER A 1 356 ? -5.467 -16.415 9.037 1.00 95.94 356 SER A CA 1
ATOM 2672 C C . SER A 1 356 ? -3.947 -16.370 8.955 1.00 95.94 356 SER A C 1
ATOM 2674 O O . SER A 1 356 ? -3.333 -17.214 8.299 1.00 95.94 356 SER A O 1
ATOM 2676 N N . ALA A 1 357 ? -3.337 -15.390 9.622 1.00 96.75 357 ALA A N 1
ATOM 2677 C CA . ALA A 1 357 ? -1.887 -15.332 9.741 1.00 96.75 357 ALA A CA 1
ATOM 2678 C C . ALA A 1 357 ? -1.371 -16.505 10.583 1.00 96.75 357 ALA A C 1
ATOM 2680 O O . ALA A 1 357 ? -2.015 -16.928 11.544 1.00 96.75 357 ALA A O 1
ATOM 2681 N N . ASP A 1 358 ? -0.197 -17.013 10.226 1.00 96.56 358 ASP A N 1
ATOM 2682 C CA . ASP A 1 358 ? 0.530 -17.988 11.031 1.00 96.56 358 ASP A CA 1
ATOM 2683 C C . ASP A 1 358 ? 0.840 -17.390 12.417 1.00 96.56 358 ASP A C 1
A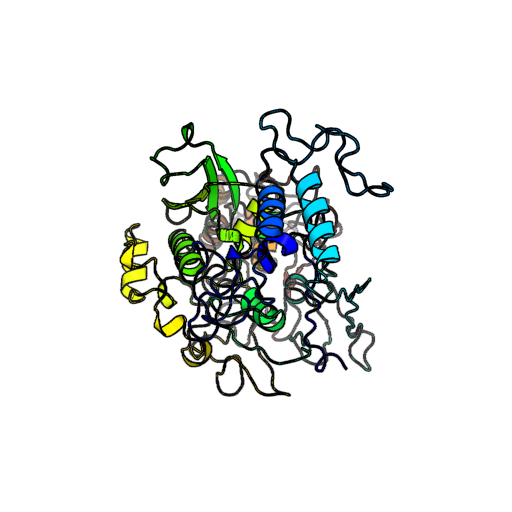TOM 2685 O O . ASP A 1 358 ? 1.546 -16.379 12.492 1.00 96.56 358 ASP A O 1
ATOM 2689 N N . PRO A 1 359 ? 0.354 -17.993 13.519 1.00 94.62 359 PRO A N 1
ATOM 2690 C CA . PRO A 1 359 ? 0.538 -17.444 14.859 1.00 94.62 359 PRO A CA 1
ATOM 2691 C C . PRO A 1 359 ? 2.003 -17.232 15.251 1.00 94.62 359 PRO A C 1
ATOM 2693 O O . PRO A 1 359 ? 2.302 -16.300 15.996 1.00 94.62 359 PRO A O 1
ATOM 2696 N N . SER A 1 360 ? 2.931 -18.046 14.731 1.00 94.62 360 SER A N 1
ATOM 2697 C CA . SER A 1 360 ? 4.366 -17.877 15.000 1.00 94.62 360 SER A CA 1
ATOM 2698 C C . SER A 1 360 ? 4.905 -16.550 14.453 1.00 94.62 360 SER A C 1
ATOM 2700 O O . SER A 1 360 ? 5.777 -15.930 15.067 1.00 94.62 360 SER A O 1
ATOM 2702 N N . LYS A 1 361 ? 4.311 -16.064 13.356 1.00 95.62 361 LYS A N 1
ATOM 2703 C CA . LYS A 1 361 ? 4.672 -14.817 12.671 1.00 95.62 361 LYS A CA 1
ATOM 2704 C C . LYS A 1 361 ? 4.068 -13.574 13.317 1.00 95.62 361 LYS A C 1
ATOM 2706 O O . LYS A 1 361 ? 4.429 -12.465 12.944 1.00 95.62 361 LYS A O 1
ATOM 2711 N N . LEU A 1 362 ? 3.173 -13.742 14.290 1.00 93.56 362 LEU A N 1
ATOM 2712 C CA . LEU A 1 362 ? 2.569 -12.648 15.062 1.00 93.56 362 LEU A CA 1
ATOM 2713 C C . LEU A 1 362 ? 3.299 -12.384 16.389 1.00 93.56 362 LEU A C 1
ATOM 2715 O O . LEU A 1 362 ? 2.940 -11.472 17.131 1.00 93.56 362 LEU A O 1
ATOM 2719 N N . THR A 1 363 ? 4.311 -13.189 16.717 1.00 90.75 363 THR A N 1
ATOM 2720 C CA . THR A 1 363 ? 5.072 -13.040 17.961 1.00 90.75 363 THR A CA 1
ATOM 2721 C C . THR A 1 363 ? 6.048 -11.870 17.875 1.00 90.75 363 THR A C 1
ATOM 2723 O O . THR A 1 363 ? 6.646 -11.629 16.830 1.00 90.75 363 THR A O 1
ATOM 2726 N N . ALA A 1 364 ? 6.269 -11.173 18.993 1.00 86.75 364 ALA A N 1
ATOM 2727 C CA . ALA A 1 364 ? 7.149 -10.000 19.054 1.00 86.75 364 ALA A CA 1
ATOM 2728 C C . ALA A 1 364 ? 8.611 -10.280 18.640 1.00 86.75 364 ALA A C 1
ATOM 2730 O O . ALA A 1 364 ? 9.358 -9.348 18.359 1.00 86.75 364 ALA A O 1
ATOM 2731 N N . GLN A 1 365 ? 9.023 -11.549 18.634 1.00 89.56 365 GLN A N 1
ATOM 2732 C CA . GLN A 1 365 ? 10.369 -12.005 18.294 1.00 89.56 365 GLN A CA 1
ATOM 2733 C C . GLN A 1 365 ? 10.500 -12.442 16.833 1.00 89.56 365 GLN A C 1
ATOM 2735 O O . GLN A 1 365 ? 11.614 -12.706 16.384 1.00 89.56 365 GLN A O 1
ATOM 2740 N N . PHE A 1 366 ? 9.393 -12.555 16.094 1.00 95.50 366 PHE A N 1
ATOM 2741 C CA . PHE A 1 366 ? 9.450 -13.014 14.717 1.00 95.50 366 PHE A CA 1
ATOM 2742 C C . PHE A 1 366 ? 10.168 -11.988 13.838 1.00 95.50 366 PHE A C 1
ATOM 2744 O O . PHE A 1 366 ? 9.760 -10.828 13.763 1.00 95.50 366 PHE A O 1
ATOM 2751 N N . ASP A 1 367 ? 11.230 -12.436 13.172 1.00 96.06 367 ASP A N 1
ATOM 2752 C CA . ASP A 1 367 ? 12.062 -11.631 12.283 1.00 96.06 367 ASP A CA 1
ATOM 2753 C C . ASP A 1 367 ? 11.854 -12.069 10.824 1.00 96.06 367 ASP A C 1
ATOM 2755 O O . ASP A 1 367 ? 12.321 -13.146 10.431 1.00 96.06 367 ASP A O 1
ATOM 2759 N N . PRO A 1 368 ? 11.165 -11.263 9.997 1.00 97.00 368 PRO A N 1
ATOM 2760 C CA . PRO A 1 368 ? 10.922 -11.605 8.598 1.00 97.00 368 PRO A CA 1
ATOM 2761 C C . PRO A 1 368 ? 12.199 -11.680 7.755 1.00 97.00 368 PRO A C 1
ATOM 2763 O O . PRO A 1 368 ? 12.217 -12.414 6.769 1.00 97.00 368 PRO A O 1
ATOM 2766 N N . ILE A 1 369 ? 13.252 -10.946 8.132 1.00 96.62 369 ILE A N 1
ATOM 2767 C CA . ILE A 1 369 ? 14.538 -10.928 7.426 1.00 96.62 369 ILE A CA 1
ATOM 2768 C C . ILE A 1 369 ? 15.292 -12.218 7.715 1.00 96.62 369 ILE A C 1
ATOM 2770 O O . ILE A 1 369 ? 15.712 -12.897 6.782 1.00 96.62 369 ILE A O 1
ATOM 2774 N N . ALA A 1 370 ? 15.379 -12.611 8.987 1.00 96.00 370 ALA A N 1
ATOM 2775 C CA . ALA A 1 370 ? 16.032 -13.858 9.385 1.00 96.00 370 ALA A CA 1
ATOM 2776 C C . ALA A 1 370 ? 15.315 -15.106 8.836 1.00 96.00 370 ALA A C 1
ATOM 2778 O O . ALA A 1 370 ? 15.931 -16.153 8.666 1.00 96.00 370 ALA A O 1
ATOM 2779 N N . ASN A 1 371 ? 14.015 -14.994 8.542 1.00 96.12 371 ASN A N 1
ATOM 2780 C CA . ASN A 1 371 ? 13.209 -16.061 7.941 1.00 96.12 371 ASN A CA 1
ATOM 2781 C C . ASN A 1 371 ? 13.088 -15.954 6.410 1.00 96.12 371 ASN A C 1
ATOM 2783 O O . ASN A 1 371 ? 12.410 -16.775 5.798 1.00 96.12 371 ASN A O 1
ATOM 2787 N N . HIS A 1 372 ? 13.745 -14.970 5.789 1.00 95.19 372 HIS A N 1
ATOM 2788 C CA . HIS A 1 372 ? 13.808 -14.773 4.337 1.00 95.19 372 HIS A CA 1
ATOM 2789 C C . HIS A 1 372 ? 12.436 -14.533 3.678 1.00 95.19 372 HIS A C 1
ATOM 2791 O O . HIS A 1 372 ? 12.212 -14.918 2.530 1.00 95.19 372 HIS A O 1
ATOM 2797 N N . ILE A 1 373 ? 11.502 -13.902 4.397 1.00 95.81 373 ILE A N 1
ATOM 2798 C CA . ILE A 1 373 ? 10.138 -13.629 3.912 1.00 95.81 373 ILE A CA 1
ATOM 2799 C C . ILE A 1 373 ? 9.785 -12.139 3.868 1.00 95.81 373 ILE A C 1
ATOM 2801 O O . ILE A 1 373 ? 8.615 -11.800 3.681 1.00 95.81 373 ILE A O 1
ATOM 2805 N N . LEU A 1 374 ? 10.761 -11.234 4.018 1.00 96.69 374 LEU A N 1
ATOM 2806 C CA . LEU A 1 374 ? 10.543 -9.797 3.814 1.00 96.69 374 LEU A CA 1
ATOM 2807 C C . LEU A 1 374 ? 10.432 -9.474 2.310 1.00 96.69 374 LEU A C 1
ATOM 2809 O O . LEU A 1 374 ? 11.331 -8.891 1.705 1.00 96.69 374 LEU A O 1
ATOM 2813 N N . ILE A 1 375 ? 9.330 -9.924 1.710 1.00 95.50 375 ILE A N 1
ATOM 2814 C CA . ILE A 1 375 ? 9.039 -9.893 0.275 1.00 95.50 375 ILE A CA 1
ATOM 2815 C C . ILE A 1 375 ? 7.711 -9.163 0.100 1.00 95.50 375 ILE A C 1
ATOM 2817 O O . ILE A 1 375 ? 6.676 -9.660 0.538 1.00 95.50 375 ILE A O 1
ATOM 2821 N N . GLY A 1 376 ? 7.739 -7.997 -0.541 1.00 95.44 376 GLY A N 1
ATOM 2822 C CA . GLY A 1 376 ? 6.539 -7.204 -0.813 1.00 95.44 376 GLY A CA 1
ATOM 2823 C C . GLY A 1 376 ? 6.320 -6.952 -2.302 1.00 95.44 376 GLY A C 1
ATOM 2824 O O . GLY A 1 376 ? 6.868 -7.668 -3.142 1.00 95.44 376 GLY A O 1
ATOM 2825 N N . SER A 1 377 ? 5.453 -5.999 -2.637 1.00 93.56 377 SER A N 1
ATOM 2826 C CA . SER A 1 377 ? 5.133 -5.588 -4.018 1.00 93.56 377 SER A CA 1
ATOM 2827 C C . SER A 1 377 ? 5.806 -4.270 -4.421 1.00 93.56 377 SER A C 1
ATOM 2829 O O . SER A 1 377 ? 5.788 -3.897 -5.593 1.00 93.56 377 SER A O 1
ATOM 2831 N N . GLY A 1 378 ? 6.395 -3.585 -3.440 1.00 92.44 378 GLY A N 1
ATOM 2832 C CA . GLY A 1 378 ? 6.904 -2.228 -3.532 1.00 92.44 378 GLY A CA 1
ATOM 2833 C C . GLY A 1 378 ? 8.179 -2.090 -4.358 1.00 92.44 378 GLY A C 1
ATOM 2834 O O . GLY A 1 378 ? 8.812 -3.082 -4.748 1.00 92.44 378 GLY A O 1
ATOM 2835 N N . PRO A 1 379 ? 8.595 -0.835 -4.603 1.00 88.31 379 PRO A N 1
ATOM 2836 C CA . PRO A 1 379 ? 9.731 -0.515 -5.454 1.00 88.31 379 PRO A CA 1
ATOM 2837 C C . PRO A 1 379 ? 11.080 -0.876 -4.831 1.00 88.31 379 PRO A C 1
ATOM 2839 O O . 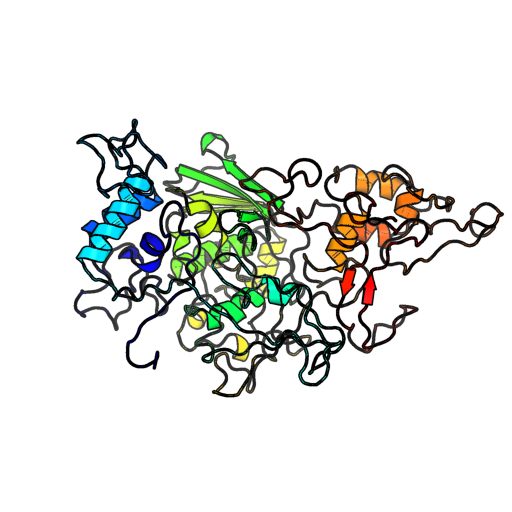PRO A 1 379 ? 12.076 -0.841 -5.550 1.00 88.31 379 PRO A O 1
ATOM 2842 N N . TRP A 1 380 ? 11.146 -1.205 -3.539 1.00 91.31 380 TRP A N 1
ATOM 2843 C CA . TRP A 1 380 ? 12.388 -1.518 -2.834 1.00 91.31 380 TRP A CA 1
ATOM 2844 C C . TRP A 1 380 ? 12.361 -2.928 -2.256 1.00 91.31 380 TRP A C 1
ATOM 2846 O O . TRP A 1 380 ? 11.431 -3.292 -1.546 1.00 91.31 380 TRP A O 1
ATOM 2856 N N . THR A 1 381 ? 13.395 -3.718 -2.523 1.00 92.06 381 THR A N 1
ATOM 2857 C CA . THR A 1 381 ? 13.495 -5.106 -2.064 1.00 92.06 381 THR A CA 1
ATOM 2858 C C . THR A 1 381 ? 14.544 -5.270 -0.986 1.00 92.06 381 THR A C 1
ATOM 2860 O O . THR A 1 381 ? 15.593 -4.615 -0.995 1.00 92.06 381 THR A O 1
ATOM 2863 N N . CYS A 1 382 ? 14.289 -6.213 -0.083 1.00 93.75 382 CYS A N 1
ATOM 2864 C CA . CYS A 1 382 ? 15.314 -6.713 0.812 1.00 93.75 382 CYS A CA 1
ATOM 2865 C C . CYS A 1 382 ? 16.158 -7.774 0.085 1.00 93.75 382 CYS A C 1
ATOM 2867 O O . CYS A 1 382 ? 15.794 -8.945 0.060 1.00 93.75 382 CYS A O 1
ATOM 2869 N N . GLY A 1 383 ? 17.264 -7.379 -0.549 1.00 88.62 383 GLY A N 1
ATOM 2870 C CA . GLY A 1 383 ? 18.099 -8.294 -1.339 1.00 88.62 383 GLY A CA 1
ATOM 2871 C C . GLY A 1 383 ? 17.485 -8.711 -2.686 1.00 88.62 383 GLY A C 1
ATOM 2872 O O . GLY A 1 383 ? 16.415 -8.244 -3.079 1.00 88.62 383 GLY A O 1
ATOM 2873 N N . SER A 1 384 ? 18.183 -9.576 -3.425 1.00 82.56 384 SER A N 1
ATOM 2874 C CA . SER A 1 384 ? 17.763 -10.087 -4.739 1.00 82.56 384 SER A CA 1
ATOM 2875 C C . SER A 1 384 ? 18.294 -11.502 -4.996 1.00 82.56 384 SER A C 1
ATOM 2877 O O . SER A 1 384 ? 19.182 -11.985 -4.287 1.00 82.56 384 SER A O 1
ATOM 2879 N N . GLY A 1 385 ? 17.734 -12.194 -5.996 1.00 80.94 385 GLY A N 1
ATOM 2880 C CA . GLY A 1 385 ? 18.125 -13.565 -6.342 1.00 80.94 385 GLY A CA 1
ATOM 2881 C C . GLY A 1 385 ? 17.990 -14.515 -5.148 1.00 80.94 385 GLY A C 1
ATOM 2882 O O . GLY A 1 385 ? 16.952 -14.550 -4.494 1.00 80.94 385 GLY A O 1
ATOM 2883 N N . SER A 1 386 ? 19.054 -15.253 -4.824 1.00 81.69 386 SER A N 1
ATOM 2884 C CA . SER A 1 386 ? 19.089 -16.151 -3.658 1.00 81.69 386 SER A CA 1
ATOM 2885 C C . SER A 1 386 ? 19.036 -15.427 -2.304 1.00 81.69 386 SER A C 1
ATOM 2887 O O . SER A 1 386 ? 18.757 -16.056 -1.287 1.00 81.69 386 SER A O 1
ATOM 2889 N N . GLY A 1 387 ? 19.320 -14.121 -2.271 1.00 83.12 387 GLY A N 1
ATOM 2890 C CA . GLY A 1 387 ? 19.278 -13.282 -1.069 1.00 83.12 387 GLY A CA 1
ATOM 2891 C C . GLY A 1 387 ? 17.966 -12.518 -0.880 1.00 83.12 387 GLY A C 1
ATOM 2892 O O . GLY A 1 387 ? 17.895 -11.669 0.011 1.00 83.12 387 GLY A O 1
ATOM 2893 N N . LEU A 1 388 ? 16.954 -12.768 -1.718 1.00 90.81 388 LEU A N 1
ATOM 2894 C CA . LEU A 1 388 ? 15.656 -12.104 -1.620 1.00 90.81 388 LEU A CA 1
ATOM 2895 C C . LEU A 1 388 ? 15.004 -12.380 -0.255 1.00 90.81 388 LEU A C 1
ATOM 2897 O O . LEU A 1 388 ? 14.973 -13.513 0.215 1.00 90.81 388 LEU A O 1
ATOM 2901 N N . GLY A 1 389 ? 14.499 -11.324 0.376 1.00 92.38 389 GLY A N 1
ATOM 2902 C CA . GLY A 1 389 ? 13.840 -11.354 1.677 1.00 92.38 389 GLY A CA 1
ATOM 2903 C C . GLY A 1 389 ? 14.771 -11.323 2.891 1.00 92.38 389 GLY A C 1
ATOM 2904 O O . GLY A 1 389 ? 14.251 -11.291 3.999 1.00 92.38 389 GLY A O 1
ATOM 2905 N N . GLN A 1 390 ? 16.101 -11.329 2.718 1.00 91.38 390 GLN A N 1
ATOM 2906 C CA . GLN A 1 390 ? 17.061 -11.453 3.833 1.00 91.38 390 GLN A CA 1
ATOM 2907 C C . GLN A 1 390 ? 18.299 -10.545 3.740 1.00 91.38 390 GLN A C 1
ATOM 2909 O O . GLN A 1 390 ? 18.806 -10.076 4.754 1.00 91.38 390 GLN A O 1
ATOM 2914 N N . ALA A 1 391 ? 18.801 -10.256 2.536 1.00 89.38 391 ALA A N 1
ATOM 2915 C CA . ALA A 1 391 ? 20.126 -9.657 2.351 1.00 89.38 391 ALA A CA 1
ATOM 2916 C C . ALA A 1 391 ? 20.114 -8.117 2.343 1.00 89.38 391 ALA A C 1
ATOM 2918 O O . ALA A 1 391 ? 20.728 -7.493 1.475 1.00 89.38 391 ALA A O 1
ATOM 2919 N N . CYS A 1 392 ? 19.393 -7.495 3.279 1.00 92.38 392 CYS A N 1
ATOM 2920 C CA . CYS A 1 392 ? 19.284 -6.035 3.361 1.00 92.38 392 CYS A CA 1
ATOM 2921 C C . CYS A 1 392 ? 19.725 -5.417 4.683 1.00 92.38 392 CYS A C 1
ATOM 2923 O O . CYS A 1 392 ? 19.725 -4.193 4.787 1.00 92.38 392 CYS A O 1
ATOM 2925 N N . SER A 1 393 ? 20.129 -6.208 5.673 1.00 93.06 393 SER A N 1
ATOM 2926 C CA . SER A 1 393 ? 20.675 -5.700 6.930 1.00 93.06 393 SER A CA 1
ATOM 2927 C C . SER A 1 393 ? 21.873 -6.539 7.387 1.00 93.06 393 SER A C 1
ATOM 2929 O O . SER A 1 393 ? 21.934 -7.741 7.113 1.00 93.06 393 SER A O 1
ATOM 2931 N N . PRO A 1 394 ? 22.857 -5.938 8.080 1.00 91.25 394 PRO A N 1
ATOM 2932 C CA . PRO A 1 394 ? 23.958 -6.692 8.667 1.00 91.25 394 PRO A CA 1
ATOM 2933 C C . PRO A 1 394 ? 23.446 -7.780 9.613 1.00 91.25 394 PRO A C 1
ATOM 2935 O O . PRO A 1 394 ? 22.668 -7.498 10.518 1.00 91.25 394 PRO A O 1
ATOM 2938 N N . GLY A 1 395 ? 23.895 -9.020 9.407 1.00 88.69 395 GLY A N 1
ATOM 2939 C CA . GLY A 1 395 ? 23.473 -10.167 10.216 1.00 88.69 395 GLY A CA 1
ATOM 2940 C C . GLY A 1 395 ? 22.072 -10.701 9.902 1.00 88.69 395 GLY A C 1
ATOM 2941 O O . GLY A 1 395 ? 21.622 -11.585 10.621 1.00 88.69 395 GLY A O 1
ATOM 2942 N N . ASN A 1 396 ? 21.410 -10.207 8.846 1.00 92.38 396 ASN A N 1
ATOM 2943 C CA . ASN A 1 396 ? 20.054 -10.597 8.439 1.00 92.38 396 ASN A CA 1
ATOM 2944 C C . ASN A 1 396 ? 19.020 -10.428 9.569 1.00 92.38 396 ASN A C 1
ATOM 2946 O O . ASN A 1 396 ? 18.212 -11.321 9.813 1.00 92.38 396 ASN A O 1
ATOM 2950 N N . VAL A 1 397 ? 19.058 -9.281 10.259 1.00 93.62 397 VAL A N 1
ATOM 2951 C CA . VAL A 1 397 ? 18.146 -8.952 11.369 1.00 93.62 397 VAL A CA 1
ATOM 2952 C C . VAL A 1 397 ? 17.259 -7.739 11.078 1.00 93.62 397 VAL A C 1
ATOM 2954 O O . VAL A 1 397 ? 17.688 -6.781 10.434 1.00 93.62 397 VAL A O 1
ATOM 2957 N N . GLN A 1 398 ? 16.035 -7.735 11.602 1.00 92.75 398 GLN A N 1
ATOM 2958 C CA . GLN A 1 398 ? 15.038 -6.658 11.461 1.00 92.75 398 GLN A CA 1
ATOM 2959 C C . GLN A 1 398 ? 15.269 -5.410 12.328 1.00 92.75 398 GLN A C 1
ATOM 2961 O O . GLN A 1 398 ? 14.434 -4.502 12.360 1.00 92.75 398 GLN A O 1
ATOM 2966 N N . ASN A 1 399 ? 16.347 -5.370 13.100 1.00 90.62 399 ASN A N 1
ATOM 2967 C CA . ASN A 1 399 ? 16.672 -4.270 14.003 1.00 90.62 399 ASN A CA 1
ATOM 2968 C C . ASN A 1 399 ? 18.198 -4.098 14.096 1.00 90.62 399 ASN A C 1
ATOM 2970 O O . ASN A 1 399 ? 18.798 -4.359 15.142 1.00 90.62 399 ASN A O 1
ATOM 2974 N N . PRO A 1 400 ? 18.854 -3.685 12.996 1.00 90.19 400 PRO A N 1
ATOM 2975 C CA . PRO A 1 400 ? 20.301 -3.528 12.973 1.00 90.19 400 PRO A CA 1
ATOM 2976 C C . PRO A 1 400 ? 20.762 -2.529 14.045 1.00 90.19 400 PRO A C 1
ATOM 2978 O O . PRO A 1 400 ? 20.056 -1.573 14.382 1.00 90.19 400 PRO A O 1
ATOM 2981 N N . GLY A 1 401 ? 21.953 -2.759 14.598 1.00 86.62 401 GLY A N 1
ATOM 2982 C CA . GLY A 1 401 ? 22.493 -1.965 15.701 1.00 86.62 401 GLY A CA 1
ATOM 2983 C C . GLY A 1 401 ? 22.744 -0.500 15.327 1.00 86.62 401 GLY A C 1
ATOM 2984 O O . GLY A 1 401 ? 22.819 -0.135 14.153 1.00 86.62 401 GLY A O 1
ATOM 2985 N N . VAL A 1 402 ? 22.917 0.362 16.332 1.00 84.62 402 VAL A N 1
ATOM 2986 C CA . VAL A 1 402 ? 23.229 1.785 16.110 1.00 84.62 402 VAL A CA 1
ATOM 2987 C C . VAL A 1 402 ? 24.486 1.925 15.241 1.00 84.62 402 VAL A C 1
ATOM 2989 O O . VAL A 1 402 ? 25.510 1.300 15.509 1.00 84.62 402 VAL A O 1
ATOM 2992 N N . GLY A 1 403 ? 24.404 2.750 14.194 1.00 83.44 403 GLY A N 1
ATOM 2993 C CA . GLY A 1 403 ? 25.488 2.961 13.226 1.00 83.44 403 GLY A CA 1
ATOM 2994 C C . GLY A 1 403 ? 25.505 1.973 12.054 1.00 83.44 403 GLY A C 1
ATOM 2995 O O . GLY A 1 403 ? 26.290 2.153 11.124 1.00 83.44 403 GLY A O 1
ATOM 2996 N N . GLN A 1 404 ? 24.634 0.963 12.059 1.00 90.12 404 GLN A N 1
ATOM 2997 C CA . GLN A 1 404 ? 24.408 0.079 10.916 1.00 90.12 404 GLN A CA 1
ATOM 2998 C C . GLN A 1 404 ? 23.313 0.640 9.996 1.00 90.12 404 GLN A C 1
ATOM 3000 O O . GLN A 1 404 ? 22.725 1.690 10.257 1.00 90.12 404 GLN A O 1
ATOM 3005 N N . SER A 1 405 ? 23.074 -0.008 8.857 1.00 87.81 405 SER A N 1
ATOM 3006 C CA . SER A 1 405 ? 22.136 0.491 7.847 1.00 87.81 405 SER A CA 1
ATOM 3007 C C . SER A 1 405 ? 21.362 -0.637 7.189 1.00 87.81 405 SER A C 1
ATOM 3009 O O . SER A 1 405 ? 21.894 -1.730 6.999 1.00 87.81 405 SER A O 1
ATOM 3011 N N . TYR A 1 406 ? 20.137 -0.323 6.777 1.00 90.56 406 TYR A N 1
ATOM 3012 C CA . TYR A 1 406 ? 19.448 -1.084 5.748 1.00 90.56 406 TYR A CA 1
ATOM 3013 C C . TYR A 1 406 ? 20.004 -0.736 4.370 1.00 90.56 406 TYR A C 1
ATOM 3015 O O . TYR A 1 406 ? 20.295 0.424 4.080 1.00 90.56 406 TYR A O 1
ATOM 3023 N N . SER A 1 407 ? 20.109 -1.740 3.508 1.00 91.62 407 SER A N 1
ATOM 3024 C CA . SER A 1 407 ? 20.411 -1.587 2.091 1.00 91.62 407 SER A CA 1
ATOM 3025 C C . SER A 1 407 ? 19.312 -2.254 1.278 1.00 91.62 407 SER A C 1
ATOM 3027 O O . SER A 1 407 ? 19.331 -3.466 1.071 1.00 91.62 407 SER A O 1
ATOM 3029 N N . LEU A 1 408 ? 18.356 -1.453 0.812 1.00 91.69 408 LEU A N 1
ATOM 3030 C CA . LEU A 1 408 ? 17.302 -1.920 -0.081 1.00 91.69 408 LEU A CA 1
ATOM 3031 C C . LEU A 1 408 ? 17.699 -1.715 -1.543 1.00 91.69 408 LEU A C 1
ATOM 3033 O O . LEU A 1 408 ? 18.307 -0.706 -1.913 1.00 91.69 408 LEU A O 1
ATOM 3037 N N . GLN A 1 409 ? 17.324 -2.664 -2.393 1.00 88.38 409 GLN A N 1
ATOM 3038 C CA . GLN A 1 409 ? 17.558 -2.581 -3.828 1.00 88.38 409 GLN A CA 1
ATOM 3039 C C . GLN A 1 409 ? 16.293 -2.090 -4.531 1.00 88.38 409 GLN A C 1
ATOM 3041 O O . GLN A 1 409 ? 15.222 -2.659 -4.366 1.00 88.38 409 GLN A O 1
ATOM 3046 N N . ARG A 1 410 ? 16.402 -1.030 -5.341 1.00 84.62 410 ARG A N 1
ATOM 3047 C CA . ARG A 1 410 ? 15.268 -0.567 -6.156 1.00 84.62 410 ARG A CA 1
ATOM 3048 C C . ARG A 1 410 ? 14.993 -1.560 -7.289 1.00 84.62 410 ARG A C 1
ATOM 3050 O O . ARG A 1 410 ? 15.889 -1.789 -8.106 1.00 84.62 410 ARG A O 1
ATOM 3057 N N . ASN A 1 411 ? 13.764 -2.051 -7.383 1.00 78.25 411 ASN A N 1
ATOM 3058 C CA . ASN A 1 411 ? 13.235 -2.768 -8.540 1.00 78.25 411 ASN A CA 1
ATOM 3059 C C . ASN A 1 411 ? 12.822 -1.798 -9.656 1.00 78.25 411 ASN A C 1
ATOM 3061 O O . ASN A 1 411 ? 12.549 -0.619 -9.418 1.00 78.25 411 ASN A O 1
ATOM 3065 N N . GLY A 1 412 ? 12.803 -2.273 -10.906 1.00 64.38 412 GLY A N 1
ATOM 3066 C CA . GLY A 1 412 ? 12.512 -1.417 -12.061 1.00 64.38 412 GLY A CA 1
ATOM 3067 C C . GLY A 1 412 ? 13.680 -0.518 -12.487 1.00 64.38 412 GLY A C 1
ATOM 3068 O O . GLY A 1 412 ? 13.455 0.623 -12.902 1.00 64.38 412 GLY A O 1
ATOM 3069 N N . LYS A 1 413 ? 14.933 -0.978 -12.324 1.00 56.72 413 LYS A N 1
ATOM 3070 C CA . LYS A 1 413 ? 16.138 -0.304 -12.842 1.00 56.72 413 LYS A CA 1
ATOM 3071 C C . LYS A 1 413 ? 16.485 -0.831 -14.245 1.00 56.72 413 LYS A C 1
ATOM 3073 O O . LYS A 1 413 ? 17.056 -1.907 -14.366 1.00 56.72 413 LYS A O 1
ATOM 3078 N N . GLY A 1 414 ? 16.250 -0.011 -15.272 1.00 48.53 414 GLY A N 1
ATOM 3079 C CA . GLY A 1 414 ? 17.074 -0.011 -16.490 1.00 48.53 414 GLY A CA 1
ATOM 3080 C C . GLY A 1 414 ? 16.833 -1.124 -17.509 1.00 48.53 414 GLY A C 1
ATOM 3081 O O . GLY A 1 414 ? 17.801 -1.685 -18.016 1.00 48.53 414 GLY A O 1
ATOM 3082 N N . ILE A 1 415 ? 15.580 -1.420 -17.851 1.00 44.66 415 ILE A N 1
ATOM 3083 C CA . ILE A 1 415 ? 15.275 -2.309 -18.976 1.00 44.66 415 ILE A CA 1
ATOM 3084 C C . ILE A 1 415 ? 14.299 -1.591 -19.908 1.00 44.66 415 ILE A C 1
ATOM 3086 O O . ILE A 1 415 ? 13.563 -0.694 -19.483 1.00 44.66 415 ILE A O 1
ATOM 3090 N N . ALA A 1 416 ? 14.326 -1.962 -21.193 1.00 48.25 416 ALA A N 1
ATOM 3091 C CA . ALA A 1 416 ? 13.228 -1.687 -22.111 1.00 48.25 416 ALA A CA 1
ATOM 3092 C C . ALA A 1 416 ? 11.892 -1.930 -21.383 1.00 48.25 416 ALA A C 1
ATOM 3094 O O . ALA A 1 416 ? 11.825 -2.851 -20.563 1.00 48.25 416 ALA A O 1
ATOM 3095 N N . PRO A 1 417 ? 10.852 -1.117 -21.632 1.00 52.78 417 PRO A N 1
ATOM 3096 C CA . PRO A 1 417 ? 9.595 -1.242 -20.908 1.00 52.78 417 PRO A CA 1
ATOM 3097 C C . PRO A 1 417 ? 9.121 -2.691 -20.884 1.00 52.78 417 PRO A C 1
ATOM 3099 O O . PRO A 1 417 ? 9.259 -3.358 -21.910 1.00 52.78 417 PRO A O 1
ATOM 3102 N N . SER A 1 418 ? 8.536 -3.138 -19.758 1.00 49.88 418 SER A N 1
ATOM 3103 C CA . SER A 1 418 ? 7.890 -4.458 -19.622 1.00 49.88 418 SER A CA 1
ATOM 3104 C C . SER A 1 418 ? 8.778 -5.653 -19.217 1.00 49.88 418 SER A C 1
ATOM 3106 O O . SER A 1 418 ? 8.453 -6.791 -19.560 1.00 49.88 418 SER A O 1
ATOM 3108 N N . PHE A 1 419 ? 9.876 -5.476 -18.467 1.00 53.28 419 PHE A N 1
ATOM 3109 C CA . PHE A 1 419 ? 10.602 -6.658 -17.981 1.00 53.28 419 PHE A CA 1
ATOM 3110 C C . PHE A 1 419 ? 9.795 -7.414 -16.902 1.00 53.28 419 PHE A C 1
ATOM 3112 O O . PHE A 1 419 ? 9.261 -6.788 -15.978 1.00 53.28 419 PHE A O 1
ATOM 3119 N N . PRO A 1 420 ? 9.690 -8.757 -16.972 1.00 52.53 420 PRO A N 1
ATOM 3120 C CA . PRO A 1 420 ? 9.065 -9.550 -15.917 1.00 52.53 420 PRO A CA 1
ATOM 3121 C C . PRO A 1 420 ? 9.758 -9.326 -14.564 1.00 52.53 420 PRO A C 1
ATOM 3123 O O . PRO A 1 420 ? 10.946 -9.596 -14.422 1.00 52.53 420 PRO A O 1
ATOM 3126 N N . GLY A 1 421 ? 9.012 -8.843 -13.567 1.00 59.28 421 GLY A N 1
ATOM 3127 C CA . GLY A 1 421 ? 9.542 -8.524 -12.233 1.00 59.28 421 GLY A CA 1
ATOM 3128 C C . GLY A 1 421 ? 9.867 -7.042 -12.001 1.00 59.28 421 GLY A C 1
ATOM 3129 O O . GLY A 1 421 ? 10.247 -6.679 -10.889 1.00 59.28 421 GLY A O 1
ATOM 3130 N N . ASP A 1 422 ? 9.688 -6.171 -13.002 1.00 70.81 422 ASP A N 1
ATOM 3131 C CA . ASP A 1 422 ? 9.780 -4.726 -12.789 1.00 70.81 422 ASP A CA 1
ATOM 3132 C C . ASP A 1 422 ? 8.650 -4.217 -11.894 1.00 70.81 422 ASP A C 1
ATOM 3134 O O . ASP A 1 422 ? 7.498 -4.646 -11.999 1.00 70.81 422 ASP A O 1
ATOM 3138 N N . TYR A 1 423 ? 8.973 -3.224 -11.061 1.00 83.94 423 TYR A N 1
ATOM 3139 C CA . TYR A 1 423 ? 7.962 -2.517 -10.288 1.00 83.94 423 TYR A CA 1
ATOM 3140 C C . TYR A 1 423 ? 6.908 -1.918 -11.226 1.00 83.94 423 TYR A C 1
ATOM 3142 O O . TYR A 1 423 ? 7.238 -1.266 -12.223 1.00 83.94 423 TYR A O 1
ATOM 3150 N N . PHE A 1 424 ? 5.631 -2.136 -10.920 1.00 80.56 424 PHE A N 1
ATOM 3151 C CA . PHE A 1 424 ? 4.540 -1.819 -11.838 1.00 80.56 424 PHE A CA 1
ATOM 3152 C C . PHE A 1 424 ? 4.426 -0.311 -12.134 1.00 80.56 424 PHE A C 1
ATOM 3154 O O . PHE A 1 424 ? 4.065 0.053 -13.253 1.00 80.56 424 PHE A O 1
ATOM 3161 N N . ARG A 1 425 ? 4.865 0.554 -11.208 1.00 80.06 425 ARG A N 1
ATOM 3162 C CA . ARG A 1 425 ? 5.028 2.010 -11.395 1.00 80.06 425 ARG A CA 1
ATOM 3163 C C . ARG A 1 425 ? 6.493 2.426 -11.618 1.00 80.06 425 ARG A C 1
ATOM 3165 O O . ARG A 1 425 ? 6.953 3.458 -11.130 1.00 80.06 425 ARG A O 1
ATOM 3172 N N . SER A 1 426 ? 7.260 1.628 -12.360 1.00 76.75 426 SER A N 1
ATOM 3173 C CA . SER A 1 426 ? 8.607 1.997 -12.822 1.00 76.75 426 SER A CA 1
ATOM 3174 C C . SER A 1 426 ? 8.574 3.066 -13.923 1.00 76.75 426 SER A C 1
ATOM 3176 O O . SER A 1 426 ? 7.583 3.234 -14.633 1.00 76.75 426 SER A O 1
ATOM 3178 N N . SER A 1 427 ? 9.697 3.760 -14.130 1.00 70.88 427 SER A N 1
ATOM 3179 C CA . SER A 1 427 ? 9.843 4.722 -15.232 1.00 70.88 427 SER A CA 1
ATOM 3180 C C . SER A 1 427 ? 9.692 4.075 -16.614 1.00 70.88 427 SER A C 1
ATOM 3182 O O . SER A 1 427 ? 9.209 4.730 -17.532 1.00 70.88 427 SER A O 1
ATOM 3184 N N . GLY A 1 428 ? 10.048 2.794 -16.764 1.00 69.31 428 GLY A N 1
ATOM 3185 C CA . GLY A 1 428 ? 9.813 2.035 -17.995 1.00 69.31 428 GLY A CA 1
ATOM 3186 C C . GLY A 1 428 ? 8.322 1.841 -18.275 1.00 69.31 428 GLY A C 1
ATOM 3187 O O . GLY A 1 428 ? 7.865 2.093 -19.387 1.00 69.31 428 GLY A O 1
ATOM 3188 N N . ASN A 1 429 ? 7.538 1.484 -17.255 1.00 72.62 429 ASN A N 1
ATOM 3189 C CA . ASN A 1 429 ? 6.086 1.354 -17.399 1.00 72.62 429 ASN A CA 1
ATOM 3190 C C . ASN A 1 429 ? 5.395 2.711 -17.606 1.00 72.62 429 ASN A C 1
ATOM 3192 O O . ASN A 1 429 ? 4.380 2.770 -18.297 1.00 72.62 429 ASN A O 1
ATOM 3196 N N . LEU A 1 430 ? 5.950 3.803 -17.064 1.00 72.62 430 LEU A N 1
ATOM 3197 C CA . LEU A 1 430 ? 5.464 5.159 -17.335 1.00 72.62 430 LEU A CA 1
ATOM 3198 C C . LEU A 1 430 ? 5.696 5.536 -18.795 1.00 72.62 430 LEU A C 1
ATOM 3200 O O . LEU A 1 430 ? 4.776 6.005 -19.457 1.00 72.62 430 LEU A O 1
ATOM 3204 N N . ALA A 1 431 ? 6.906 5.292 -19.304 1.00 68.56 431 ALA A N 1
ATOM 3205 C CA . ALA A 1 431 ? 7.234 5.518 -20.707 1.00 68.56 431 ALA A CA 1
ATOM 3206 C C . ALA A 1 431 ? 6.304 4.724 -21.633 1.00 68.56 431 ALA A C 1
ATOM 3208 O O . ALA A 1 431 ? 5.843 5.258 -22.633 1.00 68.56 431 ALA A O 1
ATOM 3209 N N . LEU A 1 432 ? 5.978 3.479 -21.275 1.00 69.81 432 LEU A N 1
ATOM 3210 C CA . LEU A 1 432 ? 5.034 2.640 -22.017 1.00 69.81 432 LEU A CA 1
ATOM 3211 C C . LEU A 1 432 ? 3.606 3.148 -21.987 1.00 69.81 432 LEU A C 1
ATOM 3213 O O . LEU A 1 432 ? 2.960 3.181 -23.029 1.00 69.81 432 LEU A O 1
ATOM 3217 N N . TRP A 1 433 ? 3.124 3.567 -20.825 1.00 70.69 433 TRP A N 1
ATOM 3218 C CA . TRP A 1 433 ? 1.800 4.161 -20.719 1.00 70.69 433 TRP A CA 1
ATOM 3219 C C . TRP A 1 433 ? 1.683 5.447 -21.549 1.00 70.69 433 TRP A C 1
ATOM 3221 O O . TRP A 1 433 ? 0.713 5.622 -22.287 1.00 70.69 433 TRP A O 1
ATOM 3231 N N . LEU A 1 434 ? 2.694 6.319 -21.477 1.00 68.12 434 LEU A N 1
ATOM 3232 C CA . LEU A 1 434 ? 2.751 7.551 -22.261 1.00 68.12 434 LEU A CA 1
ATOM 3233 C C . LEU A 1 434 ? 2.846 7.265 -23.764 1.00 68.12 434 LEU A C 1
ATOM 3235 O O . LEU A 1 434 ? 2.084 7.852 -24.528 1.00 68.12 434 LEU A O 1
ATOM 3239 N N . TRP A 1 435 ? 3.737 6.350 -24.167 1.00 68.50 435 TRP A N 1
ATOM 3240 C CA . TRP A 1 435 ? 3.890 5.911 -25.555 1.00 68.50 435 TRP A CA 1
ATOM 3241 C C . TRP A 1 435 ? 2.586 5.347 -26.095 1.00 68.50 435 TRP A C 1
ATOM 3243 O O . TRP A 1 435 ? 2.139 5.790 -27.131 1.00 68.50 435 TRP A O 1
ATOM 3253 N N . ALA A 1 436 ? 1.898 4.456 -25.378 1.00 65.19 436 ALA A N 1
ATOM 3254 C CA . ALA A 1 436 ? 0.670 3.857 -25.894 1.00 65.19 436 ALA A CA 1
ATOM 3255 C C . ALA A 1 436 ? -0.423 4.894 -26.236 1.00 65.19 436 ALA A C 1
ATOM 3257 O O . ALA A 1 436 ? -1.324 4.571 -27.002 1.00 65.19 436 ALA A O 1
ATOM 3258 N N . GLY A 1 437 ? -0.349 6.113 -25.681 1.00 58.31 437 GLY A N 1
ATOM 3259 C CA . GLY A 1 437 ? -1.276 7.222 -25.925 1.00 58.31 437 GLY A CA 1
ATOM 3260 C C . GLY A 1 437 ? -1.833 7.872 -24.649 1.00 58.31 437 GLY A C 1
ATOM 3261 O O . GLY A 1 437 ? -2.739 8.708 -24.729 1.00 58.31 437 GLY A O 1
ATOM 3262 N N . GLY A 1 438 ? -1.325 7.497 -23.467 1.00 60.62 438 GLY A N 1
ATOM 3263 C CA . GLY A 1 438 ? -1.654 8.116 -22.179 1.00 60.62 438 GLY A CA 1
ATOM 3264 C C . GLY A 1 438 ? -3.146 8.040 -21.794 1.00 60.62 438 GLY A C 1
ATOM 3265 O O . GLY A 1 438 ? -3.761 6.986 -21.926 1.00 60.62 438 GLY A O 1
ATOM 3266 N N . PRO A 1 439 ? -3.777 9.130 -21.310 1.00 50.31 439 PRO A N 1
ATOM 3267 C CA . PRO A 1 439 ? -5.136 9.120 -20.740 1.00 50.31 439 PRO A CA 1
ATOM 3268 C C . PRO A 1 439 ? -6.257 8.824 -21.751 1.00 50.31 439 PRO A C 1
ATOM 3270 O O . PRO A 1 439 ? -7.406 8.663 -21.354 1.00 50.31 439 PRO A O 1
ATOM 3273 N N . ASN A 1 440 ? -5.947 8.740 -23.047 1.00 50.09 440 ASN A N 1
ATOM 3274 C CA . ASN A 1 440 ? -6.919 8.395 -24.085 1.00 50.09 440 ASN A CA 1
ATOM 3275 C C . ASN A 1 440 ? -7.060 6.876 -24.296 1.00 50.09 440 ASN A C 1
ATOM 3277 O O . ASN A 1 440 ? -7.699 6.474 -25.271 1.00 50.09 440 ASN A O 1
ATOM 3281 N N . LEU A 1 441 ? -6.458 6.052 -23.418 1.00 53.44 441 LEU A N 1
ATOM 3282 C CA . LEU A 1 441 ? -6.457 4.583 -23.469 1.00 53.44 441 LEU A CA 1
ATOM 3283 C C . LEU A 1 441 ? -7.875 4.044 -23.620 1.00 53.44 441 LEU A C 1
ATOM 3285 O O . LEU A 1 441 ? -8.620 3.893 -22.655 1.00 53.44 441 LEU A O 1
ATOM 3289 N N . SER A 1 442 ? -8.237 3.718 -24.857 1.00 51.88 442 SER A N 1
ATOM 3290 C CA . SER A 1 442 ? -9.445 2.962 -25.150 1.00 51.88 442 SER A CA 1
ATOM 3291 C C . SER A 1 442 ? -9.081 1.490 -25.336 1.00 51.88 442 SER A C 1
ATOM 3293 O O . SER A 1 442 ? -7.996 1.152 -25.815 1.00 51.88 442 SER A O 1
ATOM 3295 N N . SER A 1 443 ? -10.006 0.590 -25.003 1.00 55.12 443 SER A N 1
ATOM 3296 C CA . SER A 1 443 ? -9.831 -0.866 -25.130 1.00 55.12 443 SER A CA 1
ATOM 3297 C C . SER A 1 443 ? -9.527 -1.347 -26.561 1.00 55.12 443 SER A C 1
ATOM 3299 O O . SER A 1 443 ? -9.203 -2.518 -26.765 1.00 55.12 443 SER A O 1
ATOM 3301 N N . ASN A 1 444 ? -9.597 -0.467 -27.568 1.00 63.78 444 ASN A N 1
ATOM 3302 C CA . ASN A 1 444 ? -9.326 -0.798 -28.962 1.00 63.78 444 ASN A CA 1
ATOM 3303 C C . ASN A 1 444 ? -7.828 -0.761 -29.342 1.00 63.78 444 ASN A C 1
ATOM 3305 O O . ASN A 1 444 ? -7.483 -1.298 -30.391 1.00 63.78 444 ASN A O 1
ATOM 3309 N N . TRP A 1 445 ? -6.921 -0.216 -28.520 1.00 69.06 445 TRP A N 1
ATOM 3310 C CA . TRP A 1 445 ? -5.517 -0.021 -28.928 1.00 69.06 445 TRP A CA 1
ATOM 3311 C C . TRP A 1 445 ? -4.743 -1.315 -29.136 1.00 69.06 445 TRP A C 1
ATOM 3313 O O . TRP A 1 445 ? -3.985 -1.417 -30.097 1.00 69.06 445 TRP A O 1
ATOM 3323 N N . PHE A 1 446 ? -4.996 -2.351 -28.329 1.00 75.25 446 PHE A N 1
ATOM 3324 C CA . PHE A 1 446 ? -4.452 -3.680 -28.619 1.00 75.25 446 PHE A CA 1
ATOM 3325 C C . PHE A 1 446 ? -4.918 -4.187 -29.991 1.00 75.25 446 PHE A C 1
ATOM 3327 O O . PHE A 1 446 ? -4.139 -4.790 -30.725 1.00 75.25 446 PHE A O 1
ATOM 3334 N N . SER A 1 447 ? -6.169 -3.908 -30.370 1.00 76.88 447 SER A N 1
ATOM 3335 C CA . SER A 1 447 ? -6.702 -4.287 -31.683 1.00 76.88 447 SER A CA 1
ATOM 3336 C C . SER A 1 447 ? -6.042 -3.497 -32.817 1.00 76.88 447 SER A C 1
ATOM 3338 O O . SER A 1 447 ? -5.720 -4.086 -33.847 1.00 76.88 447 SER A O 1
ATOM 3340 N N . ILE A 1 448 ? -5.771 -2.202 -32.617 1.00 77.12 448 ILE A N 1
ATOM 3341 C CA . ILE A 1 448 ? -5.053 -1.359 -33.587 1.00 77.12 448 ILE A CA 1
ATOM 3342 C C . ILE A 1 448 ? -3.606 -1.840 -33.735 1.00 77.12 448 ILE A C 1
ATOM 3344 O O . ILE A 1 448 ? -3.176 -2.144 -34.845 1.00 77.12 448 ILE A O 1
ATOM 3348 N N . ALA A 1 449 ? -2.875 -2.018 -32.636 1.00 79.00 449 ALA A N 1
ATOM 3349 C CA . ALA A 1 449 ? -1.512 -2.537 -32.674 1.00 79.00 449 ALA A CA 1
ATOM 3350 C C . ALA A 1 449 ? -1.441 -3.925 -33.327 1.00 79.00 449 ALA A C 1
ATOM 3352 O O . ALA A 1 449 ? -0.560 -4.190 -34.145 1.00 79.00 449 ALA A O 1
ATOM 3353 N N . LYS A 1 450 ? -2.406 -4.803 -33.022 1.00 82.75 450 LYS A N 1
ATOM 3354 C CA . LYS A 1 450 ? -2.540 -6.119 -33.658 1.00 82.75 450 LYS A CA 1
ATOM 3355 C C . LYS A 1 450 ? -2.786 -6.009 -35.161 1.00 82.75 450 LYS A C 1
ATOM 3357 O O . LYS A 1 450 ? -2.243 -6.821 -35.901 1.00 82.75 450 LYS A O 1
ATOM 3362 N N . SER A 1 451 ? -3.552 -5.021 -35.624 1.00 85.69 451 SER A N 1
ATOM 3363 C CA . SER A 1 451 ? -3.755 -4.790 -37.063 1.00 85.69 451 SER A CA 1
ATOM 3364 C C . SER A 1 451 ? -2.465 -4.404 -37.798 1.00 85.69 451 SER A C 1
ATOM 3366 O O . SER A 1 451 ? -2.347 -4.643 -38.995 1.00 85.69 451 SER A O 1
ATOM 3368 N N . CYS A 1 452 ? -1.471 -3.888 -37.071 1.00 85.44 452 CYS A N 1
ATOM 3369 C CA . CYS A 1 452 ? -0.154 -3.536 -37.596 1.00 85.44 452 CYS A CA 1
ATOM 3370 C C . CYS A 1 452 ? 0.863 -4.684 -37.544 1.00 85.44 452 CYS A C 1
ATOM 3372 O O . CYS A 1 452 ? 1.998 -4.514 -37.994 1.00 85.44 452 CYS A O 1
ATOM 3374 N N . PHE A 1 453 ? 0.488 -5.843 -36.992 1.00 87.94 453 PHE A N 1
ATOM 3375 C CA . PHE A 1 453 ? 1.373 -6.998 -36.877 1.00 87.94 453 PHE A CA 1
ATOM 3376 C C . PHE A 1 453 ? 1.823 -7.491 -38.252 1.00 87.94 453 PHE A C 1
ATOM 3378 O O . PHE A 1 453 ? 0.999 -7.861 -39.087 1.00 87.94 453 PHE A O 1
ATOM 3385 N N . GLY A 1 454 ? 3.139 -7.501 -38.478 1.00 83.31 454 GLY A N 1
ATOM 3386 C CA . GLY A 1 454 ? 3.724 -7.881 -39.767 1.00 83.31 454 GLY A CA 1
ATOM 3387 C C . GLY A 1 454 ? 3.411 -6.925 -40.926 1.00 83.31 454 GLY A C 1
ATOM 3388 O O . GLY A 1 454 ? 3.695 -7.262 -42.074 1.00 83.31 454 GLY A O 1
ATOM 3389 N N . ALA A 1 455 ? 2.827 -5.750 -40.659 1.00 85.69 455 ALA A N 1
ATOM 3390 C CA . ALA A 1 455 ? 2.609 -4.735 -41.683 1.00 85.69 455 ALA A CA 1
ATOM 3391 C C . ALA A 1 455 ? 3.946 -4.148 -42.163 1.00 85.69 455 ALA A C 1
ATOM 3393 O O . ALA A 1 455 ? 4.896 -4.023 -41.385 1.00 85.69 455 ALA A O 1
ATOM 3394 N N . ALA A 1 456 ? 4.003 -3.750 -43.438 1.00 82.69 456 ALA A N 1
ATOM 3395 C CA . ALA A 1 456 ? 5.190 -3.129 -44.017 1.00 82.69 456 ALA A CA 1
ATOM 3396 C C . ALA A 1 456 ? 5.583 -1.843 -43.252 1.00 82.69 456 ALA A C 1
ATOM 3398 O O . ALA A 1 456 ? 4.689 -1.100 -42.830 1.00 82.69 456 ALA A O 1
ATOM 3399 N N . PRO A 1 457 ? 6.888 -1.564 -43.080 1.00 83.75 457 PRO A N 1
ATOM 3400 C CA . PRO A 1 457 ? 7.390 -0.317 -42.513 1.00 83.75 457 PRO A CA 1
ATOM 3401 C C . PRO A 1 457 ? 6.813 0.924 -43.206 1.00 83.75 457 PRO A C 1
ATOM 3403 O O . PRO A 1 457 ? 6.993 1.105 -44.410 1.00 83.75 457 PRO A O 1
ATOM 3406 N N . VAL A 1 458 ? 6.162 1.804 -42.448 1.00 82.00 458 VAL A N 1
ATOM 3407 C CA . VAL A 1 458 ? 5.720 3.126 -42.906 1.00 82.00 458 VAL A CA 1
ATOM 3408 C C . VAL A 1 458 ? 6.707 4.209 -42.489 1.00 82.00 458 VAL A C 1
ATOM 3410 O O . VAL A 1 458 ? 7.349 4.136 -41.438 1.00 82.00 458 VAL A O 1
ATOM 3413 N N . THR A 1 459 ? 6.833 5.226 -43.339 1.00 76.88 459 THR A N 1
ATOM 3414 C CA . THR A 1 459 ? 7.676 6.397 -43.096 1.00 76.88 459 THR A CA 1
ATOM 3415 C C . THR A 1 459 ? 7.225 7.115 -41.826 1.00 76.88 459 THR A C 1
ATOM 3417 O O . THR A 1 459 ? 6.033 7.370 -41.641 1.00 76.88 459 THR A O 1
ATOM 3420 N N . LEU A 1 460 ? 8.171 7.437 -40.945 1.00 69.50 460 LEU A N 1
ATOM 3421 C CA . LEU A 1 460 ? 7.860 8.110 -39.687 1.00 69.50 460 LEU A CA 1
ATOM 3422 C C . LEU A 1 460 ? 7.621 9.607 -39.932 1.00 69.50 460 LEU A C 1
ATOM 3424 O O . LEU A 1 460 ? 8.468 10.294 -40.502 1.00 69.50 460 LEU A O 1
ATOM 3428 N N . GLY A 1 461 ? 6.454 10.102 -39.515 1.00 63.53 461 GLY A N 1
ATOM 3429 C CA . GLY A 1 461 ? 6.138 11.533 -39.455 1.00 63.53 461 GLY A CA 1
ATOM 3430 C C . GLY A 1 461 ? 6.468 12.129 -38.083 1.00 63.53 461 GLY A C 1
ATOM 3431 O O . GLY A 1 461 ? 6.739 11.395 -37.138 1.00 63.53 461 GLY A O 1
ATOM 3432 N N . SER A 1 462 ? 6.404 13.456 -37.954 1.00 57.12 462 SER A N 1
ATOM 3433 C CA . SER A 1 462 ? 6.689 14.164 -36.692 1.00 57.12 462 SER A CA 1
ATOM 3434 C C . SER A 1 462 ? 5.601 14.010 -35.619 1.00 57.12 462 SER A C 1
ATOM 3436 O O . SER A 1 462 ? 5.825 14.386 -34.477 1.00 57.12 462 SER A O 1
ATOM 3438 N N . THR A 1 463 ? 4.417 13.496 -35.974 1.00 59.00 463 THR A N 1
ATOM 3439 C CA . THR A 1 463 ? 3.276 13.262 -35.062 1.00 59.00 463 THR A CA 1
ATOM 3440 C C . THR A 1 463 ? 2.378 12.131 -35.594 1.00 59.00 463 THR A C 1
ATOM 3442 O O . THR A 1 463 ? 1.284 12.383 -36.107 1.00 59.00 463 THR A O 1
ATOM 3445 N N . PRO A 1 464 ? 2.823 10.862 -35.565 1.00 59.59 464 PRO A N 1
ATOM 3446 C CA . PRO A 1 464 ? 1.958 9.761 -35.963 1.00 59.59 464 PRO A CA 1
ATOM 3447 C C . PRO A 1 464 ? 0.777 9.633 -34.994 1.00 59.59 464 PRO A C 1
ATOM 3449 O O . PRO A 1 464 ? 0.914 9.780 -33.785 1.00 59.59 464 PRO A O 1
ATOM 3452 N N . THR A 1 465 ? -0.414 9.366 -35.527 1.00 67.19 465 THR A N 1
ATOM 3453 C CA . THR A 1 465 ? -1.610 9.168 -34.701 1.00 67.19 465 THR A CA 1
ATOM 3454 C C . THR A 1 465 ? -1.629 7.748 -34.139 1.00 67.19 465 THR A C 1
ATOM 3456 O O . THR A 1 465 ? -1.270 6.805 -34.849 1.00 67.19 465 THR A O 1
ATOM 3459 N N . VAL A 1 466 ? -2.119 7.564 -32.907 1.00 66.81 466 VAL A N 1
ATOM 3460 C CA . VAL A 1 466 ? -2.278 6.238 -32.259 1.00 66.81 466 VAL A CA 1
ATOM 3461 C C . VAL A 1 466 ? -3.149 5.262 -33.070 1.00 66.81 466 VAL A C 1
ATOM 3463 O O . VAL A 1 466 ? -3.055 4.045 -32.919 1.00 66.81 466 VAL A O 1
ATOM 3466 N N . SER A 1 467 ? -3.976 5.786 -33.982 1.00 68.62 467 SER A N 1
ATOM 3467 C CA . SER A 1 467 ? -4.776 5.024 -34.949 1.00 68.62 467 SER A CA 1
ATOM 3468 C C . SER A 1 467 ? -3.989 4.480 -36.148 1.00 68.62 467 SER A C 1
ATOM 3470 O O . SER A 1 467 ? -4.545 3.724 -36.940 1.00 68.62 467 SER A O 1
ATOM 3472 N N . SER A 1 468 ? -2.729 4.876 -36.326 1.00 75.81 468 SER A N 1
ATOM 3473 C CA . SER A 1 468 ? -1.902 4.518 -37.481 1.00 75.81 468 SER A CA 1
ATOM 3474 C C . SER A 1 468 ? -0.817 3.508 -37.113 1.00 75.81 468 SER A C 1
ATOM 3476 O O . SER A 1 468 ? -0.274 3.533 -36.009 1.00 75.81 468 SER A O 1
ATOM 3478 N N . CYS A 1 469 ? -0.423 2.654 -38.062 1.00 78.94 469 CYS A N 1
ATOM 3479 C CA . CYS A 1 469 ? 0.725 1.770 -37.853 1.00 78.94 469 CYS A CA 1
ATOM 3480 C C . CYS A 1 469 ? 2.046 2.523 -37.712 1.00 78.94 469 CYS A C 1
ATOM 3482 O O . CYS A 1 469 ? 2.960 1.983 -37.104 1.00 78.94 469 CYS A O 1
ATOM 3484 N N . ALA A 1 470 ? 2.134 3.773 -38.182 1.00 77.31 470 ALA A N 1
ATOM 3485 C CA . ALA A 1 470 ? 3.325 4.598 -38.001 1.00 77.31 470 ALA A CA 1
ATOM 3486 C C . ALA A 1 470 ? 3.665 4.786 -36.519 1.00 77.31 470 ALA A C 1
ATOM 3488 O O . ALA A 1 470 ? 4.830 4.680 -36.164 1.00 77.31 470 ALA A O 1
ATOM 3489 N N . HIS A 1 471 ? 2.658 4.959 -35.658 1.00 76.31 471 HIS A N 1
ATOM 3490 C CA . HIS A 1 471 ? 2.838 5.057 -34.209 1.00 76.31 471 HIS A CA 1
ATOM 3491 C C . HIS A 1 471 ? 3.421 3.757 -33.623 1.00 76.31 471 HIS A C 1
ATOM 3493 O O . HIS A 1 471 ? 4.500 3.734 -33.033 1.00 76.31 471 HIS A O 1
ATOM 3499 N N . TRP A 1 472 ? 2.763 2.624 -33.879 1.00 77.19 472 TRP A N 1
ATOM 3500 C CA . TRP A 1 472 ? 3.173 1.327 -33.328 1.00 77.19 472 TRP A CA 1
ATOM 3501 C C . TRP A 1 472 ? 4.521 0.830 -33.876 1.00 77.19 472 TRP A C 1
ATOM 3503 O O . TRP A 1 472 ? 5.249 0.111 -33.186 1.00 77.19 472 TRP A O 1
ATOM 3513 N N . GLN A 1 473 ? 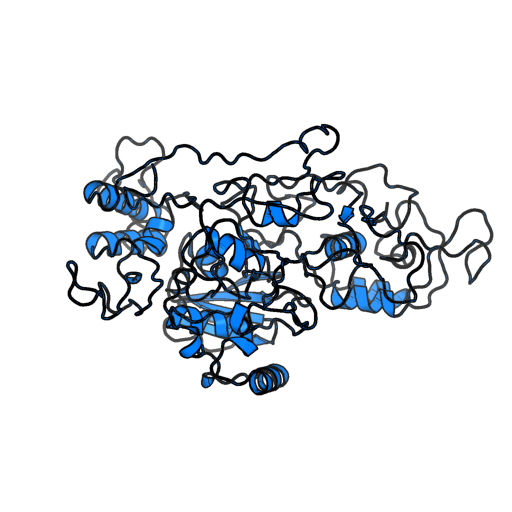4.872 1.233 -35.099 1.00 78.81 473 GLN A N 1
ATOM 3514 C CA . GLN A 1 473 ? 6.138 0.912 -35.751 1.00 78.81 473 GLN A CA 1
ATOM 3515 C C . GLN A 1 473 ? 7.303 1.816 -35.317 1.00 78.81 473 GLN A C 1
ATOM 3517 O O . GLN A 1 473 ? 8.446 1.466 -35.590 1.00 78.81 473 GLN A O 1
ATOM 3522 N N . GLN A 1 474 ? 7.085 2.918 -34.588 1.00 71.69 474 GLN A N 1
ATOM 3523 C CA . GLN A 1 474 ? 8.197 3.640 -33.941 1.00 71.69 474 GLN A CA 1
ATOM 3524 C C . GLN A 1 474 ? 8.927 2.755 -32.920 1.00 71.69 474 GLN A C 1
ATOM 3526 O O . GLN A 1 474 ? 10.130 2.892 -32.717 1.00 71.69 474 GLN A O 1
ATOM 3531 N N . GLY A 1 475 ? 8.213 1.775 -32.357 1.00 62.59 475 GLY A N 1
ATOM 3532 C CA . GLY A 1 475 ? 8.786 0.744 -31.511 1.00 62.59 475 GLY A CA 1
ATOM 3533 C C . GLY A 1 475 ? 9.100 1.239 -30.106 1.00 62.59 475 GLY A C 1
ATOM 3534 O O . GLY A 1 475 ? 9.930 2.116 -29.892 1.00 62.59 475 GLY A O 1
ATOM 3535 N N . ILE A 1 476 ? 8.466 0.622 -29.113 1.00 59.66 476 ILE A N 1
ATOM 3536 C CA . ILE A 1 476 ? 8.789 0.913 -27.725 1.00 59.66 476 ILE A CA 1
ATOM 3537 C C . ILE A 1 476 ? 10.033 0.140 -27.272 1.00 59.66 476 ILE A C 1
ATOM 3539 O O . ILE A 1 476 ? 10.124 -1.073 -27.457 1.00 59.66 476 ILE A O 1
ATOM 3543 N N . GLY A 1 477 ? 10.995 0.838 -26.658 1.00 52.69 477 GLY A N 1
ATOM 3544 C CA . GLY A 1 477 ? 12.196 0.212 -26.091 1.00 52.69 477 GLY A CA 1
ATOM 3545 C C . GLY A 1 477 ? 13.209 -0.281 -27.129 1.00 52.69 477 GLY A C 1
ATOM 3546 O O . GLY A 1 477 ? 14.065 -1.098 -26.807 1.00 52.69 477 GLY A O 1
ATOM 3547 N N . THR A 1 478 ? 13.122 0.206 -28.367 1.00 54.31 478 THR A N 1
ATOM 3548 C CA . THR A 1 478 ? 13.978 -0.200 -29.495 1.00 54.31 478 THR A CA 1
ATOM 3549 C C . THR A 1 478 ? 15.224 0.673 -29.654 1.00 54.31 478 THR A C 1
ATOM 3551 O O . THR A 1 478 ? 15.945 0.538 -30.638 1.00 54.31 478 THR A O 1
ATOM 3554 N N . SER A 1 479 ? 15.478 1.584 -28.709 1.00 52.78 479 SER A N 1
ATOM 3555 C CA . SER A 1 479 ? 16.597 2.539 -28.740 1.00 52.78 479 SER A CA 1
ATOM 3556 C C . SER A 1 479 ? 16.665 3.373 -30.031 1.00 52.78 479 SER A C 1
ATOM 3558 O O . SER A 1 479 ? 17.754 3.689 -30.506 1.00 52.78 479 SER A O 1
ATOM 3560 N N . GLY A 1 480 ? 15.510 3.713 -30.616 1.00 56.22 480 GLY A N 1
ATOM 3561 C CA . GLY A 1 480 ? 15.435 4.477 -31.867 1.00 56.22 480 GLY A CA 1
ATOM 3562 C C . GLY A 1 480 ? 15.740 3.650 -33.120 1.00 56.22 480 GLY A C 1
ATOM 3563 O O . GLY A 1 480 ? 16.157 4.207 -34.137 1.00 56.22 480 GLY A O 1
ATOM 3564 N N . ALA A 1 481 ? 15.576 2.323 -33.061 1.00 63.53 481 ALA A N 1
ATOM 3565 C CA . ALA A 1 481 ? 15.720 1.477 -34.238 1.00 63.53 481 ALA A CA 1
ATOM 3566 C C . ALA A 1 481 ? 14.717 1.882 -35.322 1.00 63.53 481 ALA A C 1
ATOM 3568 O O . ALA A 1 481 ? 13.533 2.091 -35.062 1.00 63.53 481 ALA A O 1
ATOM 3569 N N . THR A 1 482 ? 15.199 1.937 -36.557 1.00 75.88 482 THR A N 1
ATOM 3570 C CA . THR A 1 482 ? 14.400 2.262 -37.735 1.00 75.88 482 THR A CA 1
ATOM 3571 C C . THR A 1 482 ? 14.736 1.315 -38.879 1.00 75.88 482 THR A C 1
ATOM 3573 O O . THR A 1 482 ? 15.801 0.693 -38.905 1.00 75.88 482 THR A O 1
ATOM 3576 N N . THR A 1 483 ? 13.824 1.198 -39.838 1.00 80.06 483 THR A N 1
ATOM 3577 C CA . THR A 1 483 ? 14.091 0.512 -41.101 1.00 80.06 483 THR A CA 1
ATOM 3578 C C . THR A 1 483 ? 14.690 1.511 -42.086 1.00 80.06 483 THR A C 1
ATOM 3580 O O . THR A 1 483 ? 14.091 2.552 -42.365 1.00 80.06 483 THR A O 1
ATOM 3583 N N . ALA A 1 484 ? 15.873 1.199 -42.619 1.00 81.94 484 ALA A N 1
ATOM 3584 C CA . ALA A 1 484 ? 16.543 2.055 -43.592 1.00 81.94 484 ALA A CA 1
ATOM 3585 C C . ALA A 1 484 ? 15.700 2.227 -44.877 1.00 81.94 484 ALA A C 1
ATOM 3587 O O . ALA A 1 484 ? 15.012 1.284 -45.288 1.00 81.94 484 ALA A O 1
ATOM 3588 N N . PRO A 1 485 ? 15.776 3.392 -45.546 1.00 82.00 485 PRO A N 1
ATOM 3589 C CA . PRO A 1 485 ? 15.083 3.611 -46.812 1.00 82.00 485 PRO A CA 1
ATOM 3590 C C . PRO A 1 485 ? 15.428 2.542 -47.857 1.00 82.00 485 PRO A C 1
ATOM 3592 O O . PRO A 1 485 ? 16.593 2.185 -48.031 1.00 82.00 485 PRO A O 1
ATOM 3595 N N . GLY A 1 486 ? 14.420 2.031 -48.568 1.00 81.88 486 GLY A N 1
ATOM 3596 C CA . GLY A 1 486 ? 14.588 0.982 -49.583 1.00 81.88 486 GLY A CA 1
ATOM 3597 C C . GLY A 1 486 ? 14.771 -0.442 -49.040 1.00 81.88 486 GLY A C 1
ATOM 3598 O O . GLY A 1 486 ? 14.949 -1.367 -49.831 1.00 81.88 486 GLY A O 1
ATOM 3599 N N . VAL A 1 487 ? 14.713 -0.649 -47.719 1.00 83.12 487 VAL A N 1
ATOM 3600 C CA . VAL A 1 487 ? 14.841 -1.970 -47.082 1.00 83.12 487 VAL A CA 1
ATOM 3601 C C . VAL A 1 487 ? 13.487 -2.442 -46.550 1.00 83.12 487 VAL A C 1
ATOM 3603 O O . VAL A 1 487 ? 12.724 -1.663 -45.986 1.00 83.12 487 VAL A O 1
ATOM 3606 N N . GLY A 1 488 ? 13.176 -3.734 -46.710 1.00 76.38 488 GLY A N 1
ATOM 3607 C CA . GLY A 1 488 ? 12.069 -4.388 -45.996 1.00 76.38 488 GLY A CA 1
ATOM 3608 C C . GLY A 1 488 ? 10.670 -3.819 -46.263 1.00 76.38 488 GLY A C 1
ATOM 3609 O O . GLY A 1 488 ? 9.800 -3.959 -45.413 1.00 76.38 488 GLY A O 1
ATOM 3610 N N . GLY A 1 489 ? 10.451 -3.164 -47.409 1.00 81.50 489 GLY A N 1
ATOM 3611 C CA . GLY A 1 489 ? 9.186 -2.498 -47.750 1.00 81.50 489 GLY A CA 1
ATOM 3612 C C . GLY A 1 489 ? 9.135 -1.003 -47.412 1.00 81.50 489 GLY A C 1
ATOM 3613 O O . GLY A 1 489 ? 8.161 -0.350 -47.772 1.00 81.50 489 GLY A O 1
ATOM 3614 N N . CYS A 1 490 ? 10.181 -0.446 -46.791 1.00 82.44 490 CYS A N 1
ATOM 3615 C CA . CYS A 1 490 ? 10.314 0.996 -46.600 1.00 82.44 490 CYS A CA 1
ATOM 3616 C C . CYS A 1 490 ? 10.559 1.702 -47.949 1.00 82.44 490 CYS A C 1
ATOM 3618 O O . CYS A 1 490 ? 11.463 1.281 -48.682 1.00 82.44 490 CYS A O 1
ATOM 3620 N N . PRO A 1 491 ? 9.820 2.778 -48.292 1.00 83.94 491 PRO A N 1
ATOM 3621 C CA . PRO A 1 491 ? 10.060 3.536 -49.517 1.00 83.94 491 PRO A CA 1
ATOM 3622 C C . PRO A 1 491 ? 11.516 4.009 -49.645 1.00 83.94 491 PRO A C 1
ATOM 3624 O O . PRO A 1 491 ? 12.160 4.376 -48.660 1.00 83.94 491 PRO A O 1
ATOM 3627 N N . SER A 1 492 ? 12.053 4.005 -50.867 1.00 83.56 492 SER A N 1
ATOM 3628 C CA . SER A 1 492 ? 13.363 4.600 -51.154 1.00 83.56 492 SER A CA 1
ATOM 3629 C C . SER A 1 492 ? 13.315 6.116 -50.931 1.00 83.56 492 SER A C 1
ATOM 3631 O O . SER A 1 492 ? 12.375 6.778 -51.366 1.00 83.56 492 SER A O 1
ATOM 3633 N N . GLY A 1 493 ? 14.322 6.681 -50.263 1.00 82.00 493 GLY A N 1
ATOM 3634 C CA . GLY A 1 493 ? 14.354 8.100 -49.903 1.00 82.00 493 GLY A CA 1
ATOM 3635 C C . GLY A 1 493 ? 15.404 8.405 -48.836 1.00 82.00 493 GLY A C 1
ATOM 3636 O O . GLY A 1 493 ? 16.312 7.610 -48.609 1.00 82.00 493 GLY A O 1
ATOM 3637 N N . THR A 1 494 ? 15.286 9.558 -48.178 1.00 77.50 494 THR A N 1
ATOM 3638 C CA . THR A 1 494 ? 16.167 9.970 -47.067 1.00 77.50 494 THR A CA 1
ATOM 3639 C C . THR A 1 494 ? 15.546 9.740 -45.691 1.00 77.50 494 THR A C 1
ATOM 3641 O O . THR A 1 494 ? 16.255 9.770 -44.688 1.00 77.50 494 THR A O 1
ATOM 3644 N N . THR A 1 495 ? 14.233 9.504 -45.629 1.00 76.62 495 THR A N 1
ATOM 3645 C CA . THR A 1 495 ? 13.499 9.349 -44.371 1.00 76.62 495 THR A CA 1
ATOM 3646 C C . THR A 1 495 ? 13.372 7.872 -44.008 1.00 76.62 495 THR A C 1
ATOM 3648 O O . THR A 1 495 ? 12.811 7.108 -44.795 1.00 76.62 495 THR A O 1
ATOM 3651 N N . PRO A 1 496 ? 13.867 7.450 -42.836 1.00 77.19 496 PRO A N 1
ATOM 3652 C CA . PRO A 1 496 ? 13.722 6.074 -42.393 1.00 77.19 496 PRO A CA 1
ATOM 3653 C C . PRO A 1 496 ? 12.262 5.745 -42.030 1.00 77.19 496 PRO A C 1
ATOM 3655 O O . PRO A 1 496 ? 11.459 6.624 -41.702 1.00 77.19 496 PRO A O 1
ATOM 3658 N N . CYS A 1 497 ? 11.917 4.461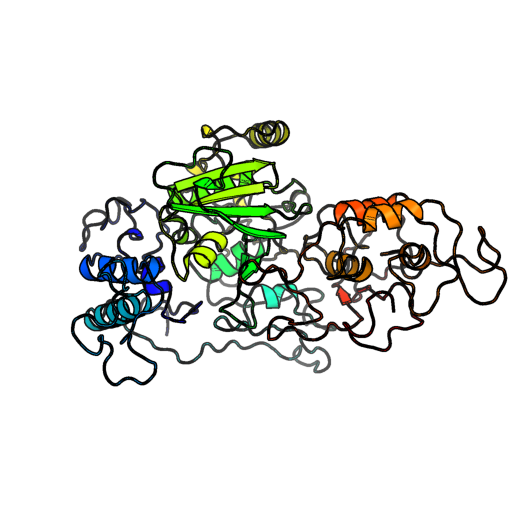 -42.082 1.00 82.25 497 CYS A N 1
ATOM 3659 C CA . CYS A 1 497 ? 10.615 3.954 -41.653 1.00 82.25 497 CYS A CA 1
ATOM 3660 C C . CYS A 1 497 ? 10.673 3.384 -40.237 1.00 82.25 497 CYS A C 1
ATOM 3662 O O . CYS A 1 497 ? 11.749 3.112 -39.701 1.00 82.25 497 CYS A O 1
ATOM 3664 N N . GLY A 1 498 ? 9.505 3.144 -39.646 1.00 77.25 498 GLY A N 1
ATOM 3665 C CA . GLY A 1 498 ? 9.408 2.382 -38.405 1.00 77.25 498 GLY A CA 1
ATOM 3666 C C . GLY A 1 498 ? 9.874 0.928 -38.566 1.00 77.25 498 GLY A C 1
ATOM 3667 O O . GLY A 1 498 ? 10.141 0.448 -39.669 1.00 77.25 498 GLY A O 1
ATOM 3668 N N . ILE A 1 499 ? 9.995 0.206 -37.461 1.00 79.94 499 ILE A N 1
ATOM 3669 C CA . ILE A 1 499 ? 10.240 -1.238 -37.447 1.00 79.94 499 ILE A CA 1
ATOM 3670 C C . ILE A 1 499 ? 8.927 -2.019 -37.578 1.00 79.94 499 ILE A C 1
ATOM 3672 O O . ILE A 1 499 ? 7.868 -1.545 -37.177 1.00 79.94 499 ILE A O 1
ATOM 3676 N N . SER A 1 500 ? 8.977 -3.249 -38.091 1.00 79.62 500 SER A N 1
ATOM 3677 C CA . SER A 1 500 ? 7.789 -4.115 -38.137 1.00 79.62 500 SER A CA 1
ATOM 3678 C C . SER A 1 500 ? 7.271 -4.424 -36.729 1.00 79.62 500 SER A C 1
ATOM 3680 O O . SER A 1 500 ? 8.046 -4.844 -35.870 1.00 79.62 500 SER A O 1
ATOM 3682 N N . VAL A 1 501 ? 5.952 -4.306 -36.515 1.00 80.50 501 VAL A N 1
ATOM 3683 C CA . VAL A 1 501 ? 5.325 -4.687 -35.240 1.00 80.50 501 VAL A CA 1
ATOM 3684 C C . VAL A 1 501 ? 5.394 -6.203 -35.070 1.00 80.50 501 VAL A C 1
ATOM 3686 O O . VAL A 1 501 ? 4.782 -6.951 -35.836 1.00 80.50 501 VAL A O 1
ATOM 3689 N N . GLY A 1 502 ? 6.157 -6.648 -34.072 1.00 78.19 502 GLY A N 1
ATOM 3690 C CA . GLY A 1 502 ? 6.372 -8.062 -33.758 1.00 78.19 502 GLY A CA 1
ATOM 3691 C C . GLY A 1 502 ? 5.631 -8.554 -32.511 1.00 78.19 502 GLY A C 1
ATOM 3692 O O . GLY A 1 502 ? 4.922 -7.814 -31.826 1.00 78.19 502 GLY A O 1
ATOM 3693 N N . THR A 1 503 ? 5.834 -9.830 -32.177 1.00 74.06 503 THR A N 1
ATOM 3694 C CA . THR A 1 503 ? 5.237 -10.481 -30.995 1.00 74.06 503 THR A CA 1
ATOM 3695 C C . THR A 1 503 ? 5.660 -9.813 -29.691 1.00 74.06 503 THR A C 1
ATOM 3697 O O . THR A 1 503 ? 4.842 -9.688 -28.784 1.00 74.06 503 THR A O 1
ATOM 3700 N N . ASN A 1 504 ? 6.899 -9.319 -29.620 1.00 68.31 504 ASN A N 1
ATOM 3701 C CA . ASN A 1 504 ? 7.415 -8.601 -28.456 1.00 68.31 504 ASN A CA 1
ATOM 3702 C C . ASN A 1 504 ? 6.608 -7.318 -28.199 1.00 68.31 504 ASN A C 1
ATOM 3704 O O . ASN A 1 504 ? 6.036 -7.180 -27.121 1.00 68.31 504 ASN A O 1
ATOM 3708 N N . GLN A 1 505 ? 6.440 -6.440 -29.196 1.00 71.75 505 GLN A N 1
ATOM 3709 C CA . GLN A 1 505 ? 5.626 -5.220 -29.055 1.00 71.75 505 GLN A CA 1
ATOM 3710 C C . GLN A 1 505 ? 4.170 -5.538 -28.696 1.00 71.75 505 GLN A C 1
ATOM 3712 O O . GLN A 1 505 ? 3.613 -4.916 -27.796 1.00 71.75 505 GLN A O 1
ATOM 3717 N N . LEU A 1 506 ? 3.560 -6.544 -29.331 1.00 74.50 506 LEU A N 1
ATOM 3718 C CA . LEU A 1 506 ? 2.191 -6.941 -28.989 1.00 74.50 506 LEU A CA 1
ATOM 3719 C C . LEU A 1 506 ? 2.058 -7.490 -27.569 1.00 74.50 506 LEU A C 1
ATOM 3721 O O . LEU A 1 506 ? 1.044 -7.240 -26.923 1.00 74.50 506 LEU A O 1
ATOM 3725 N N . SER A 1 507 ? 3.046 -8.239 -27.078 1.00 68.69 507 SER A N 1
ATOM 3726 C CA . SER A 1 507 ? 3.030 -8.765 -25.710 1.00 68.69 507 SER A CA 1
ATOM 3727 C C . SER A 1 507 ? 3.123 -7.645 -24.672 1.00 68.69 507 SER A C 1
ATOM 3729 O O . SER A 1 507 ? 2.362 -7.652 -23.705 1.00 68.69 507 SER A O 1
ATOM 3731 N N . ILE A 1 508 ? 3.957 -6.637 -24.941 1.00 65.75 508 ILE A N 1
ATOM 3732 C CA . ILE A 1 508 ? 4.105 -5.426 -24.131 1.00 65.75 508 ILE A CA 1
ATOM 3733 C C . ILE A 1 508 ? 2.783 -4.652 -24.101 1.00 65.75 508 ILE A C 1
ATOM 3735 O O . ILE A 1 508 ? 2.262 -4.336 -23.036 1.00 65.75 508 ILE A O 1
ATOM 3739 N N . ILE A 1 509 ? 2.168 -4.416 -25.260 1.00 68.75 509 ILE A N 1
ATOM 3740 C CA . ILE A 1 509 ? 0.875 -3.725 -25.325 1.00 68.75 509 ILE A CA 1
ATOM 3741 C C . ILE A 1 509 ? -0.185 -4.549 -24.598 1.00 68.75 509 ILE A C 1
ATOM 3743 O O . ILE A 1 509 ? -0.898 -4.020 -23.763 1.00 68.75 509 ILE A O 1
ATOM 3747 N N . ARG A 1 510 ? -0.278 -5.862 -24.817 1.00 68.62 510 ARG A N 1
ATOM 3748 C CA . ARG A 1 510 ? -1.284 -6.704 -24.147 1.00 68.62 510 ARG A CA 1
ATOM 3749 C C . ARG A 1 510 ? -1.183 -6.666 -22.621 1.00 68.62 510 ARG A C 1
ATOM 3751 O O . ARG A 1 510 ? -2.211 -6.670 -21.954 1.00 68.62 510 ARG A O 1
ATOM 3758 N N . LEU A 1 511 ? 0.031 -6.673 -22.080 1.00 60.62 511 LEU A N 1
ATOM 3759 C CA . LEU A 1 511 ? 0.260 -6.727 -20.637 1.00 60.62 511 LEU A CA 1
ATOM 3760 C C . LEU A 1 511 ? 0.055 -5.367 -19.942 1.00 60.62 511 LEU A C 1
ATOM 3762 O O . LEU A 1 511 ? -0.269 -5.355 -18.757 1.00 60.62 511 LEU A O 1
ATOM 3766 N N . TYR A 1 512 ? 0.212 -4.247 -20.660 1.00 59.28 512 TYR A N 1
ATOM 3767 C CA . TYR A 1 512 ? 0.266 -2.896 -20.074 1.00 59.28 512 TYR A CA 1
ATOM 3768 C C . TYR A 1 512 ? -0.680 -1.876 -20.743 1.00 59.28 512 TYR A C 1
ATOM 3770 O O . TYR A 1 512 ? -0.667 -0.705 -20.382 1.00 59.28 512 TYR A O 1
ATOM 3778 N N . SER A 1 513 ? -1.509 -2.305 -21.705 1.00 53.59 513 SER A N 1
ATOM 3779 C CA . SER A 1 513 ? -2.600 -1.503 -22.302 1.00 53.59 513 SER A CA 1
ATOM 3780 C C . SER A 1 513 ? -3.869 -1.486 -21.458 1.00 53.59 513 SER A C 1
ATOM 3782 O O . SER A 1 513 ? -4.800 -0.747 -21.774 1.00 53.59 513 SER A O 1
ATOM 3784 N N . VAL A 1 514 ? -3.920 -2.268 -20.375 1.00 52.72 514 VAL A N 1
ATOM 3785 C CA . VAL A 1 514 ? -4.871 -1.962 -19.306 1.00 52.72 514 VAL A CA 1
ATOM 3786 C C . VAL A 1 514 ? -4.444 -0.612 -18.748 1.00 52.72 514 VAL A C 1
ATOM 3788 O O . VAL A 1 514 ? -3.251 -0.458 -18.474 1.00 52.72 514 VAL A O 1
ATOM 3791 N N . PRO A 1 515 ? -5.353 0.370 -18.631 1.00 53.75 515 PRO A N 1
ATOM 3792 C CA . PRO A 1 515 ? -4.992 1.684 -18.147 1.00 53.75 515 PRO A CA 1
ATOM 3793 C C . PRO A 1 515 ? -4.455 1.539 -16.734 1.00 53.75 515 PRO A C 1
ATOM 3795 O O . PRO A 1 515 ? -5.203 1.441 -15.764 1.00 53.75 515 PRO A O 1
ATOM 3798 N N . ILE A 1 516 ? -3.127 1.528 -16.624 1.00 53.88 516 ILE A N 1
ATOM 3799 C CA . ILE A 1 516 ? -2.477 1.982 -15.415 1.00 53.88 516 ILE A CA 1
ATOM 3800 C C . ILE A 1 516 ? -2.944 3.422 -15.311 1.00 53.88 516 ILE A C 1
ATOM 3802 O O . ILE A 1 516 ? -2.457 4.284 -16.042 1.00 53.88 516 ILE A O 1
ATOM 3806 N N . ASP A 1 517 ? -3.949 3.671 -14.479 1.00 58.78 517 ASP A N 1
ATOM 3807 C CA . ASP A 1 517 ? -4.233 5.026 -14.065 1.00 58.78 517 ASP A CA 1
ATOM 3808 C C . ASP A 1 517 ? -3.024 5.482 -13.243 1.00 58.78 517 ASP A C 1
ATOM 3810 O O . ASP A 1 517 ? -2.877 5.210 -12.048 1.00 58.78 517 ASP A O 1
ATOM 3814 N N . TRP A 1 518 ? -2.066 6.076 -13.953 1.00 60.56 518 TRP A N 1
ATOM 3815 C CA . TRP A 1 518 ? -0.819 6.549 -13.376 1.00 60.56 518 TRP A CA 1
ATOM 3816 C C . TRP A 1 518 ? -1.071 7.617 -12.319 1.00 60.56 518 TRP A C 1
ATOM 3818 O O . TRP A 1 518 ? -0.249 7.764 -11.415 1.00 60.56 518 TRP A O 1
ATOM 3828 N N . LEU A 1 519 ? -2.215 8.296 -12.405 1.00 54.59 519 LEU A N 1
ATOM 3829 C CA . LEU A 1 519 ? -2.678 9.250 -11.418 1.00 54.59 519 LEU A CA 1
ATOM 3830 C C . LEU A 1 519 ? -3.683 8.662 -10.421 1.00 54.59 519 LEU A C 1
ATOM 3832 O O . LEU A 1 519 ? -3.863 9.239 -9.358 1.00 54.59 519 LEU A O 1
ATOM 3836 N N . GLY A 1 520 ? -4.300 7.525 -10.731 1.00 54.00 520 GLY A N 1
ATOM 3837 C CA . GLY A 1 520 ? -5.409 6.962 -9.963 1.00 54.00 520 GLY A CA 1
ATOM 3838 C C . GLY A 1 520 ? -6.715 7.737 -10.175 1.00 54.00 520 GLY A C 1
ATOM 3839 O O . GLY A 1 520 ? -6.725 8.837 -10.726 1.00 54.00 520 GLY A O 1
ATOM 3840 N N . ALA A 1 521 ? -7.840 7.200 -9.705 1.00 53.84 521 ALA A N 1
ATOM 3841 C CA . ALA A 1 521 ? -9.080 7.958 -9.674 1.00 53.84 521 ALA A CA 1
ATOM 3842 C C . ALA A 1 521 ? -9.119 8.791 -8.384 1.00 53.84 521 ALA A C 1
ATOM 3844 O O . ALA A 1 521 ? -9.101 8.254 -7.274 1.00 53.84 521 ALA A O 1
ATOM 3845 N N . VAL A 1 522 ? -9.232 10.117 -8.492 1.00 50.97 522 VAL A N 1
ATOM 3846 C CA . VAL A 1 522 ? -9.446 10.950 -7.298 1.00 50.97 522 VAL A CA 1
ATOM 3847 C C . VAL A 1 522 ? -10.909 10.829 -6.911 1.00 50.97 522 VAL A C 1
ATOM 3849 O O . VAL A 1 522 ? -11.810 11.173 -7.678 1.00 50.97 522 VAL A O 1
ATOM 3852 N N . ASN A 1 523 ? -11.153 10.303 -5.711 1.00 52.72 523 ASN A N 1
ATOM 3853 C CA . ASN A 1 523 ? -12.500 10.058 -5.189 1.00 52.72 523 ASN A CA 1
ATOM 3854 C C . ASN A 1 523 ? -13.365 9.169 -6.108 1.00 52.72 523 ASN A C 1
ATOM 3856 O O . ASN A 1 523 ? -14.580 9.337 -6.167 1.00 52.72 523 ASN A O 1
ATOM 3860 N N . GLY A 1 524 ? -12.748 8.218 -6.824 1.00 48.88 524 GLY A N 1
ATOM 3861 C CA . GLY A 1 524 ? -13.454 7.284 -7.713 1.00 48.88 524 GLY A CA 1
ATOM 3862 C C . GLY A 1 524 ? -13.787 7.839 -9.104 1.00 48.88 524 GLY A C 1
ATOM 3863 O O . GLY A 1 524 ? -14.371 7.122 -9.912 1.00 48.88 524 GLY A O 1
ATOM 3864 N N . ASN A 1 525 ? -13.387 9.077 -9.414 1.00 48.53 525 ASN A N 1
ATOM 3865 C CA . ASN A 1 525 ? -13.498 9.643 -10.757 1.00 48.53 525 ASN A CA 1
ATOM 3866 C C . ASN A 1 525 ? -12.159 9.541 -11.491 1.00 48.53 525 ASN A C 1
ATOM 3868 O O . ASN A 1 525 ? -11.147 10.047 -11.001 1.00 48.53 525 ASN A O 1
ATOM 3872 N N . ALA A 1 526 ? -12.162 8.897 -12.662 1.00 51.66 526 ALA A N 1
ATOM 3873 C CA . ALA A 1 526 ? -10.980 8.786 -13.513 1.00 51.66 526 ALA A CA 1
ATOM 3874 C C . ALA A 1 526 ? -10.434 10.183 -13.838 1.00 51.66 526 ALA A C 1
ATOM 3876 O O . ALA A 1 526 ? -11.173 11.062 -14.292 1.00 51.66 526 ALA A O 1
ATOM 3877 N N . LEU A 1 527 ? -9.143 10.399 -13.597 1.00 51.81 527 LEU A N 1
ATOM 3878 C CA . LEU A 1 527 ? -8.521 11.692 -13.838 1.00 51.81 527 LEU A CA 1
ATOM 3879 C C . LEU A 1 527 ? -8.250 11.896 -15.331 1.00 51.81 527 LEU A C 1
ATOM 3881 O O . LEU A 1 527 ? -7.394 11.250 -15.935 1.00 51.81 527 LEU A O 1
ATOM 3885 N N . THR A 1 528 ? -8.928 12.869 -15.934 1.00 50.25 528 THR A N 1
ATOM 3886 C CA . THR A 1 528 ? -8.593 13.346 -17.279 1.00 50.25 528 THR A CA 1
ATOM 3887 C C . THR A 1 528 ? -7.472 14.380 -17.187 1.00 50.25 528 THR A C 1
ATOM 3889 O O . THR A 1 528 ? -7.723 15.567 -16.959 1.00 50.25 528 THR A O 1
ATOM 3892 N N . TRP A 1 529 ? -6.225 13.925 -17.372 1.00 45.34 529 TRP A N 1
ATOM 3893 C CA . TRP A 1 529 ? -4.997 14.743 -17.331 1.00 45.34 529 TRP A CA 1
ATOM 3894 C C . TRP A 1 529 ? -5.091 16.042 -18.155 1.00 45.34 529 TRP A C 1
ATOM 3896 O O . TRP A 1 529 ? -4.480 17.049 -17.810 1.00 45.34 529 TRP A O 1
ATOM 3906 N N . ASN A 1 530 ? -5.840 16.023 -19.261 1.00 42.69 530 ASN A N 1
ATOM 3907 C CA . ASN A 1 530 ? -5.963 17.135 -20.207 1.00 42.69 530 ASN A CA 1
ATOM 3908 C C . ASN A 1 530 ? -6.954 18.232 -19.780 1.00 42.69 530 ASN A C 1
ATOM 3910 O O . ASN A 1 530 ? -6.833 19.351 -20.272 1.00 42.69 530 ASN A O 1
ATOM 3914 N N . ALA A 1 531 ? -7.910 17.933 -18.896 1.00 47.22 531 ALA A N 1
ATOM 3915 C CA . ALA A 1 531 ? -8.960 18.873 -18.501 1.00 47.22 531 ALA A CA 1
ATOM 3916 C C . ALA A 1 531 ? -8.804 19.364 -17.054 1.00 47.22 531 ALA A C 1
ATOM 3918 O O . ALA A 1 531 ? -9.033 20.541 -16.785 1.00 47.22 531 ALA A O 1
ATOM 3919 N N . THR A 1 532 ? -8.380 18.489 -16.135 1.00 50.41 532 THR A N 1
ATOM 3920 C CA . THR A 1 532 ? -8.252 18.788 -14.696 1.00 50.41 532 THR A CA 1
ATOM 3921 C C . THR A 1 532 ? -7.166 17.911 -14.056 1.00 50.41 532 THR A C 1
ATOM 3923 O O . THR A 1 532 ? -7.492 16.937 -13.371 1.00 50.41 532 THR A O 1
ATOM 3926 N N . PRO A 1 533 ? -5.868 18.190 -14.287 1.00 51.56 533 PRO A N 1
ATOM 3927 C CA . PRO A 1 533 ? -4.805 17.477 -13.586 1.00 51.56 533 PRO A CA 1
ATOM 3928 C C . PRO A 1 533 ? -4.893 17.752 -12.072 1.00 51.56 533 PRO A C 1
ATOM 3930 O O . PRO A 1 533 ? -5.233 18.875 -11.683 1.00 51.56 533 PRO A O 1
ATOM 3933 N N . PRO A 1 534 ? -4.578 16.773 -11.202 1.00 52.47 534 PRO A N 1
ATOM 3934 C CA . PRO A 1 534 ? -4.446 17.021 -9.772 1.00 52.47 534 PRO A CA 1
ATOM 3935 C C . PRO A 1 534 ? -3.471 18.160 -9.496 1.00 52.47 534 PRO A C 1
ATOM 3937 O O . PRO A 1 534 ? -2.452 18.325 -10.177 1.00 52.47 534 PRO A O 1
ATOM 3940 N N . GLN A 1 535 ? -3.787 18.948 -8.472 1.00 51.03 535 GLN A N 1
ATOM 3941 C CA . GLN A 1 535 ? -2.954 20.064 -8.061 1.00 51.03 535 GLN A CA 1
ATOM 3942 C C . GLN A 1 535 ? -1.543 19.567 -7.707 1.00 51.03 535 GLN A C 1
ATOM 3944 O O . GLN A 1 535 ? -1.372 18.546 -7.044 1.00 51.03 535 GLN A O 1
ATOM 3949 N N . GLY A 1 536 ? -0.528 20.284 -8.194 1.00 50.44 536 GLY A N 1
ATOM 3950 C CA . GLY A 1 536 ? 0.882 19.972 -7.953 1.00 50.44 536 GLY A CA 1
ATOM 3951 C C . GLY A 1 536 ? 1.535 19.047 -8.985 1.00 50.44 536 GLY A C 1
ATOM 3952 O O . GLY A 1 536 ? 2.762 18.959 -9.024 1.00 50.44 536 GLY A O 1
ATOM 3953 N N . ILE A 1 537 ? 0.780 18.405 -9.878 1.00 51.47 537 ILE A N 1
ATOM 3954 C CA . ILE A 1 537 ? 1.384 17.543 -10.900 1.00 51.47 537 ILE A CA 1
ATOM 3955 C C . ILE A 1 537 ? 2.040 18.400 -11.986 1.00 51.47 537 ILE A C 1
ATOM 3957 O O . ILE A 1 537 ? 1.381 18.964 -12.859 1.00 51.47 537 ILE A O 1
ATOM 3961 N N . ILE A 1 538 ? 3.367 18.524 -11.905 1.00 52.62 538 ILE A N 1
ATOM 3962 C CA . ILE A 1 538 ? 4.169 19.293 -12.859 1.00 52.62 538 ILE A CA 1
ATOM 3963 C C . ILE A 1 538 ? 4.172 18.639 -14.254 1.00 52.62 538 ILE A C 1
ATOM 3965 O O . ILE A 1 538 ? 4.149 17.408 -14.353 1.00 52.62 538 ILE A O 1
ATOM 3969 N N . PRO A 1 539 ? 4.263 19.436 -15.338 1.00 49.91 539 PRO A N 1
ATOM 3970 C CA . PRO A 1 539 ? 4.473 18.926 -16.689 1.00 49.91 539 PRO A CA 1
ATOM 3971 C C . PRO A 1 539 ? 5.656 17.955 -16.747 1.00 49.91 539 PRO A C 1
ATOM 3973 O O . PRO A 1 539 ? 6.743 18.234 -16.229 1.00 49.91 539 PRO A O 1
ATOM 3976 N N . LEU A 1 540 ? 5.444 16.799 -17.375 1.00 52.59 540 LEU A N 1
ATOM 3977 C CA . LEU A 1 540 ? 6.477 15.778 -17.478 1.00 52.59 540 LEU A CA 1
ATOM 3978 C C . LEU A 1 540 ? 7.526 16.227 -18.505 1.00 52.59 540 LEU A C 1
ATOM 3980 O O . LEU A 1 540 ? 7.199 16.583 -19.639 1.00 52.59 540 LEU A O 1
ATOM 3984 N N . ASN A 1 541 ? 8.800 16.210 -18.113 1.00 53.72 541 ASN A N 1
ATOM 3985 C CA . ASN A 1 541 ? 9.898 16.440 -19.053 1.00 53.72 541 ASN A CA 1
ATOM 3986 C C . ASN A 1 541 ? 9.934 15.271 -20.065 1.00 53.72 541 ASN A C 1
ATOM 3988 O O . ASN A 1 541 ? 9.833 14.126 -19.614 1.00 53.72 541 ASN A O 1
ATOM 3992 N N . PRO A 1 542 ? 10.095 15.511 -21.383 1.00 45.94 542 PRO A N 1
ATOM 3993 C CA . PRO A 1 542 ? 10.157 14.452 -22.400 1.00 45.94 542 PRO A CA 1
ATOM 3994 C C . PRO A 1 542 ? 11.266 13.422 -22.141 1.00 45.94 542 PRO A C 1
ATOM 3996 O O . PRO A 1 542 ? 11.203 12.301 -22.631 1.00 45.94 542 PRO A O 1
ATOM 3999 N N . ILE A 1 543 ? 12.267 13.764 -21.324 1.00 50.25 543 ILE A N 1
ATOM 4000 C CA . ILE A 1 543 ? 13.350 12.856 -20.945 1.00 50.25 543 ILE A CA 1
ATOM 4001 C C . ILE A 1 543 ? 13.050 12.217 -19.583 1.00 50.25 543 ILE A C 1
ATOM 4003 O O . ILE A 1 543 ? 13.072 12.895 -18.547 1.00 50.25 543 ILE A O 1
ATOM 4007 N N . LEU A 1 544 ? 12.845 10.894 -19.565 1.00 53.09 544 LEU A N 1
ATOM 4008 C CA . LEU A 1 544 ? 12.852 10.114 -18.324 1.00 53.09 544 LEU A CA 1
ATOM 4009 C C . LEU A 1 544 ? 14.270 9.628 -18.026 1.00 53.09 544 LEU A C 1
ATOM 4011 O O . LEU A 1 544 ? 14.911 8.969 -18.843 1.00 53.09 544 LEU A O 1
ATOM 4015 N N . TYR A 1 545 ? 14.743 9.946 -16.824 1.00 49.22 545 TYR A N 1
ATOM 4016 C CA . TYR A 1 545 ? 16.012 9.463 -16.299 1.00 49.22 545 TYR A CA 1
ATOM 4017 C C . TYR A 1 545 ? 15.762 8.186 -15.493 1.00 49.22 545 TYR A C 1
ATOM 4019 O O . TYR A 1 545 ? 14.972 8.182 -14.550 1.00 49.22 545 TYR A O 1
ATOM 4027 N N . ALA A 1 546 ? 16.441 7.106 -15.856 1.00 51.53 546 ALA A N 1
ATOM 4028 C CA . ALA A 1 546 ? 16.538 5.882 -15.082 1.00 51.53 546 ALA A CA 1
ATOM 4029 C C . ALA A 1 546 ? 17.942 5.775 -14.467 1.00 51.53 546 ALA A C 1
ATOM 4031 O O . ALA A 1 546 ? 18.946 6.171 -15.064 1.00 51.53 546 ALA A O 1
ATOM 4032 N N . GLY A 1 547 ? 18.003 5.256 -13.239 1.00 45.94 547 GLY A N 1
ATOM 4033 C CA . GLY A 1 547 ? 19.269 4.964 -12.571 1.00 45.94 547 GLY A CA 1
ATOM 4034 C C . GLY A 1 547 ? 20.083 3.895 -13.310 1.00 45.94 547 GLY A C 1
ATOM 4035 O O . GLY A 1 547 ? 19.571 3.194 -14.179 1.00 45.94 547 GLY A O 1
ATOM 4036 N N . ASN A 1 548 ? 21.355 3.771 -12.937 1.00 43.25 548 ASN A N 1
ATOM 4037 C CA . ASN A 1 548 ? 22.316 2.864 -13.567 1.00 43.25 548 ASN A CA 1
ATOM 4038 C C . ASN A 1 548 ? 21.792 1.413 -13.621 1.00 43.25 548 ASN A C 1
ATOM 4040 O O . ASN A 1 548 ? 21.420 0.856 -12.584 1.00 43.25 548 ASN A O 1
ATOM 4044 N N . ALA A 1 549 ? 21.783 0.808 -14.815 1.00 41.59 549 ALA A N 1
ATOM 4045 C CA . ALA A 1 549 ? 21.444 -0.605 -15.004 1.00 41.59 549 ALA A CA 1
ATOM 4046 C C . ALA A 1 549 ? 22.491 -1.537 -14.353 1.00 41.59 549 ALA A C 1
ATOM 4048 O O . ALA A 1 549 ? 23.668 -1.163 -14.269 1.00 41.59 549 ALA A O 1
ATOM 4049 N N . PRO A 1 550 ? 22.090 -2.739 -13.890 1.00 38.84 550 PRO A N 1
ATOM 4050 C CA . PRO A 1 550 ? 23.018 -3.741 -13.373 1.00 38.84 550 PRO A CA 1
ATOM 4051 C C . PRO A 1 550 ? 23.963 -4.281 -14.463 1.00 38.84 550 PRO A C 1
ATOM 4053 O O . PRO A 1 550 ? 23.624 -4.330 -15.644 1.00 38.84 550 PRO A O 1
ATOM 4056 N N . ASN A 1 551 ? 25.162 -4.690 -14.042 1.00 35.16 551 ASN A N 1
ATOM 4057 C CA . ASN A 1 551 ? 26.203 -5.305 -14.871 1.00 35.16 551 ASN A CA 1
ATOM 4058 C C . ASN A 1 551 ? 26.404 -6.777 -14.444 1.00 35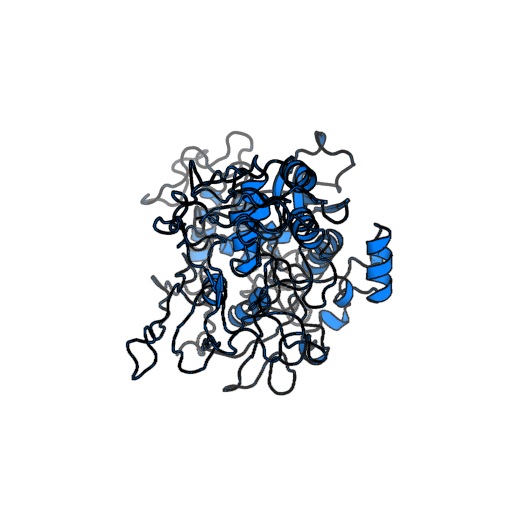.16 551 ASN A C 1
ATOM 4060 O O . ASN A 1 551 ? 26.550 -6.994 -13.237 1.00 35.16 551 ASN A O 1
ATOM 4064 N N . PRO A 1 552 ? 26.490 -7.761 -15.367 1.00 41.22 552 PRO A N 1
ATOM 4065 C CA . PRO A 1 552 ? 26.276 -7.664 -16.816 1.00 41.22 552 PRO A CA 1
ATOM 4066 C C . PRO A 1 552 ? 24.803 -7.816 -17.221 1.00 41.22 552 PRO A C 1
ATOM 4068 O O . PRO A 1 552 ? 24.010 -8.456 -16.533 1.00 41.22 552 PRO A O 1
ATOM 4071 N N . LEU A 1 553 ? 24.453 -7.234 -18.370 1.00 40.84 553 LEU A N 1
ATOM 4072 C CA . LEU A 1 553 ? 23.166 -7.464 -19.030 1.00 40.84 553 LEU A CA 1
ATOM 4073 C C . LEU A 1 553 ? 23.126 -8.868 -19.669 1.00 40.84 553 LEU A C 1
ATOM 4075 O O . LEU A 1 553 ? 24.177 -9.388 -20.055 1.00 40.84 553 LEU A O 1
ATOM 4079 N N . PRO A 1 554 ? 21.934 -9.466 -19.853 1.00 38.25 554 PRO A N 1
ATOM 4080 C CA . PRO A 1 554 ? 21.771 -10.655 -20.683 1.00 38.25 554 PRO A CA 1
ATOM 4081 C C . PRO A 1 554 ? 22.263 -10.417 -22.119 1.00 38.25 554 PRO A C 1
ATOM 4083 O O . PRO A 1 554 ? 22.040 -9.358 -22.710 1.00 38.25 554 PRO A O 1
ATOM 4086 N N . THR A 1 555 ? 22.919 -11.422 -22.695 1.00 31.97 555 THR A N 1
ATOM 4087 C CA . THR A 1 555 ? 23.443 -11.411 -24.065 1.00 31.97 555 THR A CA 1
ATOM 4088 C C . THR A 1 555 ? 22.313 -11.162 -25.076 1.00 31.97 555 THR A C 1
ATOM 4090 O O . THR A 1 555 ? 21.360 -11.934 -25.124 1.00 31.97 555 THR A O 1
ATOM 4093 N N . GLY A 1 556 ? 22.414 -10.102 -25.894 1.00 37.41 556 GLY A N 1
ATOM 4094 C CA . GLY A 1 556 ? 21.437 -9.787 -26.957 1.00 37.41 556 GLY A CA 1
ATOM 4095 C C . GLY A 1 556 ? 20.922 -8.342 -27.011 1.00 37.41 556 GLY A C 1
ATOM 4096 O O . GLY A 1 556 ? 20.196 -8.005 -27.941 1.00 37.41 556 GLY A O 1
ATOM 4097 N N . TYR A 1 557 ? 21.307 -7.478 -26.068 1.00 36.47 557 TYR A N 1
ATOM 4098 C CA . TYR A 1 557 ? 20.876 -6.074 -26.022 1.00 36.47 557 TYR A CA 1
ATOM 4099 C C . TYR A 1 557 ? 21.978 -5.109 -26.511 1.00 36.47 557 TYR A C 1
ATOM 4101 O O . TYR A 1 557 ? 22.948 -4.881 -25.785 1.00 36.47 557 TYR A O 1
ATOM 4109 N N . PRO A 1 558 ? 21.873 -4.533 -27.726 1.00 33.34 558 PRO A N 1
ATOM 4110 C CA . PRO A 1 558 ? 22.862 -3.585 -28.236 1.00 33.34 558 PRO A CA 1
ATOM 4111 C C . PRO A 1 558 ? 22.689 -2.183 -27.624 1.00 33.34 558 PRO A C 1
ATOM 4113 O O . PRO A 1 558 ? 21.582 -1.655 -27.566 1.00 33.34 558 PRO A O 1
ATOM 4116 N N . GLY A 1 559 ? 23.805 -1.555 -27.226 1.00 40.59 559 GLY A N 1
ATOM 4117 C CA . GLY A 1 559 ? 23.883 -0.100 -27.006 1.00 40.59 559 GLY A CA 1
ATOM 4118 C C . GLY A 1 559 ? 23.887 0.418 -25.561 1.00 40.59 559 GLY A C 1
ATOM 4119 O O . GLY A 1 559 ? 23.645 1.604 -25.359 1.00 40.59 559 GLY A O 1
ATOM 4120 N N . PHE A 1 560 ? 24.175 -0.410 -24.553 1.00 43.81 560 PHE A N 1
ATOM 4121 C CA . PHE A 1 560 ? 24.150 0.018 -23.148 1.00 43.81 560 PHE A CA 1
ATOM 4122 C C . PHE A 1 560 ? 25.547 0.262 -22.562 1.00 43.81 560 PHE A C 1
ATOM 4124 O O . PHE A 1 560 ? 26.381 -0.641 -22.539 1.00 43.81 560 PHE A O 1
ATOM 4131 N N . THR A 1 561 ? 25.779 1.461 -22.015 1.00 39.12 561 THR A N 1
ATOM 4132 C CA . THR A 1 561 ? 26.981 1.781 -21.225 1.00 39.12 561 THR A CA 1
ATOM 4133 C C . THR A 1 561 ? 26.690 1.580 -19.730 1.00 39.12 561 THR A C 1
ATOM 4135 O O . THR A 1 561 ? 25.825 2.274 -19.184 1.00 39.12 561 THR A O 1
ATOM 4138 N N . PRO A 1 562 ? 27.381 0.660 -19.033 1.00 38.00 562 PRO A N 1
ATOM 4139 C CA . PRO A 1 562 ? 27.217 0.458 -17.594 1.00 38.00 562 PRO A CA 1
ATOM 4140 C C . PRO A 1 562 ? 27.544 1.724 -16.787 1.00 38.00 562 PRO A C 1
ATOM 4142 O O . PRO A 1 562 ? 28.529 2.403 -17.064 1.00 38.00 562 PRO A O 1
ATOM 4145 N N . GLY A 1 563 ? 26.743 2.034 -15.762 1.00 38.31 563 GLY A N 1
ATOM 4146 C CA . GLY A 1 563 ? 27.044 3.118 -14.814 1.00 38.31 563 GLY A CA 1
ATOM 4147 C C . GLY A 1 563 ? 26.632 4.540 -15.228 1.00 38.31 563 GLY A C 1
ATOM 4148 O O . GLY A 1 563 ? 26.848 5.462 -14.443 1.00 38.31 563 GLY A O 1
ATOM 4149 N N . ALA A 1 564 ? 26.017 4.729 -16.399 1.00 40.28 564 ALA A N 1
ATOM 4150 C CA . ALA A 1 564 ? 25.457 6.015 -16.818 1.00 40.28 564 ALA A CA 1
ATOM 4151 C C . ALA A 1 564 ? 23.952 6.116 -16.508 1.00 40.28 564 ALA A C 1
ATOM 4153 O O . ALA A 1 564 ? 23.228 5.119 -16.584 1.00 40.28 564 ALA A O 1
ATOM 4154 N N . ALA A 1 565 ? 23.474 7.336 -16.224 1.00 42.72 565 ALA A N 1
ATOM 4155 C CA . ALA A 1 565 ? 22.045 7.633 -16.182 1.00 42.72 565 ALA A CA 1
ATOM 4156 C C . ALA A 1 565 ? 21.422 7.253 -17.532 1.00 42.72 565 ALA A C 1
ATOM 4158 O O . ALA A 1 565 ? 21.791 7.806 -18.572 1.00 42.72 565 ALA A O 1
ATOM 4159 N N . GLN A 1 566 ? 20.497 6.297 -17.522 1.00 48.12 566 GLN A N 1
ATOM 4160 C CA . GLN A 1 566 ? 19.830 5.873 -18.741 1.00 48.12 566 GLN A CA 1
ATOM 4161 C C . GLN A 1 566 ? 18.711 6.853 -19.052 1.00 48.12 566 GLN A C 1
ATOM 4163 O O . GLN A 1 566 ? 17.816 7.072 -18.241 1.00 48.12 566 GLN A O 1
ATOM 4168 N N . LYS A 1 567 ? 18.769 7.468 -20.229 1.00 49.12 567 LYS A N 1
ATOM 4169 C CA . LYS A 1 567 ? 17.662 8.262 -20.749 1.00 49.12 567 LYS A CA 1
ATOM 4170 C C . LYS A 1 567 ? 16.763 7.309 -21.521 1.00 49.12 567 LYS A C 1
ATOM 4172 O O . LYS A 1 567 ? 17.215 6.724 -22.502 1.00 49.12 567 LYS A O 1
ATOM 4177 N N . LEU A 1 568 ? 15.511 7.163 -21.101 1.00 50.47 568 LEU A N 1
ATOM 4178 C CA . LEU A 1 568 ? 14.484 6.694 -22.024 1.00 50.47 568 LEU A CA 1
ATOM 4179 C C . LEU A 1 568 ? 14.237 7.878 -22.957 1.00 50.47 568 LEU A C 1
ATOM 4181 O O . LEU A 1 568 ? 13.559 8.838 -22.593 1.00 50.47 568 LEU A O 1
ATOM 4185 N N . ALA A 1 569 ? 14.951 7.879 -24.082 1.00 45.81 569 ALA A N 1
ATOM 4186 C CA . ALA A 1 569 ? 14.708 8.833 -25.145 1.00 45.81 569 ALA A CA 1
ATOM 4187 C C . ALA A 1 569 ? 13.390 8.453 -25.840 1.00 45.81 569 ALA A C 1
ATOM 4189 O O . ALA A 1 569 ? 13.080 7.259 -25.929 1.00 45.81 569 ALA A O 1
ATOM 4190 N N . PRO A 1 570 ? 12.621 9.438 -26.314 1.00 47.09 570 PRO A N 1
ATOM 4191 C CA . PRO A 1 570 ? 11.469 9.181 -27.167 1.00 47.09 570 PRO A CA 1
ATOM 4192 C C . PRO A 1 570 ? 11.857 8.330 -28.381 1.00 47.09 570 PRO A C 1
ATOM 4194 O O . PRO A 1 570 ? 13.020 8.286 -28.794 1.00 47.09 570 PRO A O 1
ATOM 4197 N N . ALA A 1 571 ? 10.877 7.627 -28.952 1.00 45.72 571 ALA A N 1
ATOM 4198 C CA . ALA A 1 571 ? 11.102 6.705 -30.068 1.00 45.72 571 ALA A CA 1
ATOM 4199 C C . ALA A 1 571 ? 11.587 7.411 -31.359 1.00 45.72 571 ALA A C 1
ATOM 4201 O O . ALA A 1 571 ? 12.042 6.754 -32.294 1.00 45.72 571 ALA A O 1
ATOM 4202 N N . SER A 1 572 ? 11.542 8.747 -31.393 1.00 46.31 572 SER A N 1
ATOM 4203 C CA . SER A 1 572 ? 12.049 9.623 -32.450 1.00 46.31 572 SER A CA 1
ATOM 4204 C C . SER A 1 572 ? 12.744 10.839 -31.826 1.00 46.31 572 SER A C 1
ATOM 4206 O O . SER A 1 572 ? 12.399 11.239 -30.725 1.00 46.31 572 SER A O 1
ATOM 4208 N N . THR A 1 573 ? 13.741 11.422 -32.504 1.00 43.66 573 THR A N 1
ATOM 4209 C CA . THR A 1 573 ? 14.316 12.744 -32.160 1.00 43.66 573 THR A CA 1
ATOM 4210 C C . THR A 1 573 ? 13.710 13.886 -32.983 1.00 43.66 573 THR A C 1
ATOM 4212 O O . THR A 1 573 ? 13.988 15.064 -32.745 1.00 43.66 573 THR A O 1
ATOM 4215 N N . VAL A 1 574 ? 12.887 13.550 -33.978 1.00 40.28 574 VAL A N 1
ATOM 4216 C CA . VAL A 1 574 ? 12.259 14.482 -34.918 1.00 40.28 574 VAL A CA 1
ATOM 4217 C C . VAL A 1 574 ? 10.966 15.024 -34.290 1.00 40.28 574 VAL A C 1
ATOM 4219 O O . VAL A 1 574 ? 9.877 14.759 -34.788 1.00 40.28 574 VAL A O 1
ATOM 4222 N N . GLY A 1 575 ? 11.070 15.757 -33.172 1.00 39.88 575 GLY A N 1
ATOM 4223 C CA . GLY A 1 575 ? 9.890 16.348 -32.520 1.00 39.88 575 GLY A CA 1
ATOM 4224 C C . GLY A 1 575 ? 9.988 16.711 -31.032 1.00 39.88 575 GLY A C 1
ATOM 4225 O O . GLY A 1 575 ? 9.195 17.539 -30.584 1.00 39.88 575 GLY A O 1
ATOM 4226 N N . CYS A 1 576 ? 10.940 16.171 -30.258 1.00 44.56 576 CYS A N 1
ATOM 4227 C CA . CYS A 1 576 ? 10.963 16.236 -28.775 1.00 44.56 576 CYS A CA 1
ATOM 4228 C C . CYS A 1 576 ? 11.186 17.613 -28.111 1.00 44.56 576 CYS A C 1
ATOM 4230 O O . CYS A 1 576 ? 11.532 17.685 -26.930 1.00 44.56 576 CYS A O 1
ATOM 4232 N N . ALA A 1 577 ? 11.033 18.730 -28.821 1.00 45.97 577 ALA A N 1
ATOM 4233 C CA . ALA A 1 577 ? 11.368 20.050 -28.283 1.00 45.97 577 ALA A CA 1
ATOM 4234 C C . ALA A 1 577 ? 10.366 20.586 -27.234 1.00 45.97 577 ALA A C 1
ATOM 4236 O O . ALA A 1 577 ? 10.660 21.596 -26.595 1.00 45.97 577 ALA A O 1
ATOM 4237 N N . SER A 1 578 ? 9.199 19.948 -27.048 1.00 44.81 578 SER A N 1
ATOM 4238 C CA . SER A 1 578 ? 8.114 20.451 -26.185 1.00 44.81 578 SER A CA 1
ATOM 4239 C C . SER A 1 578 ? 7.800 19.530 -24.990 1.00 44.81 578 SER A C 1
ATOM 4241 O O . SER A 1 578 ? 7.772 18.313 -25.158 1.00 44.81 578 SER A O 1
ATOM 4243 N N . PRO A 1 579 ? 7.519 20.078 -23.788 1.00 40.47 579 PRO A N 1
ATOM 4244 C CA . PRO A 1 579 ? 7.058 19.307 -22.629 1.00 40.47 579 PRO A CA 1
ATOM 4245 C C . PRO A 1 579 ? 5.701 18.614 -22.845 1.00 40.47 579 PRO A C 1
ATOM 4247 O O . PRO A 1 579 ? 4.801 19.161 -23.488 1.00 40.47 579 PRO A O 1
ATOM 4250 N N . TYR A 1 580 ? 5.507 17.445 -22.227 1.00 43.50 580 TYR A N 1
ATOM 4251 C CA . TYR A 1 580 ? 4.184 16.819 -22.102 1.00 43.50 580 TYR A CA 1
ATOM 4252 C C . TYR A 1 580 ? 3.278 17.701 -21.215 1.00 43.50 580 TYR A C 1
ATOM 4254 O O . TYR A 1 580 ? 3.773 18.218 -20.209 1.00 43.50 580 TYR A O 1
ATOM 4262 N N . PRO A 1 581 ? 1.974 17.895 -21.511 1.00 42.25 581 PRO A N 1
ATOM 4263 C CA . PRO A 1 581 ? 1.115 17.157 -22.451 1.00 42.25 581 PRO A CA 1
ATOM 4264 C C . PRO A 1 581 ? 1.099 17.677 -23.898 1.00 42.25 581 PRO A C 1
ATOM 4266 O O . PRO A 1 581 ? 0.322 17.185 -24.709 1.00 42.25 581 PRO A O 1
ATOM 4269 N N . ILE A 1 582 ? 1.922 18.673 -24.231 1.00 34.72 582 ILE A N 1
ATOM 4270 C CA . ILE A 1 582 ? 1.811 19.436 -25.487 1.00 34.72 582 ILE A CA 1
ATOM 4271 C C . ILE A 1 582 ? 2.698 18.841 -26.606 1.00 34.72 582 ILE A C 1
ATOM 4273 O O . ILE A 1 582 ? 2.491 19.135 -27.779 1.00 34.72 582 ILE A O 1
ATOM 4277 N N . GLY A 1 583 ? 3.624 17.933 -26.273 1.00 43.53 583 GLY A N 1
ATOM 4278 C CA . GLY A 1 583 ? 4.348 17.080 -27.225 1.00 43.53 583 GLY A CA 1
ATOM 4279 C C . GLY A 1 583 ? 4.463 15.653 -26.691 1.00 43.53 583 GLY A C 1
ATOM 4280 O O . GLY A 1 583 ? 5.293 15.400 -25.828 1.00 43.53 583 GLY A O 1
ATOM 4281 N N . ALA A 1 584 ? 3.584 14.753 -27.140 1.00 41.28 584 ALA A N 1
ATOM 4282 C CA . ALA A 1 584 ? 3.483 13.364 -26.680 1.00 41.28 584 ALA A CA 1
ATOM 4283 C C . ALA A 1 584 ? 4.839 12.625 -26.654 1.00 41.28 584 ALA A C 1
ATOM 4285 O O . ALA A 1 584 ? 5.783 13.011 -27.328 1.00 41.28 584 ALA A O 1
ATOM 4286 N N . TYR A 1 585 ? 4.931 11.524 -25.906 1.00 41.16 585 TYR A N 1
ATOM 4287 C CA . TYR A 1 585 ? 6.160 10.716 -25.756 1.00 41.16 585 TYR A CA 1
ATOM 4288 C C . TYR A 1 585 ? 6.657 10.056 -27.066 1.00 41.16 585 TYR A C 1
ATOM 4290 O O . TYR A 1 585 ? 7.702 9.406 -27.080 1.00 41.16 585 TYR A O 1
ATOM 4298 N N . ASP A 1 586 ? 5.904 10.243 -28.154 1.00 41.00 586 ASP A N 1
ATOM 4299 C CA . ASP A 1 586 ? 6.253 9.905 -29.539 1.00 41.00 586 ASP A CA 1
ATOM 4300 C C . ASP A 1 586 ? 7.123 10.959 -30.241 1.00 41.00 586 ASP A C 1
ATOM 4302 O O . ASP A 1 586 ? 7.527 10.752 -31.390 1.00 41.00 586 ASP A O 1
ATOM 4306 N N . CYS A 1 587 ? 7.369 12.094 -29.582 1.00 35.94 587 CYS A N 1
ATOM 4307 C CA . CYS A 1 587 ? 8.141 13.211 -30.107 1.00 35.94 587 CYS A CA 1
ATOM 4308 C C . CYS A 1 587 ? 9.621 13.062 -29.847 1.00 35.94 587 CYS A C 1
ATOM 4310 O O . CYS A 1 587 ? 9.975 13.020 -28.649 1.00 35.94 587 CYS A O 1
#

Sequence (587 aa):
MAMSWGMYTAGFGVVFPFDQSLYLGYNSRFVSGISSIKGGTPTAPCSSSSVPTPSAGDYEYMCVPSYDNLSNKMEFAPCLSASGDPVIGATSNLPTSPGMGICPASNSLSAISAGIQAEDLFGKGAYTIPVFTTSDQFGYLQHTPGNSAATWQRVINNEGSGIASYFTWLNAWNPNPAQTGTVRQAFKQSTRTTNPYLATTLWDFDVVGSIYDSLDVINPLSNGQLLDWMSTGSIVLVNSALTYTPPQGTVLTYRFTLQPNLVWQDGTKVTSWDVRFTYLSCKAAGAFQCGGLAPVTGVTVLTPSQFDINVNAFGPFTKQSLTSPTIIPGRYWSTCAGSIWLTDVSIGRVPDSCMSADPSKLTAQFDPIANHILIGSGPWTCGSGSGLGQACSPGNVQNPGVGQSYSLQRNGKGIAPSFPGDYFRSSGNLALWLWAGGPNLSSNWFSIAKSCFGAAPVTLGSTPTVSSCAHWQQGIGTSGATTAPGVGGCPSGTTPCGISVGTNQLSIIRLYSVPIDWLGAVNGNALTWNATPPQGIIPLNPILYAGNAPNPLPTGYPGFTPGAAQKLAPASTVGCASPYPIGAYDC

Foldseek 3Di:
DVPPAPDDPDLFFDQPVHGLCLQQQAALLQAAQAPVQQPDVVHPSLDPNHAHAPATSHPLNDNDVVLNVLSVCLFFPPAQFWAQQDDPPDPDLARPDPQTCADPPPRHHHNRSSRSVSVVVCVVVPSDVDPDDPDDDDDDDQAAVPDPQFGKPDQFQFVSPGRLDLRRVQDIDTQDHPDALDDDDDDPFWFLACQLQRGHDPNSCSNNCQFFPWQWDADRQHSLWIFRDQFQFKDKDAQVPDPDHDFPLFGIKIKTFGQLQFAWLVLHHQFLLLVQLCLLASSNNNGNLNSLSSQFRGKAHPFRGMIMTTGNGGGSCSVVSVGRRTRAGLLQFFPDHNVVVVVCVVVVHDDPNSSHGDVVSSDSPRHQQVVLNSMYRHQWFQDDDVNTRHNFWVVSGRTHDPPTGGDIDGFQFDAFADDRSGRCLHPNLVLVCLLLPHPVLDPCLLVQLVVQAQPFFDFADQDDDSNDNQSLLLDGRPLLDFADDPPRRHHHDHTTTGHRRYPVSSVSCVSRSPDPLSRHATVRHRDPCVPDNPPPDDFAQLWDWGGFDDPDDPPDDPDDDGSGTDTSHQSDPSHRPDTPPVGTNND